Protein AF-A0AAN0JM38-F1 (afdb_monomer_lite)

Radius of gyration: 46.59 Å; chains: 1; bounding box: 83×97×155 Å

InterPro domains:
  IPR003607 HD/PDEase domain [cd00077] (252-407)
  IPR050135 Deoxyguanosinetriphosphate triphosphohydrolase-like [PTHR11373] (206-570)

Organism: Amphimedon queenslandica (NCBI:txid400682)

Foldseek 3Di:
DVVVLVVVVVVLVVVLVVVLVVLVVVLVVLVVVVVPDPVSVVVSVVSVVVSVVSVVVVVVVVPDDPPPLVVVLVVLVVVLVVLVVVLVVLVVVLVVLVVVLVVLVVVLVPDPDPVVNVVSVVVSVVSVVVNVVVVVVSVVVNVVSVVVSVVSVVVSVVSVVVVVVVVVVVVVVSVVVVVVSVVVVVVVVLVVVVVVLVVVQPDWDWDADPQPGTQTDRQPLVVVLCPFLLNVLQQQAQQLFPCCLVQVLSRGTSQSLLSLQLRLQLLLLVLQVVPPVVLVQDQQNSVLSSLLSNLLQSLAFARGVLVVVLQCVVQVPDDALDPDSLVSSLVLVVVRCVVDVPSVVSCVSRHPDSVVSNLSSSCLSNLDCPSVVPPDDCQSVPQSSCARQNLQARDYSSLVRCLVSLCVSVVHDQPQPSSVQSSQWYWDADPVRYIHIAHAPVCVVVVLVSVVSVLVCLDPPNLDPLSVQLSVLVSVLLNVQQVDQCFDDPPDGHGPSVLSNPSVRSSPGYNCSPDCPPPPVSSVLSVVCSVLVAGFQWWKKWFADPVRDDVNVLVQLQVQQPDPRQSSFKDKAWRDSSCPSVQFRWHKYAYPVGDIDIHRDDRVDDPPDPGGIMITITGRFLDPVSSVSSNVSVVVCCVVVVIDMDTDDVVVNVRHRHGDDPPPCPVVVVVVVVVVPD

Structure (mmCIF, N/CA/C/O backbone):
data_AF-A0AAN0JM38-F1
#
_entry.id   AF-A0AAN0JM38-F1
#
loop_
_atom_site.group_PDB
_atom_site.id
_atom_site.type_symbol
_atom_site.label_atom_id
_atom_site.label_alt_id
_atom_site.label_comp_id
_atom_site.label_asym_id
_atom_site.label_entity_id
_atom_site.label_seq_id
_atom_site.pdbx_PDB_ins_code
_atom_site.Cartn_x
_atom_site.Cartn_y
_atom_site.Cartn_z
_atom_site.occupancy
_atom_site.B_iso_or_equiv
_atom_site.auth_seq_id
_atom_site.auth_comp_id
_atom_site.auth_asym_id
_atom_site.auth_atom_id
_atom_site.pdbx_PDB_model_num
ATOM 1 N N . MET A 1 1 ? -22.327 27.838 45.907 1.00 37.41 1 MET A N 1
ATOM 2 C CA . MET A 1 1 ? -21.800 26.553 45.397 1.00 37.41 1 MET A CA 1
ATOM 3 C C . MET A 1 1 ? -22.836 25.437 45.463 1.00 37.41 1 MET A C 1
ATOM 5 O O . MET A 1 1 ? -23.224 24.986 44.398 1.00 37.41 1 MET A O 1
ATOM 9 N N . LEU A 1 2 ? -23.386 25.077 46.632 1.00 40.62 2 LEU A N 1
ATOM 10 C CA . LEU A 1 2 ? -24.406 24.013 46.750 1.00 40.62 2 LEU A CA 1
ATOM 11 C C . LEU A 1 2 ? -25.627 24.206 45.821 1.00 40.62 2 LEU A C 1
ATOM 13 O O . LEU A 1 2 ? -25.985 23.298 45.087 1.00 40.62 2 LEU A O 1
ATOM 17 N N . LYS A 1 3 ? -26.209 25.416 45.756 1.00 43.88 3 LYS A N 1
ATOM 18 C CA . LYS A 1 3 ? -27.317 25.729 44.825 1.00 43.88 3 LYS A CA 1
ATOM 19 C C . LYS A 1 3 ? -26.948 25.588 43.339 1.00 43.88 3 LYS A C 1
ATOM 21 O O . LYS A 1 3 ? -27.795 25.203 42.544 1.00 43.88 3 LYS A O 1
ATOM 26 N N . ALA A 1 4 ? -25.704 25.901 42.970 1.00 47.06 4 ALA A N 1
ATOM 27 C CA . ALA A 1 4 ? -25.231 25.764 41.591 1.00 47.06 4 ALA A CA 1
ATOM 28 C C . ALA A 1 4 ? -25.017 24.285 41.235 1.00 47.06 4 ALA A C 1
ATOM 30 O O . ALA A 1 4 ? -25.487 23.842 40.197 1.00 47.06 4 ALA A O 1
ATOM 31 N N . SER A 1 5 ? -24.424 23.514 42.153 1.00 46.75 5 SER A N 1
ATOM 32 C CA . SER A 1 5 ? -24.266 22.062 42.022 1.00 46.75 5 SER A CA 1
ATOM 33 C C . SER A 1 5 ? -25.617 21.339 41.952 1.00 46.75 5 SER A C 1
ATOM 35 O O . SER A 1 5 ? -25.788 20.472 41.106 1.00 46.75 5 SER A O 1
ATOM 37 N N . LEU A 1 6 ? -26.607 21.745 42.757 1.00 49.88 6 LEU A N 1
ATOM 38 C CA . LEU A 1 6 ? -27.973 21.207 42.694 1.00 49.88 6 LEU A CA 1
ATOM 39 C C . LEU A 1 6 ? -28.660 21.518 41.357 1.00 49.88 6 LEU A C 1
ATOM 41 O O . LEU A 1 6 ? -29.283 20.636 40.777 1.00 49.88 6 LEU A O 1
ATOM 45 N N . SER A 1 7 ? -28.513 22.742 40.840 1.00 54.34 7 SER A N 1
ATOM 46 C CA . SER A 1 7 ? -29.076 23.121 39.537 1.00 54.34 7 SER A CA 1
ATOM 47 C C . SER A 1 7 ? -28.428 22.362 38.375 1.00 54.34 7 SER A C 1
ATOM 49 O O . SER A 1 7 ? -29.111 21.974 37.429 1.00 54.34 7 SER A O 1
ATOM 51 N N . GLU A 1 8 ? -27.118 22.133 38.436 1.00 52.31 8 GLU A N 1
ATOM 52 C CA . GLU A 1 8 ? -26.396 21.347 37.435 1.00 52.31 8 GLU A CA 1
ATOM 53 C C . GLU A 1 8 ? -26.773 19.861 37.508 1.00 52.31 8 GLU A C 1
ATOM 55 O O . GLU A 1 8 ? -26.985 19.229 36.474 1.00 52.31 8 GLU A O 1
ATOM 60 N N . ASN A 1 9 ? -26.989 19.336 38.716 1.00 50.12 9 ASN A N 1
ATOM 61 C CA . ASN A 1 9 ? -27.479 17.978 38.934 1.00 50.12 9 ASN A CA 1
ATOM 62 C C . ASN A 1 9 ? -28.919 17.790 38.411 1.00 50.12 9 ASN A C 1
ATOM 64 O O . ASN A 1 9 ? -29.204 16.801 37.744 1.00 50.12 9 ASN A O 1
ATOM 68 N N . GLU A 1 10 ? -29.820 18.762 38.597 1.00 53.81 10 GLU A N 1
ATOM 69 C CA . GLU A 1 10 ? -31.170 18.707 38.004 1.00 53.81 10 GLU A CA 1
ATOM 70 C C . GLU A 1 10 ? -31.153 18.727 36.468 1.00 53.81 10 GLU A C 1
ATOM 72 O O . GLU A 1 10 ? -31.920 18.002 35.827 1.00 53.81 10 GLU A O 1
ATOM 77 N N . LYS A 1 11 ? -30.248 19.502 35.855 1.00 60.97 11 LYS A N 1
ATOM 78 C CA . LYS A 1 11 ? -30.062 19.494 34.395 1.00 60.97 11 LYS A CA 1
ATOM 79 C C . LYS A 1 11 ? -29.562 18.140 33.896 1.00 60.97 11 LYS A C 1
ATOM 81 O O . LYS A 1 11 ? -30.070 17.644 32.894 1.00 60.97 11 LYS A O 1
ATOM 86 N N . LEU A 1 12 ? -28.603 17.538 34.602 1.00 54.84 12 LEU A N 1
ATOM 87 C CA . LEU A 1 12 ? -28.093 16.201 34.289 1.00 54.84 12 LEU A CA 1
ATOM 88 C C . LEU A 1 12 ? -29.180 15.133 34.469 1.00 54.84 12 LEU A C 1
ATOM 90 O O . LEU A 1 12 ? -29.322 14.271 33.611 1.00 54.84 12 LEU A O 1
ATOM 94 N N . LYS A 1 13 ? -30.014 15.238 35.510 1.00 55.47 13 LYS A N 1
ATOM 95 C CA . LYS A 1 13 ? -31.145 14.330 35.751 1.00 55.47 13 LYS A CA 1
ATOM 96 C C . LYS A 1 13 ? -32.203 14.399 34.647 1.00 55.47 13 LYS A C 1
ATOM 98 O O . LYS A 1 13 ? -32.749 13.371 34.248 1.00 55.47 13 LYS A O 1
ATOM 103 N N . THR A 1 14 ? -32.487 15.604 34.155 1.00 62.78 14 THR A N 1
ATOM 104 C CA . THR A 1 14 ? -33.431 15.812 33.047 1.00 62.78 14 THR A CA 1
ATOM 105 C C . THR A 1 14 ? -32.886 15.170 31.772 1.00 62.78 14 THR A C 1
ATOM 107 O O . THR A 1 14 ? -33.553 14.319 31.196 1.00 62.78 14 THR A O 1
ATOM 110 N N . LYS A 1 15 ? -31.620 15.452 31.427 1.00 57.88 15 LYS A N 1
ATOM 111 C CA . LYS A 1 15 ? -30.946 14.825 30.280 1.00 57.88 15 LYS A CA 1
ATOM 112 C C . LYS A 1 15 ? -30.902 13.299 30.370 1.00 57.88 15 LYS A C 1
ATOM 114 O O . LYS A 1 15 ? -31.221 12.636 29.397 1.00 57.88 15 LYS A O 1
ATOM 119 N N . ALA A 1 16 ? -30.568 12.746 31.536 1.00 55.47 16 ALA A N 1
ATOM 120 C CA . ALA A 1 16 ? -30.544 11.301 31.751 1.00 55.47 16 ALA A CA 1
ATOM 121 C C . ALA A 1 16 ? -31.937 10.674 31.538 1.00 55.47 16 ALA A C 1
ATOM 123 O O . ALA A 1 16 ? -32.065 9.596 30.967 1.00 55.47 16 ALA A O 1
ATOM 124 N N . THR A 1 17 ? -33.004 11.367 31.952 1.00 59.62 17 THR A N 1
ATOM 125 C CA . THR A 1 17 ? -34.385 10.902 31.744 1.00 59.62 17 THR A CA 1
ATOM 126 C C . THR A 1 17 ? -34.765 10.909 30.261 1.00 59.62 17 THR A C 1
ATOM 128 O O . THR A 1 17 ? -35.335 9.928 29.785 1.00 59.62 17 THR A O 1
ATOM 131 N N . ASP A 1 18 ? -34.395 11.960 29.527 1.00 64.88 18 ASP A N 1
ATOM 132 C CA . ASP A 1 18 ? -34.621 12.056 28.081 1.00 64.88 18 ASP A CA 1
ATOM 133 C C . ASP A 1 18 ? -33.832 10.971 27.317 1.00 64.88 18 ASP A C 1
ATOM 135 O O . ASP A 1 18 ? -34.379 10.312 26.431 1.00 64.88 18 ASP A O 1
ATOM 139 N N . SER A 1 19 ? -32.579 10.706 27.711 1.00 57.69 19 SER A N 1
ATOM 140 C CA . SER A 1 19 ? -31.745 9.632 27.148 1.00 57.69 19 SER A CA 1
ATOM 141 C C . SER A 1 19 ? -32.317 8.237 27.422 1.00 57.69 19 SER A C 1
ATOM 143 O O . SER A 1 19 ? -32.337 7.395 26.528 1.00 57.69 19 SER A O 1
ATOM 145 N N . SER A 1 20 ? -32.834 7.990 28.631 1.00 61.97 20 SER A N 1
ATOM 146 C CA . SER A 1 20 ? -33.502 6.730 28.994 1.00 61.97 20 SER A CA 1
ATOM 147 C C . SER A 1 20 ? -34.726 6.457 28.123 1.00 61.97 20 SER A C 1
ATOM 149 O O . SER A 1 20 ? -34.922 5.334 27.657 1.00 61.97 20 SER A O 1
ATOM 151 N N . HIS A 1 21 ? -35.515 7.502 27.863 1.00 67.00 21 HIS A N 1
ATOM 152 C CA . HIS A 1 21 ? -36.672 7.425 26.981 1.00 67.00 21 HIS A CA 1
ATOM 153 C C . HIS A 1 21 ? -36.254 7.134 25.534 1.00 67.00 21 HIS A C 1
ATOM 155 O O . HIS A 1 21 ? -36.835 6.266 24.887 1.00 67.00 21 HIS A O 1
ATOM 161 N N . LEU A 1 22 ? -35.205 7.800 25.040 1.00 62.81 22 LEU A N 1
ATOM 162 C CA . LEU A 1 22 ? -34.673 7.571 23.695 1.00 62.81 22 LEU A CA 1
ATOM 163 C C . LEU A 1 22 ? -34.106 6.149 23.523 1.00 62.81 22 LEU A C 1
ATOM 165 O O . LEU A 1 22 ? -34.297 5.526 22.478 1.00 62.81 22 LEU A O 1
ATOM 169 N N . LEU A 1 23 ? -33.429 5.618 24.546 1.00 61.75 23 LEU A N 1
ATOM 170 C CA . LEU A 1 23 ? -32.953 4.232 24.571 1.00 61.75 23 LEU A CA 1
ATOM 171 C C . LEU A 1 23 ? -34.124 3.242 24.531 1.00 61.75 23 LEU A C 1
ATOM 173 O O . LEU A 1 23 ? -34.094 2.312 23.728 1.00 61.75 23 LEU A O 1
ATOM 177 N N . GLN A 1 24 ? -35.179 3.467 25.322 1.00 69.69 24 GLN A N 1
ATOM 178 C CA . GLN A 1 24 ? -36.397 2.646 25.285 1.00 69.69 24 GLN A CA 1
ATOM 179 C C . GLN A 1 24 ? -37.082 2.671 23.914 1.00 69.69 24 GLN A C 1
ATOM 181 O O . GLN A 1 24 ? -37.471 1.621 23.403 1.00 69.69 24 GLN A O 1
ATOM 186 N N . GLU A 1 25 ? -37.190 3.844 23.293 1.00 70.12 25 GLU A N 1
ATOM 187 C CA . GLU A 1 25 ? -37.764 4.000 21.954 1.00 70.12 25 GLU A CA 1
ATOM 188 C C . GLU A 1 25 ? -36.955 3.221 20.901 1.00 70.12 25 GLU A C 1
ATOM 190 O O . GLU A 1 25 ? -37.522 2.500 20.076 1.00 70.12 25 GLU A O 1
ATOM 195 N N . LYS A 1 26 ? -35.616 3.274 20.972 1.00 61.38 26 LYS A N 1
ATOM 196 C CA . LYS A 1 26 ? -34.734 2.510 20.076 1.00 61.38 26 LYS A CA 1
ATOM 197 C C . LYS A 1 26 ? -34.801 0.996 20.305 1.00 61.38 26 LYS A C 1
ATOM 199 O O . LYS A 1 26 ? -34.831 0.260 19.320 1.00 61.38 26 LYS A O 1
ATOM 204 N N . VAL A 1 27 ? -34.859 0.523 21.555 1.00 66.00 27 VAL A N 1
ATOM 205 C CA . VAL A 1 27 ? -35.052 -0.909 21.878 1.00 66.00 27 VAL A CA 1
ATOM 206 C C . VAL A 1 27 ? -36.387 -1.413 21.319 1.00 66.00 27 VAL A C 1
ATOM 208 O O . VAL A 1 27 ? -36.447 -2.489 20.717 1.00 66.00 27 VAL A O 1
ATOM 211 N N . SER A 1 28 ? -37.446 -0.604 21.423 1.00 65.19 28 SER A N 1
ATOM 212 C CA . SER A 1 28 ? -38.756 -0.923 20.846 1.00 65.19 28 SER A CA 1
ATOM 213 C C . SER A 1 28 ? -38.692 -1.054 19.320 1.00 65.19 28 SER A C 1
ATOM 215 O O . SER A 1 28 ? -39.175 -2.040 18.769 1.00 65.19 28 SER A O 1
ATOM 217 N N . HIS A 1 29 ? -38.037 -0.114 18.631 1.00 61.38 29 HIS A N 1
ATOM 218 C CA . HIS A 1 29 ? -37.872 -0.165 17.173 1.00 61.38 29 HIS A CA 1
ATOM 219 C C . HIS A 1 29 ? -36.995 -1.323 16.680 1.00 61.38 29 HIS A C 1
ATOM 221 O O . HIS A 1 29 ? -37.181 -1.804 15.561 1.00 61.38 29 HIS A O 1
ATOM 227 N N . LEU A 1 30 ? -36.020 -1.762 17.480 1.00 58.34 30 LEU A N 1
ATOM 228 C CA . LEU A 1 30 ? -35.194 -2.923 17.149 1.00 58.34 30 LEU A CA 1
ATOM 229 C C . LEU A 1 30 ? -35.978 -4.227 17.290 1.00 58.34 30 LEU A C 1
ATOM 231 O O . LEU A 1 30 ? -35.832 -5.092 16.436 1.00 58.34 30 LEU A O 1
ATOM 235 N N . THR A 1 31 ? -36.869 -4.324 18.279 1.00 57.44 31 THR A N 1
ATOM 236 C CA . THR A 1 31 ? -37.729 -5.501 18.504 1.00 57.44 31 THR A CA 1
ATOM 237 C C . THR A 1 31 ? -38.619 -5.812 17.292 1.00 57.44 3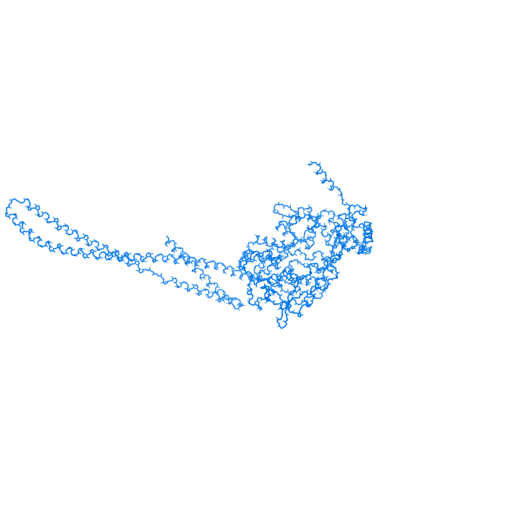1 THR A C 1
ATOM 239 O O . THR A 1 31 ? -38.821 -6.972 16.954 1.00 57.44 31 THR A O 1
ATOM 242 N N . GLU A 1 32 ? -39.088 -4.789 16.574 1.00 58.12 32 GLU A N 1
ATOM 243 C CA . GLU A 1 32 ? -39.848 -4.952 15.321 1.00 58.12 32 GLU A CA 1
ATOM 244 C C . GLU A 1 32 ? -38.991 -5.457 14.140 1.00 58.12 32 GLU A C 1
ATOM 246 O O . GLU A 1 32 ? -39.530 -5.878 13.120 1.00 58.12 32 GLU A O 1
ATOM 251 N N . ARG A 1 33 ? -37.656 -5.390 14.245 1.00 51.53 33 ARG A N 1
ATOM 252 C CA . ARG A 1 33 ? -36.687 -5.700 13.176 1.00 51.53 33 ARG A CA 1
ATOM 253 C C . ARG A 1 33 ? -35.822 -6.933 13.448 1.00 51.53 33 ARG A C 1
ATOM 255 O O . ARG A 1 33 ? -35.026 -7.310 12.590 1.00 51.53 33 ARG A O 1
ATOM 262 N N . GLU A 1 34 ? -35.952 -7.547 14.620 1.00 50.34 34 GLU A N 1
ATOM 263 C CA . GLU A 1 34 ? -35.163 -8.713 15.036 1.00 50.34 34 GLU A CA 1
ATOM 264 C C . GLU A 1 34 ? -35.475 -9.988 14.258 1.00 50.34 34 GLU A C 1
ATOM 266 O O . GLU A 1 34 ? -34.597 -10.839 14.135 1.00 50.34 34 GLU A O 1
ATOM 271 N N . GLU A 1 35 ? -36.682 -10.118 13.700 1.00 52.91 35 GLU A N 1
ATOM 272 C CA . GLU A 1 35 ? -37.132 -11.358 13.047 1.00 52.91 35 GLU A CA 1
ATOM 273 C C . GLU A 1 35 ? -36.276 -11.768 11.825 1.00 52.91 35 GLU A C 1
ATOM 275 O O . GLU A 1 35 ? -36.392 -12.898 11.355 1.00 52.91 35 GLU A O 1
ATOM 280 N N . GLU A 1 36 ? -35.367 -10.907 11.342 1.00 47.31 36 GLU A N 1
ATOM 281 C CA . GLU A 1 36 ? -34.545 -11.149 10.146 1.00 47.31 36 GLU A CA 1
ATOM 282 C C . GLU A 1 36 ? -33.013 -11.195 10.374 1.00 47.31 36 GLU A C 1
ATOM 284 O O . GLU A 1 36 ? -32.286 -11.509 9.428 1.00 47.31 36 GLU A O 1
ATOM 289 N N . ASN A 1 37 ? -32.462 -10.889 11.565 1.00 56.06 37 ASN A N 1
ATOM 290 C CA . ASN A 1 37 ? -31.001 -10.712 11.712 1.00 56.06 37 ASN A CA 1
ATOM 291 C C . ASN A 1 37 ? -30.435 -11.008 13.116 1.00 56.06 37 ASN A C 1
ATOM 293 O O . ASN A 1 37 ? -30.597 -10.211 14.038 1.00 56.06 37 ASN A O 1
ATOM 297 N N . GLU A 1 38 ? -29.637 -12.076 13.248 1.00 53.56 38 GLU A N 1
ATOM 298 C CA . GLU A 1 38 ? -29.045 -12.468 14.541 1.00 53.56 38 GLU A CA 1
ATOM 299 C C . GLU A 1 38 ? -28.040 -11.473 15.130 1.00 53.56 38 GLU A C 1
ATOM 301 O O . GLU A 1 38 ? -27.869 -11.433 16.345 1.00 53.56 38 GLU A O 1
ATOM 306 N N . LYS A 1 39 ? -27.428 -10.598 14.320 1.00 49.09 39 LYS A N 1
ATOM 307 C CA . LYS A 1 39 ? -26.591 -9.514 14.865 1.00 49.09 39 LYS A CA 1
ATOM 308 C C . LYS A 1 39 ? -27.421 -8.444 15.583 1.00 49.09 39 LYS A C 1
ATOM 310 O O . LYS A 1 39 ? -26.889 -7.746 16.438 1.00 49.09 39 LYS A O 1
ATOM 315 N N . LEU A 1 40 ? -28.702 -8.281 15.233 1.00 53.00 40 LEU A N 1
ATOM 316 C CA . LEU A 1 40 ? -29.589 -7.317 15.898 1.00 53.00 40 LEU A CA 1
ATOM 317 C C . LEU A 1 40 ? -30.059 -7.823 17.264 1.00 53.00 40 LEU A C 1
ATOM 319 O O . LEU A 1 40 ? -30.255 -7.008 18.163 1.00 53.00 40 LEU A O 1
ATOM 323 N N . LYS A 1 41 ? -30.152 -9.144 17.429 1.00 60.09 41 LYS A N 1
ATOM 324 C CA . LYS A 1 41 ? -30.518 -9.798 18.685 1.00 60.09 41 LYS A CA 1
ATOM 325 C C . LYS A 1 41 ? -29.455 -9.624 19.770 1.00 60.09 41 LYS A C 1
ATOM 327 O O . LYS A 1 41 ? -29.765 -9.174 20.865 1.00 60.09 41 LYS A O 1
ATOM 332 N N . GLU A 1 42 ? -28.188 -9.862 19.432 1.00 55.69 42 GLU A N 1
ATOM 333 C CA . GLU A 1 42 ? -27.055 -9.649 20.351 1.00 55.69 42 GLU A CA 1
ATOM 334 C C . GLU A 1 42 ? -26.940 -8.170 20.782 1.00 55.69 42 GLU A C 1
ATOM 336 O O . GLU A 1 42 ? -26.635 -7.852 21.930 1.00 55.69 42 GLU A O 1
ATOM 341 N N . ILE A 1 43 ? -27.263 -7.236 19.879 1.00 54.81 43 ILE A N 1
ATOM 342 C CA . ILE A 1 43 ? -27.289 -5.797 20.182 1.00 54.81 43 ILE A CA 1
ATOM 343 C C . ILE A 1 43 ? -28.464 -5.431 21.093 1.00 54.81 43 ILE A C 1
ATOM 345 O O . ILE A 1 43 ? -28.299 -4.589 21.977 1.00 54.81 43 ILE A O 1
ATOM 349 N N . LYS A 1 44 ? -29.643 -6.030 20.900 1.00 65.75 44 LYS A N 1
ATOM 350 C CA . LYS A 1 44 ? -30.779 -5.806 21.797 1.00 65.75 44 LYS A CA 1
ATOM 351 C C . LYS A 1 44 ? -30.469 -6.304 23.203 1.00 65.75 44 LYS A C 1
ATOM 353 O O . LYS A 1 44 ? -30.704 -5.552 24.140 1.00 65.75 44 LYS A O 1
ATOM 358 N N . GLU A 1 45 ? -29.891 -7.495 23.339 1.00 68.81 45 GLU A N 1
ATOM 359 C CA . GLU A 1 45 ? -29.491 -8.050 24.640 1.00 68.81 45 GLU A CA 1
ATOM 360 C C . GLU A 1 45 ? -28.535 -7.092 25.376 1.00 68.81 45 GLU A C 1
ATOM 362 O O . GLU A 1 45 ? -28.777 -6.736 26.529 1.00 68.81 45 GLU A O 1
ATOM 367 N N . LEU A 1 46 ? -27.529 -6.545 24.682 1.00 59.09 46 LEU A N 1
ATOM 368 C CA . LEU A 1 46 ? -26.625 -5.537 25.253 1.00 59.09 46 LEU A CA 1
ATOM 369 C C . LEU A 1 46 ? -27.333 -4.221 25.631 1.00 59.09 46 LEU A C 1
ATOM 371 O O . LEU A 1 46 ? -26.984 -3.595 26.633 1.00 59.09 46 LEU A O 1
ATOM 375 N N . LEU A 1 47 ? -28.314 -3.770 24.841 1.00 58.16 47 LEU A N 1
ATOM 376 C CA . LEU A 1 47 ? -29.091 -2.559 25.136 1.00 58.16 47 LEU A CA 1
ATOM 377 C C . LEU A 1 47 ? -30.049 -2.758 26.317 1.00 58.16 47 LEU A C 1
ATOM 379 O O . LEU A 1 47 ? -30.240 -1.834 27.108 1.00 58.16 47 LEU A O 1
ATOM 383 N N . GLU A 1 48 ? -30.630 -3.947 26.456 1.00 66.44 48 GLU A N 1
ATOM 384 C CA . GLU A 1 48 ? -31.462 -4.322 27.597 1.00 66.44 48 GLU A CA 1
ATOM 385 C C . GLU A 1 48 ? -30.631 -4.380 28.884 1.00 66.44 48 GLU A C 1
ATOM 387 O O . GLU A 1 48 ? -31.036 -3.797 29.891 1.00 66.44 48 GLU A O 1
ATOM 392 N N . GLU A 1 49 ? -29.430 -4.967 28.844 1.00 67.44 49 GLU A N 1
ATOM 393 C CA . GLU A 1 49 ? -28.487 -4.955 29.971 1.00 67.44 49 GLU A CA 1
ATOM 394 C C . GLU A 1 49 ? -28.100 -3.525 30.390 1.00 67.44 49 GLU A C 1
ATOM 396 O O . GLU A 1 49 ? -28.110 -3.191 31.579 1.00 67.44 49 GLU A O 1
ATOM 401 N N . GLN A 1 50 ? -27.812 -2.65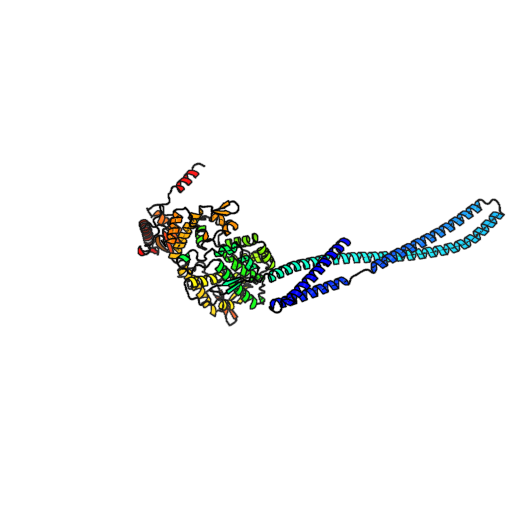0 29.420 1.00 57.16 50 GLN A N 1
ATOM 402 C CA . GLN A 1 50 ? -27.485 -1.239 29.671 1.00 57.16 50 GLN A CA 1
ATOM 403 C C . GLN A 1 50 ? -28.675 -0.464 30.258 1.00 57.16 50 GLN A C 1
ATOM 405 O O . GLN A 1 50 ? -28.492 0.352 31.163 1.00 57.16 50 GLN A O 1
ATOM 410 N N . LEU A 1 51 ? -29.899 -0.727 29.788 1.00 59.28 51 LEU A N 1
ATOM 411 C CA . LEU A 1 51 ? -31.113 -0.095 30.306 1.00 59.28 51 LEU A CA 1
ATOM 412 C C . LEU A 1 51 ? -31.395 -0.514 31.756 1.00 59.28 51 LEU A C 1
ATOM 414 O O . LEU A 1 51 ? -31.802 0.321 32.566 1.00 59.28 51 LEU A O 1
ATOM 418 N N . VAL A 1 52 ? -31.152 -1.782 32.098 1.00 65.00 52 VAL A N 1
ATOM 419 C CA . VAL A 1 52 ? -31.289 -2.302 33.468 1.00 65.00 52 VAL A CA 1
ATOM 420 C C . VAL A 1 52 ? -30.262 -1.662 34.403 1.00 65.00 52 VAL A C 1
ATOM 422 O O . VAL A 1 52 ? -30.633 -1.182 35.476 1.00 65.00 52 VAL A O 1
ATOM 425 N N . LEU A 1 53 ? -28.995 -1.579 33.983 1.00 56.31 53 LEU A N 1
ATOM 426 C CA . LEU A 1 53 ? -27.949 -0.850 34.711 1.00 56.31 53 LEU A CA 1
ATOM 427 C C . LEU A 1 53 ? -28.374 0.601 34.973 1.00 56.31 53 LEU A C 1
ATOM 429 O O . LEU A 1 53 ? -28.380 1.046 36.121 1.00 56.31 53 LEU A O 1
ATOM 433 N N . PHE A 1 54 ? -28.851 1.294 33.942 1.00 56.19 54 PHE A N 1
ATOM 434 C CA . PHE A 1 54 ? -29.311 2.676 34.039 1.00 56.19 54 PHE A CA 1
ATOM 435 C C . PHE A 1 54 ? -30.494 2.862 35.012 1.00 56.19 54 PHE A C 1
ATOM 437 O O . PHE A 1 54 ? -30.548 3.830 35.775 1.00 56.19 54 PHE A O 1
ATOM 444 N N . GLN A 1 55 ? -31.458 1.937 35.014 1.00 54.97 55 GLN A N 1
ATOM 445 C CA . GLN A 1 55 ? -32.589 1.976 35.945 1.00 54.97 55 GLN A CA 1
ATOM 446 C C . GLN A 1 55 ? -32.150 1.718 37.392 1.00 54.97 55 GLN A C 1
ATOM 448 O O . GLN A 1 55 ? -32.627 2.407 38.294 1.00 54.97 55 GLN A O 1
ATOM 453 N N . SER A 1 56 ? -31.199 0.806 37.609 1.00 54.25 56 SER A N 1
ATOM 454 C CA . SER A 1 56 ? -30.654 0.523 38.942 1.00 54.25 56 SER A CA 1
ATOM 455 C C . SER A 1 56 ? -29.892 1.717 39.536 1.00 54.25 56 SER A C 1
ATOM 457 O O . SER A 1 56 ? -30.107 2.077 40.693 1.00 54.25 56 SER A O 1
ATOM 459 N N . GLU A 1 57 ? -29.105 2.426 38.720 1.00 51.41 57 GLU A N 1
ATOM 460 C CA . GLU A 1 57 ? -28.387 3.645 39.123 1.00 51.41 57 GLU A CA 1
ATOM 461 C C . GLU A 1 57 ? -29.352 4.805 39.449 1.00 51.41 57 GLU A C 1
ATOM 463 O O . GLU A 1 57 ? -29.087 5.643 40.316 1.00 51.41 57 GLU A O 1
ATOM 468 N N . LYS A 1 58 ? -30.524 4.842 38.796 1.00 48.81 58 LYS A N 1
ATOM 469 C CA . LYS A 1 58 ? -31.604 5.802 39.080 1.00 48.81 58 LYS A CA 1
ATOM 470 C C . LYS A 1 58 ? -32.370 5.484 40.371 1.00 48.81 58 LYS A C 1
ATOM 472 O O . LYS A 1 58 ? -32.880 6.409 41.004 1.00 48.81 58 LYS A O 1
ATOM 477 N N . GLU A 1 59 ? -32.486 4.219 40.766 1.00 46.22 59 GLU A N 1
ATOM 478 C CA . GLU A 1 59 ? -33.136 3.829 42.027 1.00 46.22 59 GLU A CA 1
ATOM 479 C C . GLU A 1 59 ? -32.246 4.119 43.242 1.00 46.22 59 GLU A C 1
ATOM 481 O O . GLU A 1 59 ? -32.737 4.635 44.249 1.00 46.22 59 GLU A O 1
ATOM 486 N N . GLU A 1 60 ? -30.931 3.928 43.108 1.00 44.69 60 GLU A N 1
ATOM 487 C CA . GLU A 1 60 ? -29.935 4.308 44.122 1.00 44.69 60 GLU A CA 1
ATOM 488 C C . GLU A 1 60 ? -29.960 5.832 44.400 1.00 44.69 60 GLU A C 1
ATOM 490 O O . GLU A 1 60 ? -29.800 6.284 45.534 1.00 44.69 60 GLU A O 1
ATOM 495 N N . PHE A 1 61 ? -30.306 6.637 43.386 1.00 42.50 61 PHE A N 1
ATOM 496 C CA . PHE A 1 61 ? -30.464 8.096 43.467 1.00 42.50 61 PHE A CA 1
ATOM 497 C C . PHE A 1 61 ? -31.659 8.570 44.330 1.00 42.50 61 PHE A C 1
ATOM 499 O O . PHE A 1 61 ? -31.688 9.725 44.764 1.00 42.50 61 PHE A O 1
ATOM 506 N N . ILE A 1 62 ? -32.673 7.734 44.585 1.00 42.47 62 ILE A N 1
ATOM 507 C CA . ILE A 1 62 ? -33.900 8.148 45.301 1.00 42.47 62 ILE A CA 1
ATOM 508 C C . ILE A 1 62 ? -33.781 7.969 46.828 1.00 42.47 62 ILE A C 1
ATOM 510 O O . ILE A 1 62 ? -34.575 8.550 47.574 1.00 42.47 62 ILE A O 1
ATOM 514 N N . GLN A 1 63 ? -32.779 7.237 47.323 1.00 43.97 63 GLN A N 1
ATOM 515 C CA . GLN A 1 63 ? -32.771 6.770 48.714 1.00 43.97 63 GLN A CA 1
ATOM 516 C C . GLN A 1 63 ? -32.103 7.673 49.763 1.00 43.97 63 GLN A C 1
ATOM 518 O O . GLN A 1 63 ? -32.249 7.402 50.952 1.00 43.97 63 GLN A O 1
ATOM 523 N N . GLU A 1 64 ? -31.479 8.795 49.404 1.00 48.25 64 GLU A N 1
ATOM 524 C CA . GLU A 1 64 ? -30.859 9.689 50.396 1.00 48.25 64 GLU A CA 1
ATOM 525 C C . GLU A 1 64 ? -31.495 11.080 50.404 1.00 48.25 64 GLU A C 1
ATOM 527 O O . GLU A 1 64 ? -31.045 12.021 49.749 1.00 48.25 64 GLU A O 1
ATOM 532 N N . ARG A 1 65 ? -32.560 11.238 51.199 1.00 41.66 65 ARG A N 1
ATOM 533 C CA . ARG A 1 65 ? -33.143 12.552 51.499 1.00 41.66 65 ARG A CA 1
ATOM 534 C C . ARG A 1 65 ? -33.072 12.849 52.999 1.00 41.66 65 ARG A C 1
ATOM 536 O O . ARG A 1 65 ? -34.011 12.582 53.746 1.00 41.66 65 ARG A O 1
ATOM 543 N N . SER A 1 66 ? -31.964 13.474 53.412 1.00 51.62 66 SER A N 1
ATOM 544 C CA . SER A 1 66 ? -31.833 14.219 54.677 1.00 51.62 66 SER A CA 1
ATOM 545 C C . SER A 1 66 ? -32.782 15.428 54.650 1.00 51.62 66 SER A C 1
ATOM 547 O O . SER A 1 66 ? -32.439 16.538 54.250 1.00 51.62 66 SER A O 1
ATOM 549 N N . LEU A 1 67 ? -34.046 15.181 54.996 1.00 48.38 67 LEU A N 1
ATOM 550 C CA . LEU A 1 67 ? -35.055 16.216 55.257 1.00 48.38 67 LEU A CA 1
ATOM 551 C C . LEU A 1 67 ? -35.437 16.268 56.749 1.00 48.38 67 LEU A C 1
ATOM 553 O O . LEU A 1 67 ? -36.071 17.223 57.189 1.00 48.38 67 LEU A O 1
ATOM 557 N N . LEU A 1 68 ? -35.013 15.269 57.533 1.00 47.56 68 LEU A N 1
ATOM 558 C CA . LEU A 1 68 ? -35.290 15.147 58.967 1.00 47.56 68 LEU A CA 1
ATOM 559 C C . LEU A 1 68 ? -34.378 16.026 59.845 1.00 47.56 68 LEU A C 1
ATOM 561 O O . LEU A 1 68 ? -34.852 16.591 60.827 1.00 47.56 68 LEU A O 1
ATOM 565 N N . GLU A 1 69 ? -33.115 16.242 59.466 1.00 53.31 69 GLU A N 1
ATOM 566 C CA . GLU A 1 69 ? -32.131 16.935 60.323 1.00 53.31 69 GLU A CA 1
ATOM 567 C C . GLU A 1 69 ? -32.313 18.464 60.360 1.00 53.31 69 GLU A C 1
ATOM 569 O O . GLU A 1 69 ? -32.084 19.108 61.383 1.00 53.31 69 GLU A O 1
ATOM 574 N N . THR A 1 70 ? -32.803 19.075 59.274 1.00 55.00 70 THR A N 1
ATOM 575 C CA . THR A 1 70 ? -33.011 20.540 59.219 1.00 55.00 70 THR A CA 1
ATOM 576 C C . THR A 1 70 ? -34.192 20.989 60.093 1.00 55.00 70 THR A C 1
ATOM 578 O O . THR A 1 70 ? -34.166 22.079 60.667 1.00 55.00 70 THR A O 1
ATOM 581 N N . ILE A 1 71 ? -35.218 20.141 60.235 1.00 56.28 71 ILE A N 1
ATOM 582 C CA . ILE A 1 71 ? -36.416 20.417 61.044 1.00 56.28 71 ILE A CA 1
ATOM 583 C C . ILE A 1 71 ? -36.090 20.359 62.544 1.00 56.28 71 ILE A C 1
ATOM 585 O O . ILE A 1 71 ? -36.629 21.142 63.327 1.00 56.28 71 ILE A O 1
ATOM 589 N N . GLU A 1 72 ? -35.189 19.468 62.958 1.00 58.19 72 GLU A N 1
ATOM 590 C CA . GLU A 1 72 ? -34.768 19.346 64.356 1.00 58.19 72 GLU A CA 1
ATOM 591 C C . GLU A 1 72 ? -33.935 20.537 64.850 1.00 58.19 72 GLU A C 1
ATOM 593 O O . GLU A 1 72 ? -34.119 20.984 65.982 1.00 58.19 72 GLU A O 1
ATOM 598 N N . ILE A 1 73 ? -33.070 21.111 64.006 1.00 61.78 73 ILE A N 1
ATOM 599 C CA . ILE A 1 73 ? -32.301 22.315 64.366 1.00 61.78 73 ILE A CA 1
ATOM 600 C C . ILE A 1 73 ? -33.207 23.529 64.533 1.00 61.78 73 ILE A C 1
ATOM 602 O O . ILE A 1 73 ? -33.046 24.281 65.491 1.00 61.78 73 ILE A O 1
ATOM 606 N N . GLN A 1 74 ? -34.181 23.708 63.638 1.00 62.91 74 GLN A N 1
ATOM 607 C CA . GLN A 1 74 ? -35.129 24.819 63.739 1.00 62.91 74 GLN A CA 1
ATOM 608 C C . GLN A 1 74 ? -35.956 24.749 65.028 1.00 62.91 74 GLN A C 1
ATOM 610 O O . GLN A 1 74 ? -36.221 25.784 65.636 1.00 62.91 74 GLN A O 1
ATOM 615 N N . LYS A 1 75 ? -36.316 23.538 65.477 1.00 69.19 75 LYS A N 1
ATOM 616 C CA . LYS A 1 75 ? -36.988 23.331 66.768 1.00 69.19 75 LYS A CA 1
ATOM 617 C C . LYS A 1 75 ? -36.094 23.719 67.952 1.00 69.19 75 LYS A C 1
ATOM 619 O O . LYS A 1 75 ? -36.540 24.481 68.804 1.00 69.19 75 LYS A O 1
ATOM 624 N N . ARG A 1 76 ? -34.831 23.275 67.966 1.00 68.88 76 ARG A N 1
ATOM 625 C CA . ARG A 1 76 ? -33.870 23.584 69.045 1.00 68.88 76 ARG A CA 1
ATOM 626 C C . ARG A 1 76 ? -33.483 25.071 69.104 1.00 68.88 76 ARG A C 1
ATOM 628 O O . ARG A 1 76 ? -33.363 25.636 70.190 1.00 68.88 76 ARG A O 1
ATOM 635 N N . ASP A 1 77 ? -33.328 25.738 67.955 1.00 68.19 77 ASP A N 1
ATOM 636 C CA . ASP A 1 77 ? -33.071 27.189 67.892 1.00 68.19 77 ASP A CA 1
ATOM 637 C C . ASP A 1 77 ? -34.239 27.996 68.512 1.00 68.19 77 ASP A C 1
ATOM 639 O O . ASP A 1 77 ? -34.006 28.986 69.216 1.00 68.19 77 ASP A O 1
ATOM 643 N N . GLU A 1 78 ? -35.489 27.561 68.311 1.00 73.88 78 GLU A N 1
ATOM 644 C CA . GLU A 1 78 ? -36.669 28.207 68.903 1.00 73.88 78 GLU A CA 1
ATOM 645 C C . GLU A 1 78 ? -36.802 27.919 70.412 1.00 73.88 78 GLU A C 1
ATOM 647 O O . GLU A 1 78 ? -37.119 28.826 71.183 1.00 73.88 78 GLU A O 1
ATOM 652 N N . GLU A 1 79 ? -36.465 26.713 70.879 1.00 73.69 79 GLU A N 1
ATOM 653 C CA . GLU A 1 79 ? -36.409 26.392 72.317 1.00 73.69 79 GLU A CA 1
ATOM 654 C C . GLU A 1 79 ? -35.379 27.258 73.064 1.00 73.69 79 GLU A C 1
ATOM 656 O O . GLU A 1 79 ? -35.695 27.867 74.091 1.00 73.69 79 GLU A O 1
ATOM 661 N N . ILE A 1 80 ? -34.172 27.425 72.508 1.00 70.94 80 ILE A N 1
ATOM 662 C CA . ILE A 1 80 ? -33.142 28.323 73.062 1.00 70.94 80 ILE A CA 1
ATOM 663 C C . ILE A 1 80 ? -33.637 29.771 73.122 1.00 70.94 80 ILE A C 1
ATOM 665 O O . ILE A 1 80 ? -33.326 30.511 74.064 1.00 70.94 80 ILE A O 1
ATOM 669 N N . ARG A 1 81 ? -34.398 30.209 72.116 1.00 74.31 81 ARG A N 1
ATOM 670 C CA . ARG A 1 81 ? -34.975 31.554 72.080 1.00 74.31 81 ARG A CA 1
ATOM 671 C C . ARG A 1 81 ? -36.001 31.749 73.196 1.00 74.31 81 ARG A C 1
ATOM 673 O O . ARG A 1 81 ? -35.944 32.771 73.883 1.00 74.31 81 ARG A O 1
ATOM 680 N N . LEU A 1 82 ? -36.891 30.781 73.405 1.00 75.62 82 LEU A N 1
ATOM 681 C CA . LEU A 1 82 ? -37.894 30.813 74.472 1.00 75.62 82 LEU A CA 1
ATOM 682 C C . LEU A 1 82 ? -37.243 30.836 75.863 1.00 75.62 82 LEU A C 1
ATOM 684 O O . LEU A 1 82 ? -37.621 31.664 76.696 1.00 75.62 82 LEU A O 1
ATOM 688 N N . LEU A 1 83 ? -36.200 30.028 76.084 1.00 72.94 83 LEU A N 1
ATOM 689 C CA . LEU A 1 83 ? -35.432 30.021 77.337 1.00 72.94 83 LEU A CA 1
ATOM 690 C C . LEU A 1 83 ? -34.776 31.381 77.627 1.00 72.94 83 LEU A C 1
ATOM 692 O O . LEU A 1 83 ? -34.827 31.868 78.756 1.00 72.94 83 LEU A O 1
ATOM 696 N N . LYS A 1 84 ? -34.204 32.047 76.612 1.00 70.81 84 LYS A N 1
ATOM 697 C CA . LYS A 1 84 ? -33.631 33.402 76.764 1.00 70.81 84 LYS A CA 1
ATOM 698 C C . LYS A 1 84 ? -34.682 34.440 77.153 1.00 70.81 84 LYS A C 1
ATOM 700 O O . LYS A 1 84 ? -34.400 35.307 77.979 1.00 70.81 84 LYS A O 1
ATOM 705 N N . ILE A 1 85 ? -35.878 34.358 76.568 1.00 75.94 85 ILE A N 1
ATOM 706 C CA . ILE A 1 85 ? -36.991 35.262 76.884 1.00 75.94 85 ILE A CA 1
ATOM 707 C C . ILE A 1 85 ? -37.441 35.064 78.336 1.00 75.94 85 ILE A C 1
ATOM 709 O O . ILE A 1 85 ? -37.584 36.046 79.067 1.00 75.94 85 ILE A O 1
ATOM 713 N N . GLN A 1 86 ? -37.608 33.814 78.780 1.00 72.56 86 GLN A N 1
ATOM 714 C CA . GLN A 1 86 ? -37.961 33.505 80.169 1.00 72.56 86 GLN A CA 1
ATOM 715 C C . GLN A 1 86 ? -36.898 34.007 81.151 1.00 72.56 86 GLN A C 1
ATOM 717 O O . GLN A 1 86 ? -37.237 34.665 82.135 1.00 72.56 86 GLN A O 1
ATOM 722 N N . LEU A 1 87 ? -35.614 33.776 80.856 1.00 69.75 87 LEU A N 1
ATOM 723 C CA . LEU A 1 87 ? -34.506 34.251 81.684 1.00 69.75 87 LEU A CA 1
ATOM 724 C C . LEU A 1 87 ? -34.525 35.782 81.841 1.00 69.75 87 LEU A C 1
ATOM 726 O O . LEU A 1 87 ? -34.392 36.295 82.952 1.00 69.75 87 LEU A O 1
ATOM 730 N N . ALA A 1 88 ? -34.735 36.510 80.740 1.00 72.00 88 ALA A N 1
ATOM 731 C CA . ALA A 1 88 ? -34.817 37.968 80.747 1.00 72.00 88 ALA A CA 1
ATOM 732 C C . ALA A 1 88 ? -36.026 38.482 81.550 1.00 72.00 88 ALA A C 1
ATOM 734 O O . ALA A 1 88 ? -35.913 39.482 82.259 1.00 72.00 88 ALA A O 1
ATOM 735 N N . SER A 1 89 ? -37.168 37.785 81.485 1.00 73.12 89 SER A N 1
ATOM 736 C CA . SER A 1 89 ? -38.358 38.111 82.283 1.00 73.12 89 SER A CA 1
ATOM 737 C C . SER A 1 89 ? -38.081 37.995 83.784 1.00 73.12 89 SER A C 1
ATOM 739 O O . SER A 1 89 ? -38.341 38.938 84.528 1.00 73.12 89 SER A O 1
ATOM 741 N N . TYR A 1 90 ? -37.482 36.883 84.226 1.00 65.62 90 TYR A N 1
ATOM 742 C CA . TYR A 1 90 ? -37.147 36.664 85.639 1.00 65.62 90 TYR A CA 1
ATOM 743 C C . TYR A 1 90 ? -36.094 37.648 86.163 1.00 65.62 90 TYR A C 1
ATOM 745 O O . TYR A 1 90 ? -36.184 38.117 87.299 1.00 65.62 90 TYR A O 1
ATOM 753 N N . GLN A 1 91 ? -35.109 38.008 85.338 1.00 65.44 91 GLN A N 1
ATOM 754 C CA . GLN A 1 91 ? -34.125 39.034 85.691 1.00 65.44 91 GLN A CA 1
ATOM 755 C C . GLN A 1 91 ? -34.779 40.409 85.870 1.00 65.44 91 GLN A C 1
ATOM 757 O O . GLN A 1 91 ? -34.481 41.104 86.840 1.00 65.44 91 GLN A O 1
ATOM 762 N N . LYS A 1 92 ? -35.723 40.763 84.992 1.00 69.94 92 LYS A N 1
ATOM 763 C CA . LYS A 1 92 ? -36.473 42.020 85.070 1.00 69.94 92 LYS A CA 1
ATOM 764 C C . LYS A 1 92 ? -37.394 42.081 86.292 1.00 69.94 92 LYS A C 1
ATOM 766 O O . LYS A 1 92 ? -37.464 43.122 86.941 1.00 69.94 92 LYS A O 1
ATOM 771 N N . GLU A 1 93 ? -38.062 40.981 86.644 1.00 64.81 93 GLU A N 1
ATOM 772 C CA . GLU A 1 93 ? -38.845 40.885 87.888 1.00 64.81 93 GLU A CA 1
ATOM 773 C C . GLU A 1 93 ? -37.962 41.079 89.125 1.00 64.81 93 GLU A C 1
ATOM 775 O O . GLU A 1 93 ? -38.301 41.858 90.016 1.00 64.81 93 GLU A O 1
ATOM 780 N N . LYS A 1 94 ? -36.785 40.440 89.149 1.00 61.59 94 LYS A N 1
ATOM 781 C CA . LYS A 1 94 ? -35.797 40.597 90.224 1.00 61.59 94 LYS A CA 1
ATOM 782 C C . LYS A 1 94 ? -35.305 42.041 90.361 1.00 61.59 94 LYS A C 1
ATOM 784 O O . LYS A 1 94 ? -35.028 42.492 91.471 1.00 61.59 94 LYS A O 1
ATOM 789 N N . GLU A 1 95 ? -35.164 42.760 89.254 1.00 62.78 95 GLU A N 1
ATOM 790 C CA . GLU A 1 95 ? -34.727 44.159 89.231 1.00 62.78 95 GLU A CA 1
ATOM 791 C C . GLU A 1 95 ? -35.842 45.110 89.690 1.00 62.78 95 GLU A C 1
ATOM 793 O O . GLU A 1 95 ? -35.608 45.960 90.547 1.00 62.78 95 GLU A O 1
ATOM 798 N N . SER A 1 96 ? -37.080 44.871 89.250 1.00 62.56 96 SER A N 1
ATOM 799 C CA . SER A 1 96 ? -38.266 45.607 89.704 1.00 62.56 96 SER A CA 1
ATOM 800 C C . SER A 1 96 ? -38.535 45.431 91.207 1.00 62.56 96 SER A C 1
ATOM 802 O O . SER A 1 96 ? -38.823 46.408 91.903 1.00 62.56 96 SER A O 1
ATOM 804 N N . GLU A 1 97 ? -38.382 44.214 91.747 1.00 60.94 97 GLU A N 1
ATOM 805 C CA . GLU A 1 97 ? -38.522 43.968 93.190 1.00 60.94 97 GLU A CA 1
ATOM 806 C C . GLU A 1 97 ? -37.422 44.682 94.008 1.00 60.94 97 GLU A C 1
ATOM 808 O O . GLU A 1 97 ? -37.693 45.174 95.108 1.00 60.94 97 GLU A O 1
ATOM 813 N N . LYS A 1 98 ? -36.200 44.819 93.468 1.00 60.41 98 LYS A N 1
ATOM 814 C CA . LYS A 1 98 ? -35.121 45.611 94.091 1.00 60.41 98 LYS A CA 1
ATOM 815 C C . LYS A 1 98 ? -35.412 47.112 94.064 1.00 60.41 98 LYS A C 1
ATOM 817 O O . LYS A 1 98 ? -35.203 47.780 95.075 1.00 60.41 98 LYS A O 1
ATOM 822 N N . GLU A 1 99 ? -35.902 47.643 92.945 1.00 62.50 99 GLU A N 1
ATOM 823 C CA . GLU A 1 99 ? -36.269 49.061 92.812 1.00 62.50 99 GLU A CA 1
ATOM 824 C C . GLU A 1 99 ? -37.405 49.454 93.766 1.00 62.50 99 GLU A C 1
ATOM 826 O O . GLU A 1 99 ? -37.325 50.492 94.424 1.00 62.50 99 GLU A O 1
ATOM 831 N N . SER A 1 100 ? -38.415 48.589 93.929 1.00 59.62 100 SER A N 1
ATOM 832 C CA . SER A 1 100 ? -39.500 48.791 94.902 1.00 59.62 100 SER A CA 1
ATOM 833 C C . SER A 1 100 ? -38.980 48.943 96.336 1.00 59.62 100 SER A C 1
ATOM 835 O O . SER A 1 100 ? -39.506 49.752 97.100 1.00 59.62 100 SER A O 1
ATOM 837 N N . PHE A 1 101 ? -37.945 48.184 96.708 1.00 60.09 101 PHE A N 1
ATOM 838 C CA . PHE A 1 101 ? -37.339 48.246 98.040 1.00 60.09 101 PHE A CA 1
ATOM 839 C C . PHE A 1 101 ? -36.511 49.528 98.237 1.00 60.09 101 PHE A C 1
ATOM 841 O O . PHE A 1 101 ? -36.540 50.140 99.305 1.00 60.09 101 PHE A O 1
ATOM 848 N N . VAL A 1 102 ? -35.814 49.985 97.190 1.00 61.09 102 VAL A N 1
ATOM 849 C CA . VAL A 1 102 ? -35.084 51.266 97.189 1.00 61.09 102 VAL A CA 1
ATOM 850 C C . VAL A 1 102 ? -36.040 52.447 97.388 1.00 61.09 102 VAL A C 1
ATOM 852 O O . VAL A 1 102 ? -35.720 53.384 98.122 1.00 61.09 102 VAL A O 1
ATOM 855 N N . GLU A 1 103 ? -37.226 52.398 96.787 1.00 64.12 103 GLU A N 1
ATOM 856 C CA . GLU A 1 103 ? -38.219 53.468 96.895 1.00 64.12 103 GLU A CA 1
ATOM 857 C C . GLU A 1 103 ? -38.857 53.551 98.296 1.00 64.12 103 GLU A C 1
ATOM 859 O O . GLU A 1 103 ? -39.088 54.645 98.816 1.00 64.12 103 GLU A O 1
ATOM 864 N N . GLU A 1 104 ? -39.073 52.417 98.972 1.00 61.88 104 GLU A N 1
ATOM 865 C CA . GLU A 1 104 ? -39.503 52.399 100.380 1.00 61.88 104 GLU A CA 1
ATOM 866 C C . GLU A 1 104 ? -38.411 52.897 101.342 1.00 61.88 104 GLU A C 1
ATOM 868 O O . GLU A 1 104 ? -38.722 53.591 102.314 1.00 61.88 104 GLU A O 1
ATOM 873 N N . ILE A 1 105 ? -37.130 52.637 101.051 1.00 63.00 105 ILE A N 1
ATOM 874 C CA . ILE A 1 105 ? -36.004 53.202 101.815 1.00 63.00 105 ILE A CA 1
ATOM 875 C C . ILE A 1 105 ? -35.956 54.730 101.676 1.00 63.00 105 ILE A C 1
ATOM 877 O O . ILE A 1 105 ? -35.751 55.424 102.674 1.00 63.00 105 ILE A O 1
ATOM 881 N N . LYS A 1 106 ? -36.200 55.283 100.480 1.00 66.31 106 LYS A N 1
ATOM 882 C CA . LYS A 1 106 ? -36.303 56.743 100.298 1.00 66.31 106 LYS A CA 1
ATOM 883 C C . LYS A 1 106 ? -37.445 57.341 101.122 1.00 66.31 106 LYS A C 1
ATOM 885 O O . LYS A 1 106 ? -37.246 58.368 101.768 1.00 66.31 106 LYS A O 1
ATOM 890 N N . LYS A 1 107 ? -38.613 56.682 101.164 1.00 65.44 107 LYS A N 1
ATOM 891 C CA . LYS A 1 107 ? -39.753 57.108 102.003 1.00 65.44 107 LYS A CA 1
ATOM 892 C C . LYS A 1 107 ? -39.396 57.134 103.491 1.00 65.44 107 LYS A C 1
ATOM 894 O O . LYS A 1 107 ? -39.751 58.087 104.185 1.00 65.44 107 LYS A O 1
ATOM 899 N N . LEU A 1 108 ? -38.643 56.138 103.967 1.00 64.06 108 LEU A N 1
ATOM 900 C CA . LEU A 1 108 ? -38.118 56.105 105.335 1.00 64.06 108 LEU A CA 1
ATOM 901 C C . LEU A 1 108 ? -37.179 57.294 105.621 1.00 64.06 108 LEU A C 1
ATOM 903 O O . LEU A 1 108 ? -37.274 57.910 106.681 1.00 64.06 108 LEU A O 1
ATOM 907 N N . GLN A 1 109 ? -36.294 57.636 104.678 1.00 63.28 109 GLN A N 1
ATOM 908 C CA . GLN A 1 109 ? -35.343 58.749 104.809 1.00 63.28 109 GLN A CA 1
ATOM 909 C C . GLN A 1 109 ? -36.027 60.126 104.850 1.00 63.28 109 GLN A C 1
ATOM 911 O O . GLN A 1 109 ? -35.503 61.042 105.481 1.00 63.28 109 GLN A O 1
ATOM 916 N N . SER A 1 110 ? -37.199 60.270 104.224 1.00 66.56 110 SER A N 1
ATOM 917 C CA . SER A 1 110 ? -37.989 61.510 104.217 1.00 66.56 110 SER A CA 1
ATOM 918 C C . SER A 1 110 ? -38.965 61.675 105.393 1.00 66.56 110 SER A C 1
ATOM 920 O O . SER A 1 110 ? -39.512 62.760 105.572 1.00 66.56 110 SER A O 1
ATOM 922 N N . ALA A 1 111 ? -39.209 60.633 106.196 1.00 65.69 111 ALA A N 1
ATOM 923 C CA . ALA A 1 111 ? -40.195 60.676 107.278 1.00 65.69 111 ALA A CA 1
ATOM 924 C C . ALA A 1 111 ? -39.694 61.496 108.483 1.00 65.69 111 ALA A C 1
ATOM 926 O O . ALA A 1 111 ? -38.604 61.248 109.011 1.00 65.69 111 ALA A O 1
ATOM 927 N N . THR A 1 112 ? -40.492 62.451 108.968 1.00 63.72 112 THR A N 1
ATOM 928 C CA . THR A 1 112 ? -40.140 63.333 110.101 1.00 63.72 112 THR A CA 1
ATOM 929 C C . THR A 1 112 ? -40.749 62.903 111.439 1.00 63.72 112 THR A C 1
ATOM 931 O O . THR A 1 112 ? -40.235 63.314 112.478 1.00 63.72 112 THR A O 1
ATOM 934 N N . ASP A 1 113 ? -41.784 62.051 111.436 1.00 70.50 113 ASP A N 1
ATOM 935 C CA . ASP A 1 113 ? -42.444 61.539 112.646 1.00 70.50 113 ASP A CA 1
ATOM 936 C C . ASP A 1 113 ? -41.933 60.145 113.066 1.00 70.50 113 ASP A C 1
ATOM 938 O O . ASP A 1 113 ? -41.675 59.265 112.243 1.00 70.50 113 ASP A O 1
ATOM 942 N N . LYS A 1 114 ? -41.798 59.928 114.380 1.00 69.25 114 LYS A N 1
ATOM 943 C CA . LYS A 1 114 ? -41.280 58.678 114.957 1.00 69.25 114 LYS A CA 1
ATOM 944 C C . LYS A 1 114 ? -42.256 57.514 114.769 1.00 69.25 114 LYS A C 1
ATOM 946 O O . LYS A 1 114 ? -41.823 56.407 114.466 1.00 69.25 114 LYS A O 1
ATOM 951 N N . ASN A 1 115 ? -43.558 57.761 114.904 1.00 70.12 115 ASN A N 1
ATOM 952 C CA . ASN A 1 115 ? -44.578 56.716 114.795 1.00 70.12 115 ASN A CA 1
ATOM 953 C C . ASN A 1 115 ? -44.757 56.258 113.334 1.00 70.12 115 ASN A C 1
ATOM 955 O O . ASN A 1 115 ? -44.984 55.080 113.053 1.00 70.12 115 ASN A O 1
ATOM 959 N N . GLU A 1 116 ? -44.595 57.187 112.390 1.00 69.88 116 GLU A N 1
ATOM 960 C CA . GLU A 1 116 ? -44.543 56.903 110.954 1.00 69.88 116 GLU A CA 1
ATOM 961 C C . GLU A 1 116 ? -43.300 56.081 110.570 1.00 69.88 116 GLU A C 1
ATOM 963 O O . GLU A 1 116 ? -43.429 55.059 109.892 1.00 69.88 116 GLU A O 1
ATOM 968 N N . ARG A 1 117 ? -42.112 56.445 111.080 1.00 64.44 117 ARG A N 1
ATOM 969 C CA . ARG A 1 117 ? -40.887 55.648 110.888 1.00 64.44 117 ARG A CA 1
ATOM 970 C C . ARG A 1 117 ? -41.035 54.229 111.428 1.00 64.44 117 ARG A C 1
ATOM 972 O O . ARG A 1 117 ? -40.705 53.290 110.712 1.00 64.44 117 ARG A O 1
ATOM 979 N N . ASP A 1 118 ? -41.562 54.053 112.638 1.00 67.44 118 ASP A N 1
ATOM 980 C CA . ASP A 1 118 ? -41.695 52.728 113.257 1.00 67.44 118 ASP A CA 1
ATOM 981 C C . ASP A 1 118 ? -42.661 51.813 112.475 1.00 67.44 118 ASP A C 1
ATOM 983 O O . ASP A 1 118 ? -42.395 50.617 112.320 1.00 67.44 118 ASP A O 1
ATOM 987 N N . LYS A 1 119 ? -43.736 52.366 111.889 1.00 71.38 119 LYS A N 1
ATOM 988 C CA . LYS A 1 119 ? -44.629 51.625 110.976 1.00 71.38 119 LYS A CA 1
ATOM 989 C C . LYS A 1 119 ? -43.946 51.234 109.665 1.00 71.38 119 LYS A C 1
ATOM 991 O O . LYS A 1 119 ? -44.109 50.097 109.222 1.00 71.38 119 LYS A O 1
ATOM 996 N N . ILE A 1 120 ? -43.176 52.141 109.058 1.00 66.25 120 ILE A N 1
ATOM 997 C CA . ILE A 1 120 ? -42.431 51.856 107.822 1.00 66.25 120 ILE A CA 1
ATOM 998 C C . ILE A 1 120 ? -41.337 50.808 108.090 1.00 66.25 120 ILE A C 1
ATOM 1000 O O . ILE A 1 120 ? -41.183 49.886 107.297 1.00 66.25 120 ILE A O 1
ATOM 1004 N N . VAL A 1 121 ? -40.636 50.869 109.229 1.00 63.59 121 VAL A N 1
ATOM 1005 C CA . VAL A 1 121 ? -39.622 49.872 109.631 1.00 63.59 121 VAL A CA 1
ATOM 1006 C C . VAL A 1 121 ? -40.240 48.488 109.854 1.00 63.59 121 VAL A C 1
ATOM 1008 O O . VAL A 1 121 ? -39.702 47.497 109.364 1.00 63.59 121 VAL A O 1
ATOM 1011 N N . GLN A 1 122 ? -41.378 48.395 110.548 1.00 65.88 122 GLN A N 1
ATOM 1012 C CA . GLN A 1 122 ? -42.112 47.131 110.723 1.00 65.88 122 GLN A CA 1
ATOM 1013 C C . GLN A 1 122 ? -42.586 46.549 109.380 1.00 65.88 122 GLN A C 1
ATOM 1015 O O . GLN A 1 122 ? -42.445 45.345 109.144 1.00 65.88 122 GLN A O 1
ATOM 1020 N N . GLY A 1 123 ? -43.084 47.404 108.478 1.00 65.75 123 GLY A N 1
ATOM 1021 C CA . GLY A 1 123 ? -43.430 47.037 107.102 1.00 65.75 123 GLY A CA 1
ATOM 1022 C C . GLY A 1 123 ? -42.226 46.487 106.337 1.00 65.75 123 GLY A C 1
ATOM 1023 O O . GLY A 1 123 ? -42.266 45.345 105.884 1.00 65.75 123 GLY A O 1
ATOM 1024 N N . LEU A 1 124 ? -41.119 47.236 106.308 1.00 63.72 124 LEU A N 1
ATOM 1025 C CA . LEU A 1 124 ? -39.860 46.858 105.661 1.00 63.72 124 LEU A CA 1
ATOM 1026 C C . LEU A 1 124 ? -39.298 45.534 106.193 1.00 63.72 124 LEU A C 1
ATOM 1028 O O . LEU A 1 124 ? -38.842 44.711 105.405 1.00 63.72 124 LEU A O 1
ATOM 1032 N N . LEU A 1 125 ? -39.347 45.278 107.505 1.00 62.28 125 LEU A N 1
ATOM 1033 C CA . LEU A 1 125 ? -38.873 44.018 108.095 1.00 62.28 125 LEU A CA 1
ATOM 1034 C C . LEU A 1 125 ? -39.732 42.815 107.669 1.00 62.28 125 LEU A C 1
ATOM 1036 O O . LEU A 1 125 ? -39.189 41.756 107.345 1.00 62.28 125 LEU A O 1
ATOM 1040 N N . SER A 1 126 ? -41.057 42.981 107.609 1.00 65.88 126 SER A N 1
ATOM 1041 C CA . SER A 1 126 ? -41.986 41.951 107.119 1.00 65.88 126 SER A CA 1
ATOM 1042 C C . SER A 1 126 ? -41.816 41.687 105.615 1.00 65.88 126 SER A C 1
ATOM 1044 O O . SER A 1 126 ? -41.782 40.534 105.168 1.00 65.88 126 SER A O 1
ATOM 1046 N N . GLN A 1 127 ? -41.642 42.751 104.827 1.00 62.66 127 GLN A N 1
ATOM 1047 C CA . GLN A 1 127 ? -41.420 42.694 103.381 1.00 62.66 127 GLN A CA 1
ATOM 1048 C C . GLN A 1 127 ? -40.067 42.061 103.052 1.00 62.66 127 GLN A C 1
ATOM 1050 O O . GLN A 1 127 ? -40.006 41.199 102.181 1.00 62.66 127 GLN A O 1
ATOM 1055 N N . ASN A 1 128 ? -39.009 42.396 103.796 1.00 59.56 128 ASN A N 1
ATOM 1056 C CA . ASN A 1 128 ? -37.657 41.862 103.615 1.00 59.56 128 ASN A CA 1
ATOM 1057 C C . ASN A 1 128 ? -37.601 40.337 103.837 1.00 59.56 128 ASN A C 1
ATOM 1059 O O . ASN A 1 128 ? -36.946 39.624 103.080 1.00 59.56 128 ASN A O 1
ATOM 1063 N N . GLY A 1 129 ? -38.352 39.803 104.810 1.00 60.59 129 GLY A N 1
ATOM 1064 C CA . GLY A 1 129 ? -38.487 38.353 105.002 1.00 60.59 129 GLY A CA 1
ATOM 1065 C C . GLY A 1 129 ? -39.126 37.640 103.801 1.00 60.59 129 GLY A C 1
ATOM 1066 O O . GLY A 1 129 ? -38.631 36.600 103.360 1.00 60.59 129 GLY A O 1
ATOM 1067 N N . LYS A 1 130 ? -40.184 38.225 103.219 1.00 64.50 130 LYS A N 1
ATOM 1068 C CA . LYS A 1 130 ? -40.850 37.699 102.011 1.00 64.50 130 LYS A CA 1
ATOM 1069 C C . LYS A 1 130 ? -39.989 37.856 100.751 1.00 64.50 130 LYS A C 1
ATOM 1071 O O . LYS A 1 130 ? -39.901 36.918 99.962 1.00 64.50 130 LYS A O 1
ATOM 1076 N N . LEU A 1 131 ? -39.321 38.998 100.587 1.00 60.84 131 LEU A N 1
ATOM 1077 C CA . LEU A 1 131 ? -38.399 39.297 99.485 1.00 60.84 131 LEU A CA 1
ATOM 1078 C C . LEU A 1 131 ? -37.192 38.362 99.484 1.00 60.84 131 LEU A C 1
ATOM 1080 O O . LEU A 1 131 ? -36.846 37.826 98.441 1.00 60.84 131 LEU A O 1
ATOM 1084 N N . LYS A 1 132 ? -36.583 38.091 100.644 1.00 60.56 132 LYS A N 1
ATOM 1085 C CA . LYS A 1 132 ? -35.440 37.172 100.748 1.00 60.56 132 LYS A CA 1
ATOM 1086 C C . LYS A 1 132 ? -35.811 35.741 100.336 1.00 60.56 132 LYS A C 1
ATOM 1088 O O . LYS A 1 132 ? -35.016 35.067 99.685 1.00 60.56 132 LYS A O 1
ATOM 1093 N N . GLY A 1 133 ? -37.028 35.300 100.667 1.00 64.19 133 GLY A N 1
ATOM 1094 C CA . GLY A 1 133 ? -37.582 34.026 100.199 1.00 64.19 133 GLY A CA 1
ATOM 1095 C C . GLY A 1 133 ? -37.815 34.002 98.685 1.00 64.19 133 GLY A C 1
ATOM 1096 O O . GLY A 1 133 ? -37.369 33.073 98.016 1.00 64.19 133 GLY A O 1
ATOM 1097 N N . LYS A 1 134 ? -38.445 35.046 98.131 1.00 65.06 134 LYS A N 1
ATOM 1098 C CA . LYS A 1 134 ? -38.689 35.177 96.686 1.00 65.06 134 LYS A CA 1
ATOM 1099 C C . LYS A 1 134 ? -37.405 35.286 95.861 1.00 65.06 134 LYS A C 1
ATOM 1101 O O . LYS A 1 134 ? -37.272 34.561 94.881 1.00 65.06 134 LYS A O 1
ATOM 1106 N N . LEU A 1 135 ? -36.441 36.112 96.279 1.00 62.69 135 LEU A N 1
ATOM 1107 C CA . LEU A 1 135 ? -35.139 36.228 95.616 1.00 62.69 135 LEU A CA 1
ATOM 1108 C C . LEU A 1 135 ? -34.381 34.901 95.646 1.00 62.69 135 LEU A C 1
ATOM 1110 O O . LEU A 1 135 ? -33.813 34.527 94.632 1.00 62.69 135 LEU A O 1
ATOM 1114 N N . SER A 1 136 ? -34.418 34.155 96.757 1.00 69.19 136 SER A N 1
ATOM 1115 C CA . SER A 1 136 ? -33.768 32.839 96.826 1.00 69.19 136 SER A CA 1
ATOM 1116 C C . SER A 1 136 ? -34.381 31.825 95.852 1.00 69.19 136 SER A C 1
ATOM 1118 O O . SER A 1 136 ? -33.652 31.018 95.275 1.00 69.19 136 SER A O 1
ATOM 1120 N N . VAL A 1 137 ? -35.702 31.861 95.654 1.00 73.06 137 VAL A N 1
ATOM 1121 C CA . VAL A 1 137 ? -36.389 31.022 94.658 1.00 73.06 137 VAL A CA 1
ATOM 1122 C C . VAL A 1 137 ? -36.047 31.480 93.239 1.00 73.06 137 VAL A C 1
ATOM 1124 O O . VAL A 1 137 ? -35.701 30.644 92.408 1.00 73.06 137 VAL A O 1
ATOM 1127 N N . ALA A 1 138 ? -36.066 32.787 92.971 1.00 64.88 138 ALA A N 1
ATOM 1128 C CA . ALA A 1 138 ? -35.701 33.353 91.674 1.00 64.88 138 ALA A CA 1
ATOM 1129 C C . ALA A 1 138 ? -34.228 33.093 91.311 1.00 64.88 138 ALA A C 1
ATOM 1131 O O . ALA A 1 138 ? -33.933 32.803 90.155 1.00 64.88 138 ALA A O 1
ATOM 1132 N N . ASP A 1 139 ? -33.312 33.133 92.282 1.00 69.94 139 ASP A N 1
ATOM 1133 C CA . ASP A 1 139 ? -31.891 32.817 92.097 1.00 69.94 139 ASP A CA 1
ATOM 1134 C C . ASP A 1 139 ? -31.700 31.351 91.702 1.00 69.94 139 ASP A C 1
ATOM 1136 O O . ASP A 1 139 ? -31.041 31.074 90.702 1.00 69.94 139 ASP A O 1
ATOM 1140 N N . LYS A 1 140 ? -32.365 30.421 92.401 1.00 76.69 140 LYS A N 1
ATOM 1141 C CA . LYS A 1 140 ? -32.349 28.993 92.043 1.00 76.69 140 LYS A CA 1
ATOM 1142 C C . LYS A 1 140 ? -32.950 28.733 90.660 1.00 76.69 140 LYS A C 1
ATOM 1144 O O . LYS A 1 140 ? -32.390 27.956 89.893 1.00 76.69 140 LYS A O 1
ATOM 1149 N N . MET A 1 141 ? -34.060 29.396 90.330 1.00 75.19 141 MET A N 1
ATOM 1150 C CA . MET A 1 141 ? -34.709 29.270 89.020 1.00 75.19 141 MET A CA 1
ATOM 1151 C C . MET A 1 141 ? -33.825 29.839 87.900 1.00 75.19 141 MET A C 1
ATOM 1153 O O . MET A 1 141 ? -33.715 29.248 86.830 1.00 75.19 141 MET A O 1
ATOM 1157 N N . THR A 1 142 ? -33.144 30.961 88.158 1.00 70.19 142 THR A N 1
ATOM 1158 C CA . THR A 1 142 ? -32.205 31.586 87.215 1.00 70.19 142 THR A CA 1
ATOM 1159 C C . THR A 1 142 ? -30.987 30.695 86.986 1.00 70.19 142 THR A C 1
ATOM 1161 O O . THR A 1 142 ? -30.601 30.490 85.839 1.00 70.19 142 THR A O 1
ATOM 1164 N N . GLU A 1 143 ? -30.399 30.129 88.045 1.00 75.69 143 GLU A N 1
ATOM 1165 C CA . GLU A 1 143 ? -29.289 29.173 87.933 1.00 75.69 143 GLU A CA 1
ATOM 1166 C C . GLU A 1 143 ? -29.700 27.912 87.159 1.00 75.69 143 GLU A C 1
ATOM 1168 O O . GLU A 1 143 ? -28.945 27.440 86.305 1.00 75.69 143 GLU A O 1
ATOM 1173 N N . GLN A 1 144 ? -30.908 27.391 87.404 1.00 78.69 144 GLN A N 1
ATOM 1174 C CA . GLN A 1 144 ? -31.440 26.241 86.675 1.00 78.69 144 GLN A CA 1
ATOM 1175 C C . GLN A 1 144 ? -31.616 26.548 85.180 1.00 78.69 144 GLN A C 1
ATOM 1177 O O . GLN A 1 144 ? -31.077 25.822 84.345 1.00 78.69 144 GLN A O 1
ATOM 1182 N N . LEU A 1 145 ? -32.282 27.654 84.834 1.00 74.06 145 LEU A N 1
ATOM 1183 C CA . LEU A 1 145 ? -32.479 28.072 83.442 1.00 74.06 145 LEU A CA 1
ATOM 1184 C C . LEU A 1 145 ? -31.151 28.377 82.733 1.00 74.06 145 LEU A C 1
ATOM 1186 O O . LEU A 1 145 ? -30.997 28.071 81.553 1.00 74.06 145 LEU A O 1
ATOM 1190 N N . GLN A 1 146 ? -30.160 28.942 83.432 1.00 73.12 146 GLN A N 1
ATOM 1191 C CA . GLN A 1 146 ? -28.816 29.147 82.878 1.00 73.12 146 GLN A CA 1
ATOM 1192 C C . GLN A 1 146 ? -28.113 27.824 82.564 1.00 73.12 146 GLN A C 1
ATOM 1194 O O . GLN A 1 146 ? -27.412 27.727 81.554 1.00 73.12 146 GLN A O 1
ATOM 1199 N N . LYS A 1 147 ? -28.295 26.805 83.410 1.00 79.25 147 LYS A N 1
ATOM 1200 C CA . LYS A 1 147 ? -27.735 25.469 83.188 1.00 79.25 147 LYS A CA 1
ATOM 1201 C C . LYS A 1 147 ? -28.394 24.778 81.992 1.00 79.25 147 LYS A C 1
ATOM 1203 O O . LYS A 1 147 ? -27.671 24.271 81.137 1.00 79.25 147 LYS A O 1
ATOM 1208 N N . GLU A 1 148 ? -29.722 24.816 81.904 1.00 76.69 148 GLU A N 1
ATOM 1209 C CA . GLU A 1 148 ? -30.493 24.268 80.776 1.00 76.69 148 GLU A CA 1
ATOM 1210 C C . GLU A 1 148 ? -30.136 24.978 79.459 1.00 76.69 148 GLU A C 1
ATOM 1212 O O . GLU A 1 148 ? -29.794 24.326 78.474 1.00 76.69 148 GLU A O 1
ATOM 1217 N N . LEU A 1 149 ? -30.067 26.315 79.463 1.00 74.06 149 LEU A N 1
ATOM 1218 C CA . LEU A 1 149 ? -29.662 27.105 78.296 1.00 74.06 149 LEU A CA 1
ATOM 1219 C C . LEU A 1 149 ? -28.250 26.747 77.811 1.00 74.06 149 LEU A C 1
ATOM 1221 O O . LEU A 1 149 ? -28.008 26.670 76.607 1.00 74.06 149 LEU A O 1
ATOM 1225 N N . LYS A 1 150 ? -27.307 26.538 78.736 1.00 76.44 150 LYS A N 1
ATOM 1226 C CA . LYS A 1 150 ? -25.927 26.168 78.398 1.00 76.44 150 LYS A CA 1
ATOM 1227 C C . LYS A 1 150 ? -25.844 24.755 77.813 1.00 76.44 150 LYS A C 1
ATOM 1229 O O . LYS A 1 150 ? -25.027 24.523 76.924 1.00 76.44 150 LYS A O 1
ATOM 1234 N N . GLN A 1 151 ? -26.676 23.833 78.296 1.00 77.56 151 GLN A N 1
ATOM 1235 C CA . GLN A 1 151 ? -26.754 22.464 77.789 1.00 77.56 151 GLN A CA 1
ATOM 1236 C C . GLN A 1 151 ? -27.331 22.422 76.366 1.00 77.56 151 GLN A C 1
ATOM 1238 O O . GLN A 1 151 ? -26.714 21.821 75.487 1.00 77.56 151 GLN A O 1
ATOM 1243 N N . GLU A 1 152 ? -28.432 23.132 76.107 1.00 72.81 152 GLU A N 1
ATOM 1244 C CA . GLU A 1 152 ? -29.027 23.211 74.763 1.00 72.81 152 GLU A CA 1
ATOM 1245 C C . GLU A 1 152 ? -28.113 23.917 73.753 1.00 72.81 152 GLU A C 1
ATOM 1247 O O . GLU A 1 152 ? -27.945 23.464 72.622 1.00 72.81 152 GLU A O 1
ATOM 1252 N N . GLN A 1 153 ? -27.423 24.987 74.163 1.00 71.19 153 GLN A N 1
ATOM 1253 C CA . GLN A 1 153 ? -26.433 25.651 73.305 1.00 71.19 153 GLN A CA 1
ATOM 1254 C C . GLN A 1 153 ? -25.267 24.733 72.919 1.00 71.19 153 GLN A C 1
ATOM 1256 O O . GLN A 1 153 ? -24.780 24.816 71.790 1.00 71.19 153 GLN A O 1
ATOM 1261 N N . ALA A 1 154 ? -24.818 23.868 73.832 1.00 74.00 154 ALA A N 1
ATOM 1262 C CA . ALA A 1 154 ? -23.771 22.893 73.545 1.00 74.00 154 ALA A CA 1
ATOM 1263 C C . ALA A 1 154 ? -24.259 21.812 72.564 1.00 74.00 154 ALA A C 1
ATOM 1265 O O . ALA A 1 154 ? -23.575 21.546 71.577 1.00 74.00 154 ALA A O 1
ATOM 1266 N N . SER A 1 155 ? -25.461 21.264 72.780 1.00 71.19 155 SER A N 1
ATOM 1267 C CA . SER A 1 155 ? -26.065 20.256 71.894 1.00 71.19 155 SER A CA 1
ATOM 1268 C C . SER A 1 155 ? -26.324 20.793 70.479 1.00 71.19 155 SER A C 1
ATOM 1270 O O . SER A 1 155 ? -26.018 20.133 69.482 1.00 71.19 155 SER A O 1
ATOM 1272 N N . LEU A 1 156 ? -26.803 22.036 70.366 1.00 71.50 156 LEU A N 1
ATOM 1273 C CA . LEU A 1 156 ? -26.987 22.710 69.082 1.00 71.50 156 LEU A CA 1
ATOM 1274 C C . LEU A 1 156 ? -25.655 22.940 68.349 1.00 71.50 156 LEU A C 1
ATOM 1276 O O . LEU A 1 156 ? -25.593 22.798 67.129 1.00 71.50 156 LEU A O 1
ATOM 1280 N N . ALA A 1 157 ? -24.592 23.313 69.068 1.00 69.94 157 ALA A N 1
ATOM 1281 C CA . ALA A 1 157 ? -23.272 23.516 68.474 1.00 69.94 157 ALA A CA 1
ATOM 1282 C C . ALA A 1 157 ? -22.673 22.207 67.935 1.00 69.94 157 ALA A C 1
ATOM 1284 O O . ALA A 1 157 ? -22.031 22.216 66.886 1.00 69.94 157 ALA A O 1
ATOM 1285 N N . GLU A 1 158 ? -22.906 21.090 68.625 1.00 71.88 158 GLU A N 1
ATOM 1286 C CA . GLU A 1 158 ? -22.509 19.752 68.181 1.00 71.88 158 GLU A CA 1
ATOM 1287 C C . GLU A 1 158 ? -23.292 19.324 66.931 1.00 71.88 158 GLU A C 1
ATOM 1289 O O . GLU A 1 158 ? -22.683 18.991 65.915 1.00 71.88 158 GLU A O 1
ATOM 1294 N N . SER A 1 159 ? -24.618 19.501 66.941 1.00 68.69 159 SER A N 1
ATOM 1295 C CA . SER A 1 159 ? -25.483 19.229 65.780 1.00 68.69 159 SER A CA 1
ATOM 1296 C C . SER A 1 159 ? -25.093 20.068 64.551 1.00 68.69 159 SER A C 1
ATOM 1298 O O . SER A 1 159 ? -25.080 19.577 63.426 1.00 68.69 159 SER A O 1
ATOM 1300 N N . LYS A 1 160 ? -24.730 21.348 64.742 1.00 68.38 160 LYS A N 1
ATOM 1301 C CA . LYS A 1 160 ? -24.280 22.231 63.648 1.00 68.38 160 LYS A CA 1
ATOM 1302 C C . LYS A 1 160 ? -22.954 21.768 63.032 1.00 68.38 160 LYS A C 1
ATOM 1304 O O . LYS A 1 160 ? -22.824 21.822 61.812 1.00 68.38 160 LYS A O 1
ATOM 1309 N N . LYS A 1 161 ? -22.006 21.277 63.842 1.00 71.25 161 LYS A N 1
ATOM 1310 C CA . LYS A 1 161 ? -20.742 20.700 63.346 1.00 71.25 161 LYS A CA 1
ATOM 1311 C C . LYS A 1 161 ? -20.960 19.406 62.567 1.00 71.25 161 LYS A C 1
ATOM 1313 O O . LYS A 1 161 ? -20.310 19.193 61.548 1.00 71.25 161 LYS A O 1
ATOM 1318 N N . GLU A 1 162 ? -21.864 18.551 63.035 1.00 65.44 162 GLU A N 1
ATOM 1319 C CA . GLU A 1 162 ? -22.194 17.303 62.346 1.00 65.44 162 GLU A CA 1
ATOM 1320 C C . GLU A 1 162 ? -22.829 17.572 60.975 1.00 65.44 162 GLU A C 1
ATOM 1322 O O . GLU A 1 162 ? -22.425 16.971 59.979 1.00 65.44 162 GLU A O 1
ATOM 1327 N N . ILE A 1 163 ? -23.722 18.564 60.882 1.00 63.06 163 ILE A N 1
ATOM 1328 C CA . ILE A 1 163 ? -24.281 18.999 59.596 1.00 63.06 163 ILE A CA 1
ATOM 1329 C C . ILE A 1 163 ? -23.222 19.600 58.674 1.00 63.06 163 ILE A C 1
ATOM 1331 O O . ILE A 1 163 ? -23.254 19.327 57.478 1.00 63.06 163 ILE A O 1
ATOM 1335 N N . GLU A 1 164 ? -22.293 20.407 59.183 1.00 64.94 164 GLU A N 1
ATOM 1336 C CA . GLU A 1 164 ? -21.210 20.968 58.365 1.00 64.94 164 GLU A CA 1
ATOM 1337 C C . GLU A 1 164 ? -20.353 19.847 57.747 1.00 64.94 164 GLU A C 1
ATOM 1339 O O . GLU A 1 164 ? -20.109 19.838 56.539 1.00 64.94 164 GLU A O 1
ATOM 1344 N N . LEU A 1 165 ? -20.030 18.814 58.534 1.00 65.19 165 LEU A N 1
ATOM 1345 C CA . LEU A 1 165 ? -19.331 17.619 58.054 1.00 65.19 165 LEU A CA 1
ATOM 1346 C C . LEU A 1 165 ? -20.156 16.821 57.025 1.00 65.19 165 LEU A C 1
ATOM 1348 O O . LEU A 1 165 ? -19.612 16.323 56.034 1.00 65.19 165 LEU A O 1
ATOM 1352 N N . LEU A 1 166 ? -21.468 16.686 57.233 1.00 58.62 166 LEU A N 1
ATOM 1353 C CA . LEU A 1 166 ? -22.370 16.045 56.271 1.00 58.62 166 LEU A CA 1
ATOM 1354 C C . LEU A 1 166 ? -22.474 16.854 54.970 1.00 58.62 166 LEU A C 1
ATOM 1356 O O . LEU A 1 166 ? -22.449 16.270 53.888 1.00 58.62 166 LEU A O 1
ATOM 1360 N N . GLN A 1 167 ? -22.514 18.186 55.038 1.00 56.31 167 GLN A N 1
ATOM 1361 C CA . GLN A 1 167 ? -22.532 19.070 53.869 1.00 56.31 167 GLN A CA 1
ATOM 1362 C C . GLN A 1 167 ? -21.246 18.959 53.041 1.00 56.31 167 GLN A C 1
ATOM 1364 O O . GLN A 1 167 ? -21.313 18.939 51.807 1.00 56.31 167 GLN A O 1
ATOM 1369 N N . GLU A 1 168 ? -20.085 18.834 53.688 1.00 64.69 168 GLU A N 1
ATOM 1370 C CA . GLU A 1 168 ? -18.813 18.569 53.007 1.00 64.69 168 GLU A CA 1
ATOM 1371 C C . GLU A 1 168 ? -18.816 17.203 52.310 1.00 64.69 168 GLU A C 1
ATOM 1373 O O . GLU A 1 168 ? -18.470 17.113 51.127 1.00 64.69 168 GLU A O 1
ATOM 1378 N N . LYS A 1 169 ? -19.285 16.146 52.992 1.00 58.00 169 LYS A N 1
ATOM 1379 C CA . LYS A 1 169 ? -19.427 14.805 52.397 1.00 58.00 169 LYS A CA 1
ATOM 1380 C C . LYS A 1 169 ? -20.375 14.809 51.199 1.00 58.00 169 LYS A C 1
ATOM 1382 O O . LYS A 1 169 ? -20.012 14.290 50.147 1.00 58.00 169 LYS A O 1
ATOM 1387 N N . ILE A 1 170 ? -21.541 15.444 51.318 1.00 56.91 170 ILE A N 1
ATOM 1388 C CA . ILE A 1 170 ? -22.515 15.589 50.225 1.00 56.91 170 ILE A CA 1
ATOM 1389 C C . ILE A 1 170 ? -21.892 16.341 49.044 1.00 56.91 170 ILE A C 1
ATOM 1391 O O . ILE A 1 170 ? -22.062 15.942 47.895 1.00 56.91 170 ILE A O 1
ATOM 1395 N N . THR A 1 171 ? -21.124 17.401 49.303 1.00 56.72 171 THR A N 1
ATOM 1396 C CA . THR A 1 171 ? -20.444 18.160 48.243 1.00 56.72 171 THR A CA 1
ATOM 1397 C C . THR A 1 171 ? -19.404 17.302 47.518 1.00 56.72 171 THR A C 1
ATOM 1399 O O . THR A 1 171 ? -19.359 17.304 46.287 1.00 56.72 171 THR A O 1
ATOM 1402 N N . ALA A 1 172 ? -18.612 16.516 48.251 1.00 58.75 172 ALA A N 1
ATOM 1403 C CA . ALA A 1 172 ? -17.641 15.593 47.667 1.00 58.75 172 ALA A CA 1
ATOM 1404 C C . ALA A 1 172 ? -18.309 14.462 46.863 1.00 58.75 172 ALA A C 1
ATOM 1406 O O . ALA A 1 172 ? -17.821 14.103 45.789 1.00 58.75 172 ALA A O 1
ATOM 1407 N N . MET A 1 173 ? -19.435 13.923 47.346 1.00 54.78 173 MET A N 1
ATOM 1408 C CA . MET A 1 173 ? -20.230 12.930 46.614 1.00 54.78 173 MET A CA 1
ATOM 1409 C C . MET A 1 173 ? -20.816 13.519 45.328 1.00 54.78 173 MET A C 1
ATOM 1411 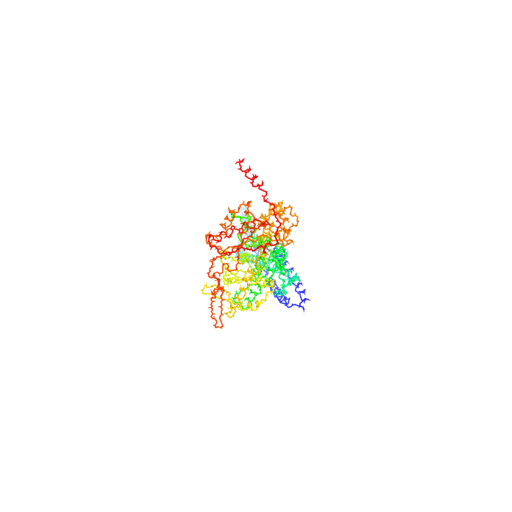O O . MET A 1 173 ? -20.662 12.917 44.268 1.00 54.78 173 MET A O 1
ATOM 1415 N N . ASN A 1 174 ? -21.379 14.730 45.380 1.00 52.59 174 ASN A N 1
ATOM 1416 C CA . ASN A 1 174 ? -21.905 15.423 44.201 1.00 52.59 174 ASN A CA 1
ATOM 1417 C C . ASN A 1 174 ? -20.822 15.686 43.144 1.00 52.59 174 ASN A C 1
ATOM 1419 O O . ASN A 1 174 ? -21.074 15.501 41.957 1.00 52.59 174 ASN A O 1
ATOM 1423 N N . LEU A 1 175 ? -19.609 16.079 43.549 1.00 60.94 175 LEU A N 1
ATOM 1424 C CA . LEU A 1 175 ? -18.493 16.274 42.615 1.00 60.94 175 LEU A CA 1
ATOM 1425 C C . LEU A 1 175 ? -18.067 14.961 41.947 1.00 60.94 175 LEU A C 1
ATOM 1427 O O . LEU A 1 175 ? -17.930 14.919 40.726 1.00 60.94 175 LEU A O 1
ATOM 1431 N N . LYS A 1 176 ? -17.929 13.873 42.719 1.00 58.44 176 LYS A N 1
ATOM 1432 C CA . LYS A 1 176 ? -17.662 12.536 42.159 1.00 58.44 176 LYS A CA 1
ATOM 1433 C C . LYS A 1 176 ? -18.767 12.086 41.204 1.00 58.44 176 LYS A C 1
ATOM 1435 O O . LYS A 1 176 ? -18.472 11.453 40.194 1.00 58.44 176 LYS A O 1
ATOM 1440 N N . GLN A 1 177 ? -20.020 12.424 41.502 1.00 54.78 177 GLN A N 1
ATOM 1441 C CA . GLN A 1 177 ? -21.150 12.099 40.642 1.00 54.78 177 GLN A CA 1
ATOM 1442 C C . GLN A 1 177 ? -21.119 12.883 39.326 1.00 54.78 177 GLN A C 1
ATOM 1444 O O . GLN A 1 177 ? -21.365 12.305 38.274 1.00 54.78 177 GLN A O 1
ATOM 1449 N N . ILE A 1 178 ? -20.764 14.171 39.351 1.00 58.44 178 ILE A N 1
ATOM 1450 C CA . ILE A 1 178 ? -20.601 14.980 38.131 1.00 58.44 178 ILE A CA 1
ATOM 1451 C C . ILE A 1 178 ? -19.506 14.390 37.228 1.00 58.44 178 ILE A C 1
ATOM 1453 O O . ILE A 1 178 ? -19.700 14.303 36.018 1.00 58.44 178 ILE A O 1
ATOM 1457 N N . GLU A 1 179 ? -18.383 13.955 37.804 1.00 57.16 179 GLU A N 1
ATOM 1458 C CA . GLU A 1 179 ? -17.292 13.301 37.066 1.00 57.16 179 GLU A CA 1
ATOM 1459 C C . GLU A 1 179 ? -17.767 12.006 36.383 1.00 57.16 179 GLU A C 1
ATOM 1461 O O . GLU A 1 179 ? -17.523 11.803 35.194 1.00 57.16 179 GLU A O 1
ATOM 1466 N N . ARG A 1 180 ? -18.511 11.156 37.108 1.00 56.25 180 ARG A N 1
ATOM 1467 C CA . ARG A 1 180 ? -19.104 9.930 36.547 1.00 56.25 180 ARG A CA 1
ATOM 1468 C C . ARG A 1 180 ? -20.111 10.237 35.442 1.00 56.25 180 ARG A C 1
ATOM 1470 O O . ARG A 1 180 ? -20.039 9.623 34.385 1.00 56.25 180 ARG A O 1
ATOM 1477 N N . ASN A 1 181 ? -20.995 11.214 35.646 1.00 53.09 181 ASN A N 1
ATOM 1478 C CA . ASN A 1 181 ? -21.994 11.605 34.650 1.00 53.09 181 ASN A CA 1
ATOM 1479 C C . ASN A 1 181 ? -21.335 12.104 33.351 1.00 53.09 181 ASN A C 1
ATOM 1481 O O . ASN A 1 181 ? -21.830 11.802 32.271 1.00 53.09 181 ASN A O 1
ATOM 1485 N N . LYS A 1 182 ? -20.197 12.811 33.433 1.00 58.72 182 LYS A N 1
ATOM 1486 C CA . LYS A 1 182 ? -19.416 13.199 32.244 1.00 58.72 182 LYS A CA 1
ATOM 1487 C C . LYS A 1 182 ? -18.859 11.987 31.495 1.00 58.72 182 LYS A C 1
ATOM 1489 O O . LYS A 1 182 ? -18.979 11.930 30.278 1.00 58.72 182 LYS A O 1
ATOM 1494 N N . GLN A 1 183 ? -18.304 11.008 32.212 1.00 51.12 183 GLN A N 1
ATOM 1495 C CA . GLN A 1 183 ? -17.782 9.779 31.599 1.00 51.12 183 GLN A CA 1
ATOM 1496 C C . GLN A 1 183 ? -18.883 8.939 30.940 1.00 51.12 183 GLN A C 1
ATOM 1498 O O . GLN A 1 183 ? -18.654 8.333 29.895 1.00 51.12 183 GLN A O 1
ATOM 1503 N N . VAL A 1 184 ? -20.075 8.893 31.542 1.00 53.69 184 VAL A N 1
ATOM 1504 C CA . VAL A 1 184 ? -21.248 8.240 30.943 1.00 53.69 184 VAL A CA 1
ATOM 1505 C C . VAL A 1 184 ? -21.670 8.979 29.673 1.00 53.69 184 VAL A C 1
ATOM 1507 O O . VAL A 1 184 ? -21.821 8.341 28.639 1.00 53.69 184 VAL A O 1
ATOM 1510 N N . GLN A 1 185 ? -21.747 10.312 29.705 1.00 51.94 185 GLN A N 1
ATOM 1511 C CA . GLN A 1 185 ? -22.122 11.121 28.541 1.00 51.94 185 GLN A CA 1
ATOM 1512 C C . GLN A 1 185 ? -21.149 10.956 27.354 1.00 51.94 185 GLN A C 1
ATOM 1514 O O . GLN A 1 185 ? -21.581 10.842 26.210 1.00 51.94 185 GLN A O 1
ATOM 1519 N N . GLU A 1 186 ? -19.838 10.884 27.603 1.00 55.34 186 GLU A N 1
ATOM 1520 C CA . GLU A 1 186 ? -18.849 10.604 26.548 1.00 55.34 186 GLU A CA 1
ATOM 1521 C C . GLU A 1 186 ? -19.051 9.212 25.924 1.00 55.34 186 GLU A C 1
ATOM 1523 O O . GLU A 1 186 ? -18.946 9.045 24.707 1.00 55.34 186 GLU A O 1
ATOM 1528 N N . LYS A 1 187 ? -19.390 8.204 26.738 1.00 55.03 187 LYS A N 1
ATOM 1529 C CA . LYS A 1 187 ? -19.715 6.858 26.241 1.00 55.03 187 LYS A CA 1
ATOM 1530 C C . LYS A 1 187 ? -21.023 6.833 25.444 1.00 55.03 187 LYS A C 1
ATOM 1532 O O . LYS A 1 187 ? -21.089 6.116 24.446 1.00 55.03 187 LYS A O 1
ATOM 1537 N N . GLU A 1 188 ? -22.029 7.609 25.849 1.00 53.34 188 GLU A N 1
ATOM 1538 C CA . GLU A 1 188 ? -23.309 7.752 25.138 1.00 53.34 188 GLU A CA 1
ATOM 1539 C C . GLU A 1 188 ? -23.117 8.318 23.725 1.00 53.34 188 GLU A C 1
ATOM 1541 O O . GLU A 1 188 ? -23.650 7.759 22.766 1.00 53.34 188 GLU A O 1
ATOM 1546 N N . GLU A 1 189 ? -22.326 9.386 23.570 1.00 57.62 189 GLU A N 1
ATOM 1547 C CA . GLU A 1 189 ? -22.061 9.997 22.259 1.00 57.62 189 GLU A CA 1
ATOM 1548 C C . GLU A 1 189 ? -21.360 9.016 21.308 1.00 57.62 189 GLU A C 1
ATOM 1550 O O . GLU A 1 189 ? -21.760 8.876 20.151 1.00 57.62 189 GLU A O 1
ATOM 1555 N N . ILE A 1 190 ? -20.374 8.265 21.812 1.00 59.41 190 ILE A N 1
ATOM 1556 C CA . ILE A 1 190 ? -19.668 7.234 21.038 1.00 59.41 190 ILE A CA 1
ATOM 1557 C C . ILE A 1 190 ? -20.622 6.106 20.626 1.00 59.41 190 ILE A C 1
ATOM 1559 O O . ILE A 1 190 ? -20.579 5.637 19.487 1.00 59.41 190 ILE A O 1
ATOM 1563 N N . LEU A 1 191 ? -21.489 5.654 21.537 1.00 54.22 191 LEU A N 1
ATOM 1564 C CA . LEU A 1 191 ? -22.436 4.576 21.258 1.00 54.22 191 LEU A CA 1
ATOM 1565 C C . LEU A 1 191 ? -23.488 4.997 20.225 1.00 54.22 191 LEU A C 1
ATOM 1567 O O . LEU A 1 191 ? -23.804 4.233 19.313 1.00 54.22 191 LEU A O 1
ATOM 1571 N N . MET A 1 192 ? -24.005 6.220 20.334 1.00 56.12 192 MET A N 1
ATOM 1572 C CA . MET A 1 192 ? -24.978 6.767 19.390 1.00 56.12 192 MET A CA 1
ATOM 1573 C C . MET A 1 192 ? -24.394 6.907 17.983 1.00 56.12 192 MET A C 1
ATOM 1575 O O . MET A 1 192 ? -25.072 6.551 17.017 1.00 56.12 192 MET A O 1
ATOM 1579 N N . LEU A 1 193 ? -23.126 7.312 17.870 1.00 57.53 193 LEU A N 1
ATOM 1580 C CA . LEU A 1 193 ? -22.405 7.358 16.597 1.00 57.53 193 LEU A CA 1
ATOM 1581 C C . LEU A 1 193 ? -22.252 5.958 15.976 1.00 57.53 193 LEU A C 1
ATOM 1583 O O . LEU A 1 193 ? -22.556 5.761 14.798 1.00 57.53 193 LEU A O 1
ATOM 1587 N N . LYS A 1 194 ? -21.876 4.959 16.791 1.00 55.84 194 LYS A N 1
ATOM 1588 C CA . LYS A 1 194 ? -21.781 3.552 16.359 1.00 55.84 194 LYS A CA 1
ATOM 1589 C C . LYS A 1 194 ? -23.119 3.028 15.835 1.00 55.84 194 LYS A C 1
ATOM 1591 O O . LYS A 1 194 ? -23.154 2.357 14.805 1.00 55.84 194 LYS A O 1
ATOM 1596 N N . ILE A 1 195 ? -24.224 3.357 16.509 1.00 58.09 195 ILE A N 1
ATOM 1597 C CA . ILE A 1 195 ? -25.580 2.965 16.095 1.00 58.09 195 ILE A CA 1
ATOM 1598 C C . ILE A 1 195 ? -25.967 3.629 14.768 1.00 58.09 195 ILE A C 1
ATOM 1600 O O . ILE A 1 195 ? -26.475 2.947 13.880 1.00 58.09 195 ILE A O 1
ATOM 1604 N N . GLU A 1 196 ? -25.723 4.930 14.596 1.00 56.72 196 GLU A N 1
ATOM 1605 C CA . GLU A 1 196 ? -26.016 5.630 13.336 1.00 56.72 196 GLU A CA 1
ATOM 1606 C C . GLU A 1 196 ? -25.217 5.057 12.156 1.00 56.72 196 GLU A C 1
ATOM 1608 O O . GLU A 1 196 ? -25.762 4.874 11.064 1.00 56.72 196 GLU A O 1
ATOM 1613 N N . ASN A 1 197 ? -23.953 4.697 12.380 1.00 53.56 197 ASN A N 1
ATOM 1614 C CA . ASN A 1 197 ? -23.104 4.058 11.376 1.00 53.56 197 ASN A CA 1
ATOM 1615 C C . ASN A 1 197 ? -23.561 2.632 11.036 1.00 53.56 197 ASN A C 1
ATOM 1617 O O . ASN A 1 197 ? -23.616 2.269 9.859 1.00 53.56 197 ASN A O 1
ATOM 1621 N N . LEU A 1 198 ? -23.960 1.841 12.037 1.00 51.91 198 LEU A N 1
ATOM 1622 C CA . LEU A 1 198 ? -24.547 0.513 11.832 1.00 51.91 198 LEU A CA 1
ATOM 1623 C C . LEU A 1 198 ? -25.881 0.597 11.079 1.00 51.91 198 LEU A C 1
ATOM 1625 O O . LEU A 1 198 ? -26.125 -0.196 10.173 1.00 51.91 198 LEU A O 1
ATOM 1629 N N . MET A 1 199 ? -26.716 1.597 11.370 1.00 51.22 199 MET A N 1
ATOM 1630 C CA . MET A 1 199 ? -27.970 1.834 10.647 1.00 51.22 199 MET A CA 1
ATOM 1631 C C . MET A 1 199 ? -27.752 2.351 9.212 1.00 51.22 199 MET A C 1
ATOM 1633 O O . MET A 1 199 ? -28.584 2.083 8.344 1.00 51.22 199 MET A O 1
ATOM 1637 N N . ARG A 1 200 ? -26.629 3.032 8.926 1.00 52.47 200 ARG A N 1
ATOM 1638 C CA . ARG A 1 200 ? -26.211 3.428 7.562 1.00 52.47 200 ARG A CA 1
ATOM 1639 C C . ARG A 1 200 ? -25.616 2.280 6.735 1.00 52.47 200 ARG A C 1
ATOM 1641 O O . ARG A 1 200 ? -25.492 2.435 5.523 1.00 52.47 200 ARG A O 1
ATOM 1648 N N . SER A 1 201 ? -25.275 1.136 7.334 1.00 47.41 201 SER A N 1
ATOM 1649 C CA . SER A 1 201 ? -24.494 0.049 6.704 1.00 47.41 201 SER A CA 1
ATOM 1650 C C . SER A 1 201 ? -25.219 -0.810 5.645 1.00 47.41 201 SER A C 1
ATOM 1652 O O . SER A 1 201 ? -24.816 -1.937 5.378 1.00 47.41 201 SER A O 1
ATOM 1654 N N . LYS A 1 202 ? -26.260 -0.300 4.971 1.00 50.00 202 LYS A N 1
ATOM 1655 C CA . LYS A 1 202 ? -26.874 -1.021 3.834 1.00 50.00 202 LYS A CA 1
ATOM 1656 C C . LYS A 1 202 ? -26.082 -0.932 2.522 1.00 50.00 202 LYS A C 1
ATOM 1658 O O . LYS A 1 202 ? -26.384 -1.687 1.602 1.00 50.00 202 LYS A O 1
ATOM 1663 N N . ASP A 1 203 ? -25.060 -0.082 2.438 1.00 65.12 203 ASP A N 1
ATOM 1664 C CA . ASP A 1 203 ? -24.239 0.063 1.231 1.00 65.12 203 ASP A CA 1
ATOM 1665 C C . ASP A 1 203 ? -22.978 -0.809 1.302 1.00 65.12 203 ASP A C 1
ATOM 1667 O O . ASP A 1 203 ? -21.863 -0.299 1.432 1.00 65.12 203 ASP A O 1
ATOM 1671 N N . ASN A 1 204 ? -23.139 -2.128 1.193 1.00 81.19 204 ASN A N 1
ATOM 1672 C CA . ASN A 1 204 ? -21.996 -3.001 0.932 1.00 81.19 204 ASN A CA 1
ATOM 1673 C C . ASN A 1 204 ? -21.492 -2.747 -0.489 1.00 81.19 204 ASN A C 1
ATOM 1675 O O . ASN A 1 204 ? -22.270 -2.733 -1.446 1.00 81.19 204 ASN A O 1
ATOM 1679 N N . LEU A 1 205 ? -20.182 -2.571 -0.637 1.00 90.12 205 LEU A N 1
ATOM 1680 C CA . LEU A 1 205 ? -19.547 -2.470 -1.943 1.00 90.12 205 LEU A CA 1
ATOM 1681 C C . LEU A 1 205 ? -18.951 -3.825 -2.307 1.00 90.12 205 LEU A C 1
ATOM 1683 O O . LEU A 1 205 ? -18.100 -4.343 -1.588 1.00 90.12 205 LEU A O 1
ATOM 1687 N N . VAL A 1 206 ? -19.399 -4.389 -3.425 1.00 92.69 206 VAL A N 1
ATOM 1688 C CA . VAL A 1 206 ? -18.866 -5.640 -3.967 1.00 92.69 206 VAL A CA 1
ATOM 1689 C C . VAL A 1 206 ? -17.928 -5.307 -5.120 1.00 92.69 206 VAL A C 1
ATOM 1691 O O . VAL A 1 206 ? -18.316 -4.615 -6.061 1.00 92.69 206 VAL A O 1
ATOM 1694 N N . PHE A 1 207 ? -16.689 -5.779 -5.028 1.00 93.19 207 PHE A N 1
ATOM 1695 C CA . PHE A 1 207 ? -15.724 -5.749 -6.119 1.00 93.19 207 PHE A CA 1
ATOM 1696 C C . PHE A 1 207 ? -15.583 -7.153 -6.692 1.00 93.19 207 PHE A C 1
ATOM 1698 O O . PHE A 1 207 ? -15.100 -8.050 -6.007 1.00 93.19 207 PHE A O 1
ATOM 1705 N N . GLU A 1 208 ? -15.986 -7.323 -7.945 1.00 92.38 208 GLU A N 1
ATOM 1706 C CA . GLU A 1 208 ? -15.732 -8.549 -8.697 1.00 92.38 208 GLU A CA 1
ATOM 1707 C C . GLU A 1 208 ? -14.245 -8.608 -9.067 1.00 92.38 208 GLU A C 1
ATOM 1709 O O . GLU A 1 208 ? -13.716 -7.699 -9.719 1.00 92.38 208 GLU A O 1
ATOM 1714 N N . ASP A 1 209 ? -13.568 -9.665 -8.628 1.00 92.38 209 ASP A N 1
ATOM 1715 C CA . ASP A 1 209 ? -12.160 -9.908 -8.906 1.00 92.38 209 ASP A CA 1
ATOM 1716 C C . ASP A 1 209 ? -11.967 -11.310 -9.503 1.00 92.38 209 ASP A C 1
ATOM 1718 O O . ASP A 1 209 ? -12.409 -12.312 -8.939 1.00 92.38 209 ASP A O 1
ATOM 1722 N N . ASP A 1 210 ? -11.285 -11.395 -10.649 1.00 86.81 210 ASP A N 1
ATOM 1723 C CA . ASP A 1 210 ? -11.072 -12.661 -11.370 1.00 86.81 210 ASP A CA 1
ATOM 1724 C C . ASP A 1 210 ? -10.222 -13.676 -10.578 1.00 86.81 210 ASP A C 1
ATOM 1726 O O . ASP A 1 210 ? -10.228 -14.871 -10.885 1.00 86.81 210 ASP A O 1
ATOM 1730 N N . ILE A 1 211 ? -9.459 -13.212 -9.584 1.00 88.06 211 ILE A N 1
ATOM 1731 C CA . ILE A 1 211 ? -8.549 -14.022 -8.773 1.00 88.06 211 ILE A CA 1
ATOM 1732 C C . ILE A 1 211 ? -9.163 -14.357 -7.413 1.00 88.06 211 ILE A C 1
ATOM 1734 O O . ILE A 1 211 ? -9.076 -15.501 -6.953 1.00 88.06 211 ILE A O 1
ATOM 1738 N N . TYR A 1 212 ? -9.759 -13.373 -6.743 1.00 91.25 212 TYR A N 1
ATOM 1739 C CA . TYR A 1 212 ? -10.282 -13.532 -5.383 1.00 91.25 212 TYR A CA 1
ATOM 1740 C C . TYR A 1 212 ? -11.785 -13.794 -5.309 1.00 91.25 212 TYR A C 1
ATOM 1742 O O . TYR A 1 212 ? -12.267 -14.155 -4.228 1.00 91.25 212 TYR A O 1
ATOM 1750 N N . GLY A 1 213 ? -12.495 -13.682 -6.432 1.00 91.12 213 GLY A N 1
ATOM 1751 C CA . GLY A 1 213 ? -13.951 -13.688 -6.491 1.00 91.12 213 GLY A CA 1
ATOM 1752 C C . GLY A 1 213 ? -14.530 -12.373 -5.976 1.00 91.12 213 GLY A C 1
ATOM 1753 O O . GLY A 1 213 ? -13.880 -11.330 -6.013 1.00 91.12 213 GLY A O 1
ATOM 1754 N N . ASP A 1 214 ? -15.753 -12.428 -5.460 1.00 94.12 214 ASP A N 1
ATOM 1755 C CA . ASP A 1 214 ? -16.426 -11.247 -4.926 1.00 94.12 214 ASP A CA 1
ATOM 1756 C C . ASP A 1 214 ? -15.775 -10.786 -3.615 1.00 94.12 214 ASP A C 1
ATOM 1758 O O . ASP A 1 214 ? -15.840 -11.457 -2.579 1.00 94.12 214 ASP A O 1
ATOM 1762 N N . ILE A 1 215 ? -15.157 -9.607 -3.647 1.00 95.69 215 ILE A N 1
ATOM 1763 C CA . ILE A 1 215 ? -14.604 -8.939 -2.471 1.00 95.69 215 ILE A CA 1
ATOM 1764 C C . ILE A 1 215 ? -15.674 -7.999 -1.918 1.00 95.69 215 ILE A C 1
ATOM 1766 O O . ILE A 1 215 ? -15.946 -6.937 -2.480 1.00 95.69 215 ILE A O 1
ATOM 1770 N N . VAL A 1 216 ? -16.273 -8.391 -0.794 1.00 93.88 216 VAL A N 1
ATOM 1771 C CA . VAL A 1 216 ? -17.280 -7.590 -0.088 1.00 93.88 216 VAL A CA 1
ATOM 1772 C C . VAL A 1 216 ? -16.599 -6.635 0.887 1.00 93.88 216 VAL A C 1
ATOM 1774 O O . VAL A 1 216 ? -15.808 -7.052 1.732 1.00 93.88 216 VAL A O 1
ATOM 1777 N N . ILE A 1 217 ? -16.935 -5.352 0.780 1.00 94.69 217 ILE A N 1
ATOM 1778 C CA . ILE A 1 217 ? -16.497 -4.296 1.688 1.00 94.69 217 ILE A CA 1
ATOM 1779 C C . ILE A 1 217 ? -17.732 -3.709 2.363 1.00 94.69 217 ILE A C 1
ATOM 1781 O O . ILE A 1 217 ? -18.529 -3.016 1.733 1.00 94.69 217 ILE A O 1
ATOM 1785 N N . ASP A 1 218 ? -17.871 -3.999 3.651 1.00 89.50 218 ASP A N 1
ATOM 1786 C CA . ASP A 1 218 ? -19.000 -3.615 4.506 1.00 89.50 218 ASP A CA 1
ATOM 1787 C C . ASP A 1 218 ? -18.591 -2.642 5.627 1.00 89.50 218 ASP A C 1
ATOM 1789 O O . ASP A 1 218 ? -19.426 -1.934 6.188 1.00 89.50 218 ASP A O 1
ATOM 1793 N N . ASN A 1 219 ? -17.295 -2.555 5.938 1.00 92.44 219 ASN A N 1
ATOM 1794 C CA . ASN A 1 219 ? -16.796 -1.660 6.972 1.00 92.44 219 ASN A CA 1
ATOM 1795 C C . ASN A 1 219 ? -16.931 -0.170 6.550 1.00 92.44 219 ASN A C 1
ATOM 1797 O O . ASN A 1 219 ? -16.325 0.234 5.548 1.00 92.44 219 ASN A O 1
ATOM 1801 N N . PRO A 1 220 ? -17.646 0.677 7.326 1.00 91.94 220 PRO A N 1
ATOM 1802 C CA . PRO A 1 220 ? -17.889 2.082 6.978 1.00 91.94 220 PRO A CA 1
ATOM 1803 C C . PRO A 1 220 ? -16.621 2.921 6.787 1.00 91.94 220 PRO A C 1
ATOM 1805 O O . PRO A 1 220 ? -16.556 3.741 5.868 1.00 91.94 220 PRO A O 1
ATOM 1808 N N . LEU A 1 221 ? -15.595 2.698 7.615 1.00 95.94 221 LEU A N 1
ATOM 1809 C CA . LEU A 1 221 ? -14.308 3.383 7.501 1.00 95.94 221 LEU A CA 1
ATOM 1810 C C . LEU A 1 221 ? -13.620 3.032 6.176 1.00 95.94 221 LEU A C 1
ATOM 1812 O O . LEU A 1 221 ? -13.180 3.927 5.453 1.00 95.94 221 LEU A O 1
ATOM 1816 N N . ILE A 1 222 ? -13.586 1.749 5.809 1.00 97.88 222 ILE A N 1
ATOM 1817 C CA . ILE A 1 222 ? -12.980 1.302 4.547 1.00 97.88 222 ILE A CA 1
ATOM 1818 C C . ILE A 1 222 ? -13.747 1.856 3.342 1.00 97.88 222 ILE A C 1
ATOM 1820 O O . ILE A 1 222 ? -13.136 2.394 2.415 1.00 97.88 222 ILE A O 1
ATOM 1824 N N . LEU A 1 223 ? -15.082 1.803 3.370 1.00 96.00 223 LEU A N 1
ATOM 1825 C CA . LEU A 1 223 ? -15.930 2.398 2.334 1.00 96.00 223 LEU A CA 1
ATOM 1826 C C . LEU A 1 223 ? -15.651 3.893 2.164 1.00 96.00 223 LEU A C 1
ATOM 1828 O O . LEU A 1 223 ? -15.597 4.388 1.034 1.00 96.00 223 LEU A O 1
ATOM 1832 N N . LYS A 1 224 ? -15.455 4.620 3.271 1.00 96.50 224 LYS A N 1
ATOM 1833 C CA . LYS A 1 224 ? -15.145 6.048 3.219 1.00 96.50 224 LYS A CA 1
ATOM 1834 C C . LYS A 1 224 ? -13.755 6.301 2.638 1.00 96.50 224 LYS A C 1
ATOM 1836 O O . LYS A 1 224 ? -13.653 7.133 1.740 1.00 96.50 224 LYS A O 1
ATOM 1841 N N . ILE A 1 225 ? -12.729 5.556 3.066 1.00 98.44 225 ILE A N 1
ATOM 1842 C CA . ILE A 1 225 ? -11.364 5.632 2.510 1.00 98.44 225 ILE A CA 1
ATOM 1843 C C . ILE A 1 225 ? -11.391 5.415 0.993 1.00 98.44 225 ILE A C 1
ATOM 1845 O O . ILE A 1 225 ? -10.837 6.221 0.246 1.00 98.44 225 ILE A O 1
ATOM 1849 N N . ILE A 1 226 ? -12.089 4.379 0.519 1.00 97.94 226 ILE A N 1
ATOM 1850 C CA . ILE A 1 226 ? -12.159 4.056 -0.913 1.00 97.94 226 ILE A CA 1
ATOM 1851 C C . ILE A 1 226 ? -12.813 5.182 -1.714 1.00 97.94 226 ILE A C 1
ATOM 1853 O O . ILE A 1 226 ? -12.415 5.430 -2.850 1.00 97.94 226 ILE A O 1
ATOM 1857 N N . LYS A 1 227 ? -13.798 5.883 -1.145 1.00 96.50 227 LYS A N 1
ATOM 1858 C CA . LYS A 1 227 ? -14.515 6.985 -1.805 1.00 96.50 227 LYS A CA 1
ATOM 1859 C C . LYS A 1 227 ? -13.730 8.307 -1.830 1.00 96.50 227 LYS A C 1
ATOM 1861 O O . LYS A 1 227 ? -14.175 9.243 -2.491 1.00 96.50 227 LYS A O 1
ATOM 1866 N N . THR A 1 228 ? -12.582 8.405 -1.156 1.00 98.50 228 THR A N 1
ATOM 1867 C CA . THR A 1 228 ? -11.739 9.615 -1.186 1.00 98.50 228 THR A CA 1
ATOM 1868 C C . THR A 1 228 ? -11.121 9.853 -2.563 1.00 98.50 228 THR A C 1
ATOM 1870 O O . THR A 1 228 ? -10.862 8.918 -3.327 1.00 98.50 228 THR A O 1
ATOM 1873 N N . ARG A 1 229 ? -10.820 11.117 -2.884 1.00 98.00 229 ARG A N 1
ATOM 1874 C CA . ARG A 1 229 ? -10.171 11.486 -4.153 1.00 98.00 229 ARG A CA 1
ATOM 1875 C C . ARG A 1 229 ? -8.783 10.851 -4.282 1.00 98.00 229 ARG A C 1
ATOM 1877 O O . ARG A 1 229 ? -8.422 10.369 -5.354 1.00 98.00 229 ARG A O 1
ATOM 1884 N N . GLN A 1 230 ? -8.039 10.818 -3.180 1.00 98.50 230 GLN A N 1
ATOM 1885 C CA . GLN A 1 230 ? -6.700 10.246 -3.060 1.00 98.50 230 GLN A CA 1
ATOM 1886 C C . GLN A 1 230 ? -6.689 8.767 -3.444 1.00 98.50 230 GLN A C 1
ATOM 1888 O O . GLN A 1 230 ? -5.815 8.332 -4.194 1.00 98.50 230 GLN A O 1
ATOM 1893 N N . PHE A 1 231 ? -7.677 7.999 -2.971 1.00 98.69 231 PHE A N 1
ATOM 1894 C CA . PHE A 1 231 ? -7.792 6.585 -3.310 1.00 98.69 231 PHE A CA 1
ATOM 1895 C C . PHE A 1 231 ? -8.368 6.375 -4.719 1.00 98.69 231 PHE A C 1
ATOM 1897 O O . PHE A 1 231 ? -7.817 5.599 -5.501 1.00 98.69 231 PHE A O 1
ATOM 1904 N N . GLN A 1 232 ? -9.426 7.107 -5.093 1.00 98.12 232 GLN A N 1
ATOM 1905 C CA . GLN A 1 232 ? -10.064 6.987 -6.414 1.00 98.12 232 GLN A CA 1
ATOM 1906 C C . GLN A 1 232 ? -9.118 7.305 -7.574 1.00 98.12 232 GLN A C 1
ATOM 1908 O O . GLN A 1 232 ? -9.233 6.700 -8.640 1.00 98.12 232 GLN A O 1
ATOM 1913 N N . ARG A 1 233 ? -8.125 8.173 -7.364 1.00 97.81 233 ARG A N 1
ATOM 1914 C CA . ARG A 1 233 ? -7.032 8.419 -8.315 1.00 97.81 233 ARG A CA 1
ATOM 1915 C C . ARG A 1 233 ? -6.369 7.128 -8.809 1.00 97.81 233 ARG A C 1
ATOM 1917 O O . ARG A 1 233 ? -6.040 7.018 -9.989 1.00 97.81 233 ARG A O 1
ATOM 1924 N N . LEU A 1 234 ? -6.208 6.121 -7.946 1.00 98.44 234 LEU A N 1
ATOM 1925 C CA . LEU A 1 234 ? -5.566 4.853 -8.306 1.00 98.44 234 LEU A CA 1
ATOM 1926 C C . LEU A 1 234 ? -6.319 4.080 -9.401 1.00 98.44 234 LEU A C 1
ATOM 1928 O O . LEU A 1 234 ? -5.710 3.245 -10.073 1.00 98.44 234 LEU A O 1
ATOM 1932 N N . LYS A 1 235 ? -7.610 4.369 -9.627 1.00 97.12 235 LYS A N 1
ATOM 1933 C CA . LYS A 1 235 ? -8.418 3.798 -10.720 1.00 97.12 235 LYS A CA 1
ATOM 1934 C C . LYS A 1 235 ? -7.819 4.109 -12.093 1.00 97.12 235 LYS A C 1
ATOM 1936 O O . LYS A 1 235 ? -7.831 3.271 -12.998 1.00 97.12 235 LYS A O 1
ATOM 1941 N N . ASN A 1 236 ? -7.250 5.303 -12.222 1.00 96.12 236 ASN A N 1
ATOM 1942 C CA . ASN A 1 236 ? -6.686 5.823 -13.460 1.00 96.12 236 ASN A CA 1
ATOM 1943 C C . ASN A 1 236 ? -5.174 5.600 -13.564 1.00 96.12 236 ASN A C 1
ATOM 1945 O O . ASN A 1 236 ? -4.551 6.119 -14.481 1.00 96.12 236 ASN A O 1
ATOM 1949 N N . ILE A 1 237 ? -4.580 4.818 -12.657 1.00 97.00 237 ILE A N 1
ATOM 1950 C CA . ILE A 1 237 ? -3.161 4.461 -12.712 1.00 97.00 237 ILE A CA 1
ATOM 1951 C C . ILE A 1 237 ? -3.051 2.976 -13.011 1.00 97.00 237 ILE A C 1
ATOM 1953 O O . ILE A 1 237 ? -3.356 2.127 -12.171 1.00 97.00 237 ILE A O 1
ATOM 1957 N N . LYS A 1 238 ? -2.610 2.637 -14.221 1.00 95.31 238 LYS A N 1
ATOM 1958 C CA . LYS A 1 238 ? -2.419 1.245 -14.631 1.00 95.31 238 LYS A CA 1
ATOM 1959 C C . LYS A 1 238 ? -1.244 0.647 -13.873 1.00 95.31 238 LYS A C 1
ATOM 1961 O O . LYS A 1 238 ? -0.142 1.211 -13.849 1.00 95.31 238 LYS A O 1
ATOM 1966 N N . LYS A 1 239 ? -1.446 -0.529 -13.268 1.00 94.44 239 LYS A N 1
ATOM 1967 C CA . LYS A 1 239 ? -0.405 -1.190 -12.466 1.00 94.44 239 LYS A CA 1
ATOM 1968 C C . LYS A 1 239 ? 0.817 -1.497 -13.333 1.00 94.44 239 LYS A C 1
ATOM 1970 O O . LYS A 1 239 ? 1.945 -1.135 -12.988 1.00 94.44 239 LYS A O 1
ATOM 1975 N N . LEU A 1 240 ? 0.581 -2.110 -14.490 1.00 93.56 240 LEU A N 1
ATOM 1976 C CA . LEU A 1 240 ? 1.606 -2.489 -15.465 1.00 93.56 240 LEU A CA 1
ATOM 1977 C C . LEU A 1 240 ? 2.023 -1.335 -16.397 1.00 93.56 240 LEU A C 1
ATOM 1979 O O . LEU A 1 240 ? 2.701 -1.559 -17.399 1.00 93.56 240 LEU A O 1
ATOM 1983 N N . GLY A 1 241 ? 1.656 -0.092 -16.067 1.00 89.88 241 GLY A N 1
ATOM 1984 C CA . GLY A 1 241 ? 1.924 1.074 -16.901 1.00 89.88 241 GLY A CA 1
ATOM 1985 C C . GLY A 1 241 ? 1.292 0.921 -18.283 1.00 89.88 241 GLY A C 1
ATOM 1986 O O . GLY A 1 241 ? 0.149 0.495 -18.411 1.00 89.88 241 GLY A O 1
ATOM 1987 N N . TYR A 1 242 ? 2.052 1.226 -19.331 1.00 86.31 242 TYR A N 1
ATOM 1988 C CA . TYR A 1 242 ? 1.550 1.255 -20.708 1.00 86.31 242 TYR A CA 1
ATOM 1989 C C . TYR A 1 242 ? 1.662 -0.095 -21.453 1.00 86.31 242 TYR A C 1
ATOM 1991 O O . TYR A 1 242 ? 1.630 -0.148 -22.681 1.00 86.31 242 TYR A O 1
ATOM 1999 N N . ILE A 1 243 ? 1.811 -1.214 -20.727 1.00 85.31 243 ILE A N 1
ATOM 2000 C CA . ILE A 1 243 ? 1.934 -2.562 -21.322 1.00 85.31 243 ILE A CA 1
ATOM 2001 C C . ILE A 1 243 ? 0.648 -2.996 -22.053 1.00 85.31 243 ILE A C 1
ATOM 2003 O O . ILE A 1 243 ? 0.722 -3.807 -22.978 1.00 85.31 243 ILE A O 1
ATOM 2007 N N . PHE A 1 244 ? -0.506 -2.405 -21.725 1.00 78.62 244 PHE A N 1
ATOM 2008 C CA . PHE A 1 244 ? -1.811 -2.788 -22.287 1.00 78.62 244 PHE A CA 1
ATOM 2009 C C . PHE A 1 244 ? -1.913 -2.621 -23.806 1.00 78.62 244 PHE A C 1
ATOM 2011 O O . PHE A 1 244 ? -2.698 -3.317 -24.446 1.00 78.62 244 PHE A O 1
ATOM 2018 N N . GLN A 1 245 ? -1.076 -1.767 -24.402 1.00 75.62 245 GLN A N 1
ATOM 2019 C CA . GLN A 1 245 ? -0.958 -1.646 -25.859 1.00 75.62 245 GLN A CA 1
ATOM 2020 C C . GLN A 1 245 ? -0.423 -2.914 -26.537 1.00 75.62 245 GLN A C 1
ATOM 2022 O O . GLN A 1 245 ? -0.722 -3.186 -27.703 1.00 75.62 245 GLN A O 1
ATOM 2027 N N . ASN A 1 246 ? 0.391 -3.685 -25.814 1.00 76.38 246 ASN A N 1
ATOM 2028 C CA . ASN A 1 246 ? 0.970 -4.937 -26.288 1.00 76.38 246 ASN A CA 1
ATOM 2029 C C . ASN A 1 246 ? 0.177 -6.152 -25.793 1.00 76.38 246 ASN A C 1
ATOM 2031 O O . ASN A 1 246 ? 0.088 -7.145 -26.511 1.00 76.38 246 ASN A O 1
ATOM 2035 N N . ILE A 1 247 ? -0.370 -6.087 -24.574 1.00 82.06 247 ILE A N 1
ATOM 2036 C CA . ILE A 1 247 ? -1.076 -7.191 -23.917 1.00 82.06 247 ILE A CA 1
ATOM 2037 C C . ILE A 1 247 ? -2.415 -6.673 -23.388 1.00 82.06 247 ILE A C 1
ATOM 2039 O O . ILE A 1 247 ? -2.481 -6.111 -22.303 1.00 82.06 247 ILE A O 1
ATOM 2043 N N . GLN A 1 248 ? -3.506 -6.891 -24.125 1.00 80.12 248 GLN A N 1
ATOM 2044 C CA . GLN A 1 248 ? -4.824 -6.327 -23.788 1.00 80.12 248 GLN A CA 1
ATOM 2045 C C . GLN A 1 248 ? -5.337 -6.694 -22.385 1.00 80.12 248 GLN A C 1
ATOM 2047 O O . GLN A 1 248 ? -6.087 -5.925 -21.796 1.00 80.12 248 GLN A O 1
ATOM 2052 N N . LYS A 1 249 ? -4.911 -7.833 -21.823 1.00 84.06 249 LYS A N 1
ATOM 2053 C CA . LYS A 1 249 ? -5.275 -8.254 -20.459 1.00 84.06 249 LYS A CA 1
ATOM 2054 C C . LYS A 1 249 ? -4.615 -7.415 -19.354 1.00 84.06 249 LYS A C 1
ATOM 2056 O O . LYS A 1 249 ? -5.021 -7.499 -18.204 1.00 84.06 249 LYS A O 1
ATOM 2061 N N . SER A 1 250 ? -3.608 -6.592 -19.659 1.00 85.12 250 SER A N 1
ATOM 2062 C CA . SER A 1 250 ? -2.852 -5.827 -18.657 1.00 85.12 250 SER A CA 1
ATOM 2063 C C . SER A 1 250 ? -3.488 -4.466 -18.317 1.00 85.12 250 SER A C 1
ATOM 2065 O O . SER A 1 250 ? -2.789 -3.453 -18.231 1.00 85.12 250 SER A O 1
ATOM 2067 N N . THR A 1 251 ? -4.813 -4.409 -18.190 1.00 86.62 251 THR A N 1
ATOM 2068 C CA . THR A 1 251 ? -5.588 -3.163 -18.020 1.00 86.62 251 THR A CA 1
ATOM 2069 C C . THR A 1 251 ? -5.955 -2.854 -16.572 1.00 86.62 251 THR A C 1
ATOM 2071 O O . THR A 1 251 ? -6.466 -1.761 -16.301 1.00 86.62 251 THR A O 1
ATOM 2074 N N . TYR A 1 252 ? -5.663 -3.766 -15.643 1.00 92.94 252 TYR A N 1
ATOM 2075 C CA . TYR A 1 252 ? -6.015 -3.584 -14.244 1.00 92.94 252 TYR A CA 1
ATOM 2076 C C . TYR A 1 252 ? -5.229 -2.436 -13.581 1.00 92.94 252 TYR A C 1
ATOM 2078 O O . TYR A 1 252 ? -4.081 -2.105 -13.920 1.00 92.94 252 TYR A O 1
ATOM 2086 N N . SER A 1 253 ? -5.910 -1.761 -12.665 1.00 96.06 253 SER A N 1
ATOM 2087 C CA . SER A 1 253 ? -5.470 -0.525 -12.022 1.00 96.06 253 SER A CA 1
ATOM 2088 C C . SER A 1 253 ? -4.755 -0.781 -10.695 1.00 96.06 253 SER A C 1
ATOM 2090 O O . SER A 1 253 ? -4.871 -1.848 -10.092 1.00 96.06 253 SER A O 1
ATOM 2092 N N . ARG A 1 254 ? -4.037 0.234 -10.199 1.00 97.69 254 ARG A N 1
ATOM 2093 C CA . ARG A 1 254 ? -3.503 0.239 -8.830 1.00 97.69 254 ARG A CA 1
ATOM 2094 C C . ARG A 1 254 ? -4.618 0.171 -7.785 1.00 97.69 254 ARG A C 1
ATOM 2096 O O . ARG A 1 254 ? -4.370 -0.363 -6.713 1.00 97.69 254 ARG A O 1
ATOM 2103 N N . LEU A 1 255 ? -5.827 0.644 -8.106 1.00 97.88 255 LEU A N 1
ATOM 2104 C CA . LEU A 1 255 ? -6.991 0.497 -7.231 1.00 97.88 255 LEU A CA 1
ATOM 2105 C C . LEU A 1 255 ? -7.363 -0.976 -7.055 1.00 97.88 255 LEU A C 1
ATOM 2107 O O . LEU A 1 255 ? -7.478 -1.424 -5.923 1.00 97.88 255 LEU A O 1
ATOM 2111 N N . GLN A 1 256 ? -7.493 -1.733 -8.150 1.00 96.88 256 GLN A N 1
ATOM 2112 C CA . GLN A 1 256 ? -7.806 -3.169 -8.082 1.00 96.88 256 GLN A CA 1
ATOM 2113 C C . GLN A 1 256 ? -6.744 -3.927 -7.278 1.00 96.88 256 GLN A C 1
ATOM 2115 O O . GLN A 1 256 ? -7.083 -4.650 -6.351 1.00 96.88 256 GLN A O 1
ATOM 2120 N N . HIS A 1 257 ? -5.463 -3.649 -7.538 1.00 96.81 257 HIS A N 1
ATOM 2121 C CA . HIS A 1 257 ? -4.353 -4.200 -6.755 1.00 96.81 257 HIS A CA 1
ATOM 2122 C C . HIS A 1 257 ? -4.465 -3.875 -5.251 1.00 96.81 257 HIS A C 1
ATOM 2124 O O . HIS A 1 257 ? -4.302 -4.754 -4.412 1.00 96.81 257 HIS A O 1
ATOM 2130 N N . SER A 1 258 ? -4.790 -2.629 -4.889 1.00 98.19 258 SER A N 1
ATOM 2131 C CA . SER A 1 258 ? -5.005 -2.224 -3.492 1.00 98.19 258 SER A CA 1
ATOM 2132 C C . SER A 1 258 ? -6.187 -2.939 -2.826 1.00 98.19 258 SER A C 1
ATOM 2134 O O . SER A 1 258 ? -6.099 -3.285 -1.649 1.00 98.19 258 SER A O 1
ATOM 2136 N N . ILE A 1 259 ? -7.284 -3.171 -3.552 1.00 98.12 259 ILE A N 1
ATOM 2137 C CA . ILE A 1 259 ? -8.452 -3.907 -3.041 1.00 98.12 259 ILE A CA 1
ATOM 2138 C C . ILE A 1 259 ? -8.122 -5.397 -2.855 1.00 98.12 259 ILE A C 1
ATOM 2140 O O . ILE A 1 259 ? -8.477 -5.982 -1.830 1.00 98.12 259 ILE A O 1
ATOM 2144 N N . GLY A 1 260 ? -7.370 -5.988 -3.785 1.00 97.00 260 GLY A N 1
ATOM 2145 C CA . GLY A 1 260 ? -6.842 -7.345 -3.663 1.00 97.00 260 GLY A CA 1
ATOM 2146 C C . GLY A 1 260 ? -5.934 -7.518 -2.442 1.00 97.00 260 GLY A C 1
ATOM 2147 O O . GLY A 1 260 ? -6.143 -8.410 -1.617 1.00 97.00 260 GLY A O 1
ATOM 2148 N N . MET A 1 261 ? -4.999 -6.582 -2.242 1.00 97.56 261 MET A N 1
ATOM 2149 C CA . MET A 1 261 ? -4.151 -6.534 -1.046 1.00 97.56 261 MET A CA 1
ATOM 2150 C C . MET A 1 261 ? -4.965 -6.393 0.247 1.00 97.56 261 MET A C 1
ATOM 2152 O O . MET A 1 261 ? -4.666 -7.078 1.224 1.00 97.56 261 MET A O 1
ATOM 2156 N N . TYR A 1 262 ? -5.999 -5.545 0.266 1.00 98.12 262 TYR A N 1
ATOM 2157 C CA . TYR A 1 262 ? -6.925 -5.413 1.398 1.00 98.12 262 TYR A CA 1
ATOM 2158 C C . TYR A 1 262 ? -7.610 -6.746 1.744 1.00 98.12 262 TYR A C 1
ATOM 2160 O O . TYR A 1 262 ? -7.660 -7.126 2.919 1.00 98.12 262 TYR A O 1
ATOM 2168 N N . CYS A 1 263 ? -8.101 -7.469 0.731 1.00 96.81 263 CYS A N 1
ATOM 2169 C CA . CYS A 1 263 ? -8.752 -8.768 0.903 1.00 96.81 263 CYS A CA 1
ATOM 2170 C C . CYS A 1 263 ? -7.781 -9.802 1.488 1.00 96.81 263 CYS A C 1
ATOM 2172 O O . CYS A 1 263 ? -8.070 -10.414 2.521 1.00 96.81 263 CYS A O 1
ATOM 2174 N N . LEU A 1 264 ? -6.600 -9.940 0.876 1.00 96.31 264 LEU A N 1
ATOM 2175 C CA . LEU A 1 264 ? -5.560 -10.860 1.331 1.00 96.31 264 LEU A CA 1
ATOM 2176 C C . LEU A 1 264 ? -5.113 -10.556 2.760 1.00 96.31 264 LEU A C 1
ATOM 2178 O O . LEU A 1 264 ? -5.073 -11.461 3.588 1.00 96.31 264 LEU A O 1
ATOM 2182 N N . ALA A 1 265 ? -4.793 -9.295 3.060 1.00 97.62 265 ALA A N 1
ATOM 2183 C CA . ALA A 1 265 ? -4.315 -8.887 4.377 1.00 97.62 265 ALA A CA 1
ATOM 2184 C C . ALA A 1 265 ? -5.358 -9.159 5.463 1.00 97.62 265 ALA A C 1
ATOM 2186 O O . ALA A 1 265 ? -5.014 -9.675 6.525 1.00 97.62 265 ALA A O 1
ATOM 2187 N N . GLY A 1 266 ? -6.630 -8.869 5.166 1.00 96.56 266 GLY A N 1
ATOM 2188 C CA . GLY A 1 266 ? -7.757 -9.139 6.051 1.00 96.56 266 GLY A CA 1
ATOM 2189 C C . GLY A 1 266 ? -7.942 -10.626 6.340 1.00 96.56 266 GLY A C 1
ATOM 2190 O O . GLY A 1 266 ? -8.045 -11.006 7.503 1.00 96.56 266 GLY A O 1
ATOM 2191 N N . GLU A 1 267 ? -7.943 -11.482 5.314 1.00 94.69 267 GLU A N 1
ATOM 2192 C CA . GLU A 1 267 ? -8.030 -12.935 5.521 1.00 94.69 267 GLU A CA 1
ATOM 2193 C C . GLU A 1 267 ? -6.826 -13.443 6.323 1.00 94.69 267 GLU A C 1
ATOM 2195 O O . GLU A 1 267 ? -6.991 -14.228 7.256 1.00 94.69 267 GLU A O 1
ATOM 2200 N N . TYR A 1 268 ? -5.626 -12.957 6.001 1.00 95.56 268 TYR A N 1
ATOM 2201 C CA . TYR A 1 268 ? -4.387 -13.408 6.620 1.00 95.56 268 TYR A CA 1
ATOM 2202 C C . TYR A 1 268 ? -4.356 -13.108 8.125 1.00 95.56 268 TYR A C 1
ATOM 2204 O O . TYR A 1 268 ? -4.146 -14.014 8.931 1.00 95.56 268 TYR A O 1
ATOM 2212 N N . VAL A 1 269 ? -4.653 -11.870 8.532 1.00 97.19 269 VAL A N 1
ATOM 2213 C CA . VAL A 1 269 ? -4.671 -11.498 9.957 1.00 97.19 269 VAL A CA 1
ATOM 2214 C C . VAL A 1 269 ? -5.833 -12.157 10.718 1.00 97.19 269 VAL A C 1
ATOM 2216 O O . VAL A 1 269 ? -5.640 -12.640 11.836 1.00 97.19 269 VAL A O 1
ATOM 2219 N N . LYS A 1 270 ? -7.022 -12.274 10.104 1.00 96.06 270 LYS A N 1
ATOM 2220 C CA . LYS A 1 270 ? -8.198 -12.921 10.721 1.00 96.06 270 LYS A CA 1
ATOM 2221 C C . LYS A 1 270 ? -8.014 -14.428 10.910 1.00 96.06 270 LYS A C 1
ATOM 2223 O O . LYS A 1 270 ? -8.647 -15.025 11.780 1.00 96.06 270 LYS A O 1
ATOM 2228 N N . GLN A 1 271 ? -7.176 -15.092 10.110 1.00 96.00 271 GLN A N 1
ATOM 2229 C CA . GLN A 1 271 ? -6.799 -16.492 10.357 1.00 96.00 271 GLN A CA 1
ATOM 2230 C C . GLN A 1 271 ? -6.073 -16.630 11.698 1.00 96.00 271 GLN A C 1
ATOM 2232 O O . GLN A 1 271 ? -6.472 -17.466 12.508 1.00 96.00 271 GLN A O 1
ATOM 2237 N N . PHE A 1 272 ? -5.082 -15.776 11.970 1.00 96.69 272 PHE A N 1
ATOM 2238 C CA . PHE A 1 272 ? -4.371 -15.780 13.251 1.00 96.69 272 PHE A CA 1
ATOM 2239 C C . PHE A 1 272 ? -5.298 -15.444 14.416 1.00 96.69 272 PHE A C 1
ATOM 2241 O O . PHE A 1 272 ? -5.284 -16.147 15.420 1.00 96.69 272 PHE A O 1
ATOM 2248 N N . GLN A 1 273 ? -6.162 -14.438 14.255 1.00 96.31 273 GLN A N 1
ATOM 2249 C CA . GLN A 1 273 ? -7.125 -14.041 15.286 1.00 96.31 273 GLN A CA 1
ATOM 2250 C C . GLN A 1 273 ? -8.045 -15.205 15.694 1.00 96.31 273 GLN A C 1
ATOM 2252 O O . GLN A 1 273 ? -8.285 -15.419 16.878 1.00 96.31 273 GLN A O 1
ATOM 2257 N N . ARG A 1 274 ? -8.524 -15.992 14.718 1.00 95.50 274 ARG A N 1
ATOM 2258 C CA . ARG A 1 274 ? -9.402 -17.151 14.958 1.00 95.50 274 ARG A CA 1
ATOM 2259 C C . ARG A 1 274 ? -8.662 -18.360 15.531 1.00 95.50 274 ARG A C 1
ATOM 2261 O O . ARG A 1 274 ? -9.203 -19.057 16.381 1.00 95.50 274 ARG A O 1
ATOM 2268 N N . LYS A 1 275 ? -7.461 -18.655 15.024 1.00 95.94 275 LYS A N 1
ATOM 2269 C CA . LYS A 1 275 ? -6.717 -19.883 15.360 1.00 95.94 275 LYS A CA 1
ATOM 2270 C C . LYS A 1 275 ? -5.879 -19.768 16.621 1.00 95.94 275 LYS A C 1
ATOM 2272 O O . LYS A 1 275 ? -5.602 -20.788 17.241 1.00 95.94 275 LYS A O 1
ATOM 2277 N N . GLN A 1 276 ? -5.467 -18.552 16.960 1.00 96.69 276 GLN A N 1
ATOM 2278 C CA . GLN A 1 276 ? -4.552 -18.274 18.056 1.00 96.69 276 GLN A CA 1
ATOM 2279 C C . GLN A 1 276 ? -5.054 -17.099 18.909 1.00 96.69 276 GLN A C 1
ATOM 2281 O O . GLN A 1 276 ? -4.454 -16.015 18.893 1.00 96.69 276 GLN A O 1
ATOM 2286 N N . PRO A 1 277 ? -6.165 -17.280 19.657 1.00 95.69 277 PRO A N 1
ATOM 2287 C CA . PRO A 1 277 ? -6.720 -16.235 20.518 1.00 95.69 277 PRO A CA 1
ATOM 2288 C C . PRO A 1 277 ? -5.704 -15.678 21.528 1.00 95.69 277 PRO A C 1
ATOM 2290 O O . PRO A 1 277 ? -5.780 -14.510 21.901 1.00 95.69 277 PRO A O 1
ATOM 2293 N N . GLU A 1 278 ? -4.696 -16.468 21.919 1.00 94.25 278 GLU A N 1
ATOM 2294 C CA . GLU A 1 278 ? -3.608 -16.065 22.817 1.00 94.25 278 GLU A CA 1
ATOM 2295 C C . GLU A 1 278 ? -2.717 -14.934 22.269 1.00 94.25 278 GLU A C 1
ATOM 2297 O O . GLU A 1 278 ? -1.962 -14.305 23.021 1.00 94.25 278 GLU A O 1
ATOM 2302 N N . LEU A 1 279 ? -2.795 -14.643 20.965 1.00 94.06 279 LEU A N 1
ATOM 2303 C CA . LEU A 1 279 ? -2.128 -13.494 20.346 1.00 94.06 279 LEU A CA 1
ATOM 2304 C C . LEU A 1 279 ? -2.833 -12.165 20.659 1.00 94.06 279 LEU A C 1
ATOM 2306 O O . LEU A 1 279 ? -2.224 -11.110 20.472 1.00 94.06 279 LEU A O 1
ATOM 2310 N N . ASN A 1 280 ? -4.074 -12.206 21.161 1.00 93.69 280 ASN A N 1
ATOM 2311 C CA . ASN A 1 280 ? -4.895 -11.044 21.512 1.00 93.69 280 ASN A CA 1
ATOM 2312 C C . ASN A 1 280 ? -5.003 -10.015 20.370 1.00 93.69 280 ASN A C 1
ATOM 2314 O O . ASN A 1 280 ? -4.856 -8.813 20.603 1.00 93.69 280 ASN A O 1
ATOM 2318 N N . ILE A 1 281 ? -5.191 -10.479 19.130 1.00 95.75 281 ILE A N 1
ATOM 2319 C CA . ILE A 1 281 ? -5.378 -9.616 17.954 1.00 95.75 281 ILE A CA 1
ATOM 2320 C C . ILE A 1 281 ? -6.754 -8.941 18.063 1.00 95.75 281 ILE A C 1
ATOM 2322 O O . ILE A 1 281 ? -7.779 -9.624 18.039 1.00 95.75 281 ILE A O 1
ATOM 2326 N N . THR A 1 282 ? -6.776 -7.616 18.210 1.00 95.38 282 THR A N 1
ATOM 2327 C CA . THR A 1 282 ? -8.016 -6.830 18.324 1.00 95.38 282 THR A CA 1
ATOM 2328 C C . THR A 1 282 ? -8.592 -6.510 16.945 1.00 95.38 282 THR A C 1
ATOM 2330 O O . THR A 1 282 ? -7.897 -6.606 15.932 1.00 95.38 282 THR A O 1
ATOM 2333 N N . GLU A 1 283 ? -9.854 -6.080 16.885 1.00 95.19 283 GLU A N 1
ATOM 2334 C CA . GLU A 1 283 ? -10.434 -5.567 15.635 1.00 95.19 283 GLU A CA 1
ATOM 2335 C C . GLU A 1 283 ? -9.672 -4.337 15.112 1.00 95.19 283 GLU A C 1
ATOM 2337 O O . GLU A 1 283 ? -9.501 -4.199 13.900 1.00 95.19 283 GLU A O 1
ATOM 2342 N N . SER A 1 284 ? -9.128 -3.495 16.005 1.00 95.88 284 SER A N 1
ATOM 2343 C CA . SER A 1 284 ? -8.243 -2.390 15.608 1.00 95.88 284 SER A CA 1
ATOM 2344 C C . SER A 1 284 ? -6.982 -2.907 14.908 1.00 95.88 284 SER A C 1
ATOM 2346 O O . SER A 1 284 ? -6.614 -2.396 13.854 1.00 95.88 284 SER A O 1
ATOM 2348 N N . ASP A 1 285 ? -6.344 -3.977 15.407 1.00 96.69 285 ASP A N 1
ATOM 2349 C CA . ASP A 1 285 ? -5.179 -4.576 14.736 1.00 96.69 285 ASP A CA 1
ATOM 2350 C C . ASP A 1 285 ? -5.505 -5.050 13.317 1.00 96.69 285 ASP A C 1
ATOM 2352 O O . ASP A 1 285 ? -4.734 -4.807 12.383 1.00 96.69 285 ASP A O 1
ATOM 2356 N N . VAL A 1 286 ? -6.648 -5.727 13.162 1.00 97.94 286 VAL A N 1
ATOM 2357 C CA . VAL A 1 286 ? -7.137 -6.207 11.867 1.00 97.94 286 VAL A CA 1
ATOM 2358 C C . VAL A 1 286 ? -7.341 -5.026 10.920 1.00 97.94 286 VAL A C 1
ATOM 2360 O O . VAL A 1 286 ? -6.831 -5.048 9.796 1.00 97.94 286 VAL A O 1
ATOM 2363 N N . LEU A 1 287 ? -8.018 -3.971 11.382 1.00 98.19 287 LEU A N 1
ATOM 2364 C CA . LEU A 1 287 ? -8.254 -2.766 10.593 1.00 98.19 287 LEU A CA 1
ATOM 2365 C C . LEU A 1 287 ? -6.958 -2.041 10.235 1.00 98.19 287 LEU A C 1
ATOM 2367 O O . LEU A 1 287 ? -6.800 -1.657 9.079 1.00 98.19 287 LEU A O 1
ATOM 2371 N N . CYS A 1 288 ? -5.998 -1.906 11.150 1.00 98.00 288 CYS A N 1
ATOM 2372 C CA . CYS A 1 288 ? -4.696 -1.313 10.846 1.00 98.00 288 CYS A CA 1
ATOM 2373 C C . CYS A 1 288 ? -3.988 -2.047 9.702 1.00 98.00 288 CYS A C 1
ATOM 2375 O O . CYS A 1 288 ? -3.501 -1.416 8.763 1.00 98.00 288 CYS A O 1
ATOM 2377 N N . VAL A 1 289 ? -3.952 -3.381 9.755 1.00 98.31 289 VAL A N 1
ATOM 2378 C CA . VAL A 1 289 ? -3.327 -4.212 8.716 1.00 98.31 289 VAL A CA 1
ATOM 2379 C C . VAL A 1 289 ? -4.059 -4.067 7.379 1.00 98.31 289 VAL A C 1
ATOM 2381 O O . VAL A 1 289 ? -3.421 -3.895 6.338 1.00 98.31 289 VAL A O 1
ATOM 2384 N N . GLN A 1 290 ? -5.393 -4.070 7.400 1.00 98.62 290 GLN A N 1
ATOM 2385 C CA . GLN A 1 290 ? -6.217 -3.875 6.207 1.00 98.62 290 GLN A CA 1
ATOM 2386 C C . GLN A 1 290 ? -6.045 -2.482 5.585 1.00 98.62 290 GLN A C 1
ATOM 2388 O O . GLN A 1 290 ? -5.872 -2.379 4.371 1.00 98.62 290 GLN A O 1
ATOM 2393 N N . ILE A 1 291 ? -6.059 -1.417 6.393 1.00 98.81 291 ILE A N 1
ATOM 2394 C CA . ILE A 1 291 ? -5.867 -0.033 5.936 1.00 98.81 291 ILE A CA 1
ATOM 2395 C C . ILE A 1 291 ? -4.461 0.136 5.363 1.00 98.81 291 ILE A C 1
ATOM 2397 O O . ILE A 1 291 ? -4.308 0.730 4.298 1.00 98.81 291 ILE A O 1
ATOM 2401 N N . ALA A 1 292 ? -3.437 -0.421 6.013 1.00 98.50 292 ALA A N 1
ATOM 2402 C CA . ALA A 1 292 ? -2.074 -0.375 5.500 1.00 98.50 292 ALA A CA 1
ATOM 2403 C C . ALA A 1 292 ? -1.950 -1.056 4.130 1.00 98.50 292 ALA A C 1
ATOM 2405 O O . ALA A 1 292 ? -1.365 -0.481 3.213 1.00 98.50 292 ALA A O 1
ATOM 2406 N N . ALA A 1 293 ? -2.538 -2.243 3.961 1.00 98.50 293 ALA A N 1
ATOM 2407 C CA . ALA A 1 293 ? -2.545 -2.952 2.683 1.00 98.50 293 ALA A CA 1
ATOM 2408 C C . ALA A 1 293 ? -3.309 -2.182 1.590 1.00 98.50 293 ALA A C 1
ATOM 2410 O O . ALA A 1 293 ? -2.814 -2.034 0.472 1.00 98.50 293 ALA A O 1
ATOM 2411 N N . LEU A 1 294 ? -4.473 -1.622 1.931 1.00 98.69 294 LEU A N 1
ATOM 2412 C CA . LEU A 1 294 ? -5.295 -0.808 1.035 1.00 98.69 294 LEU A CA 1
ATOM 2413 C C . LEU A 1 294 ? -4.534 0.443 0.560 1.00 98.69 294 LEU A C 1
ATOM 2415 O O . LEU A 1 294 ? -4.449 0.725 -0.638 1.00 98.69 294 LEU A O 1
ATOM 2419 N N . CYS A 1 295 ? -3.924 1.168 1.497 1.00 98.69 295 CYS A N 1
ATOM 2420 C CA . CYS A 1 295 ? -3.244 2.441 1.264 1.00 98.69 295 CYS A CA 1
ATOM 2421 C C . CYS A 1 295 ? -1.790 2.296 0.778 1.00 98.69 295 CYS A C 1
ATOM 2423 O O . CYS A 1 295 ? -1.155 3.295 0.431 1.00 98.69 295 CYS A O 1
ATOM 2425 N N . PHE A 1 296 ? -1.264 1.070 0.687 1.00 97.81 296 PHE A N 1
ATOM 2426 C CA . PHE A 1 296 ? 0.121 0.792 0.297 1.00 97.81 296 PHE A CA 1
ATOM 2427 C C . PHE A 1 296 ? 0.520 1.444 -1.038 1.00 97.81 296 PHE A C 1
ATOM 2429 O O . PHE A 1 296 ? 1.635 1.949 -1.189 1.00 97.81 296 PHE A O 1
ATOM 2436 N N . ASN A 1 297 ? -0.401 1.482 -2.005 1.00 97.81 297 ASN A N 1
ATOM 2437 C CA . ASN A 1 297 ? -0.140 1.961 -3.363 1.00 97.81 297 ASN A CA 1
ATOM 2438 C C . ASN A 1 297 ? -0.446 3.454 -3.600 1.00 97.81 297 ASN A C 1
ATOM 2440 O O . ASN A 1 297 ? -0.286 3.914 -4.734 1.00 97.81 297 ASN A O 1
ATOM 2444 N N . LEU A 1 298 ? -0.865 4.222 -2.585 1.00 98.62 298 LEU A N 1
ATOM 2445 C CA . LEU A 1 298 ? -1.297 5.623 -2.749 1.00 98.62 298 LEU A CA 1
ATOM 2446 C C . LEU A 1 298 ? -0.238 6.535 -3.396 1.00 98.62 298 LEU A C 1
ATOM 2448 O O . LEU A 1 298 ? -0.576 7.450 -4.147 1.00 98.62 298 LEU A O 1
ATOM 2452 N N . GLY A 1 299 ? 1.043 6.258 -3.153 1.00 97.69 299 GLY A N 1
ATOM 2453 C CA . GLY A 1 299 ? 2.178 7.036 -3.644 1.00 97.69 299 GLY A CA 1
ATOM 2454 C C . GLY A 1 299 ? 2.545 6.802 -5.110 1.00 97.69 299 GLY A C 1
ATOM 2455 O O . GLY A 1 299 ? 3.441 7.467 -5.632 1.00 97.69 299 GLY A O 1
ATOM 2456 N N . HIS A 1 300 ? 1.908 5.852 -5.804 1.00 97.94 300 HIS A N 1
ATOM 2457 C CA . HIS A 1 300 ? 2.224 5.595 -7.209 1.00 97.94 300 HIS A CA 1
ATOM 2458 C C . HIS A 1 300 ? 1.816 6.772 -8.096 1.00 97.94 300 HIS A C 1
ATOM 2460 O O . HIS A 1 300 ? 0.700 7.270 -8.001 1.00 97.94 300 HIS A O 1
ATOM 2466 N N . GLY A 1 301 ? 2.721 7.208 -8.975 1.00 96.06 301 GLY A N 1
ATOM 2467 C CA . GLY A 1 301 ? 2.460 8.212 -10.009 1.00 96.06 301 GLY A CA 1
ATOM 2468 C C . GLY A 1 301 ? 1.968 7.614 -11.335 1.00 96.06 301 GLY A C 1
ATOM 2469 O O . GLY A 1 301 ? 1.846 6.389 -11.449 1.00 96.06 301 GLY A O 1
ATOM 2470 N N . PRO A 1 302 ? 1.744 8.468 -12.348 1.00 95.75 302 PRO A N 1
ATOM 2471 C CA . PRO A 1 302 ? 1.366 8.057 -13.697 1.00 95.75 302 PRO A CA 1
ATOM 2472 C C . PRO A 1 302 ? 2.231 6.932 -14.269 1.00 95.75 302 PRO A C 1
ATOM 2474 O O . PRO A 1 302 ? 3.461 6.986 -14.271 1.00 95.75 302 PRO A O 1
ATOM 2477 N N . PHE A 1 303 ? 1.587 5.896 -14.786 1.00 94.94 303 PHE A N 1
ATOM 2478 C CA . PHE A 1 303 ? 2.209 4.703 -15.345 1.00 94.94 303 PHE A CA 1
ATOM 2479 C C . PHE A 1 303 ? 3.097 3.947 -14.340 1.00 94.94 303 PHE A C 1
ATOM 2481 O O . PHE A 1 303 ? 4.066 3.267 -14.707 1.00 94.94 303 PHE A O 1
ATOM 2488 N N . SER A 1 304 ? 2.758 4.036 -13.051 1.00 95.44 304 SER A N 1
ATOM 2489 C CA . SER A 1 304 ? 3.351 3.265 -11.960 1.00 95.44 304 SER A CA 1
ATOM 2490 C C . SER A 1 304 ? 4.882 3.391 -11.874 1.00 95.44 304 SER A C 1
ATOM 2492 O O . SER A 1 304 ? 5.414 4.416 -11.451 1.00 95.44 304 SER A O 1
ATOM 2494 N N . HIS A 1 305 ? 5.631 2.341 -12.235 1.00 92.50 305 HIS A N 1
ATOM 2495 C CA . HIS A 1 305 ? 7.091 2.326 -12.117 1.00 92.50 305 HIS A CA 1
ATOM 2496 C C . HIS A 1 305 ? 7.788 3.188 -13.176 1.00 92.50 305 HIS A C 1
ATOM 2498 O O . HIS A 1 305 ? 8.959 3.527 -12.996 1.00 92.50 305 HIS A O 1
ATOM 2504 N N . ILE A 1 306 ? 7.092 3.563 -14.257 1.00 93.50 306 ILE A N 1
ATOM 2505 C CA . ILE A 1 306 ? 7.635 4.478 -15.267 1.00 93.50 306 ILE A CA 1
ATOM 2506 C C . ILE A 1 306 ? 7.778 5.886 -14.676 1.00 93.50 306 ILE A C 1
ATOM 2508 O O . ILE A 1 306 ? 8.803 6.523 -14.914 1.00 93.50 306 ILE A O 1
ATOM 2512 N N . PHE A 1 307 ? 6.852 6.325 -13.811 1.00 94.81 307 PHE A N 1
ATOM 2513 C CA . PHE A 1 307 ? 6.989 7.597 -13.094 1.00 94.81 307 PHE A CA 1
ATOM 2514 C C . PHE A 1 307 ? 8.289 7.676 -12.289 1.00 94.81 307 PHE A C 1
ATOM 2516 O O . PHE A 1 307 ? 8.969 8.694 -12.284 1.00 94.81 307 PHE A O 1
ATOM 2523 N N . GLY A 1 308 ? 8.697 6.571 -11.659 1.00 92.31 308 GLY A N 1
ATOM 2524 C CA . GLY A 1 308 ? 9.970 6.506 -10.940 1.00 92.31 308 GLY A CA 1
ATOM 2525 C C . GLY A 1 308 ? 11.198 6.660 -11.847 1.00 92.31 308 GLY A C 1
ATOM 2526 O O . GLY A 1 308 ? 12.238 7.122 -11.386 1.00 92.31 308 GLY A O 1
ATOM 2527 N N . LEU A 1 309 ? 11.105 6.292 -13.132 1.00 88.81 309 LEU A N 1
ATOM 2528 C CA . LEU A 1 309 ? 12.159 6.563 -14.118 1.00 88.81 309 LEU A CA 1
ATOM 2529 C C . LEU A 1 309 ? 12.180 8.042 -14.506 1.00 88.81 309 LEU A C 1
ATOM 2531 O O . LEU A 1 309 ? 13.258 8.612 -14.622 1.00 88.81 309 LEU A O 1
ATOM 2535 N N . PHE A 1 310 ? 11.002 8.646 -14.669 1.00 91.62 310 PHE A N 1
ATOM 2536 C CA . PHE A 1 310 ? 10.850 10.080 -14.898 1.00 91.62 310 PHE A CA 1
ATOM 2537 C C . PHE A 1 310 ? 11.467 10.894 -13.749 1.00 91.62 310 PHE A C 1
ATOM 2539 O O . PHE A 1 310 ? 12.340 11.717 -14.002 1.00 91.62 310 PHE A O 1
ATOM 2546 N N . LEU A 1 311 ? 11.117 10.592 -12.491 1.00 92.25 311 LEU A N 1
ATOM 2547 C CA . LEU A 1 311 ? 11.645 11.298 -11.315 1.00 92.25 311 LEU A CA 1
ATOM 2548 C C . LEU A 1 311 ? 13.171 11.231 -11.210 1.00 92.25 311 LEU A C 1
ATOM 2550 O O . LEU A 1 311 ? 13.804 12.212 -10.837 1.00 92.25 311 LEU A O 1
ATOM 2554 N N . LYS A 1 312 ? 13.776 10.092 -11.565 1.00 88.50 312 LYS A N 1
ATOM 2555 C CA . LYS A 1 312 ? 15.239 9.946 -11.589 1.00 88.50 312 LYS A CA 1
ATOM 2556 C C . LYS A 1 312 ? 15.913 10.798 -12.660 1.00 88.50 312 LYS A C 1
ATOM 2558 O O . LYS A 1 312 ? 17.056 11.186 -12.466 1.00 88.50 312 LYS A O 1
ATOM 2563 N N . GLU A 1 313 ? 15.235 11.042 -13.778 1.00 86.31 313 GLU A N 1
ATOM 2564 C CA . GLU A 1 313 ? 15.760 11.880 -14.858 1.00 86.31 313 GLU A CA 1
ATOM 2565 C C . GLU A 1 313 ? 15.676 13.366 -14.493 1.00 86.31 313 GLU A C 1
ATOM 2567 O O . GLU A 1 313 ? 16.636 14.100 -14.692 1.00 86.31 313 GLU A O 1
ATOM 2572 N N . VAL A 1 314 ? 14.548 13.809 -13.924 1.00 89.38 314 VAL A N 1
ATOM 2573 C CA . VAL A 1 314 ? 14.339 15.229 -13.585 1.00 89.38 314 VAL A CA 1
ATOM 2574 C C . VAL A 1 314 ? 15.010 15.653 -12.272 1.00 89.38 314 VAL A C 1
ATOM 2576 O O . VAL A 1 314 ? 15.248 16.840 -12.073 1.00 89.38 314 VAL A O 1
ATOM 2579 N N . PHE A 1 315 ? 15.362 14.704 -11.397 1.00 88.56 315 PHE A N 1
ATOM 2580 C CA . PHE A 1 315 ? 16.097 14.951 -10.148 1.00 88.56 315 PHE A CA 1
ATOM 2581 C C . PHE A 1 315 ? 17.407 14.130 -10.076 1.00 88.56 315 PHE A C 1
ATOM 2583 O O . PHE A 1 315 ? 17.478 13.164 -9.306 1.00 88.56 315 PHE A O 1
ATOM 2590 N N . PRO A 1 316 ? 18.454 14.486 -10.851 1.00 76.25 316 PRO A N 1
ATOM 2591 C CA . PRO A 1 316 ? 19.689 13.698 -10.942 1.00 76.25 316 PRO A CA 1
ATOM 2592 C C . PRO A 1 316 ? 20.635 13.827 -9.728 1.00 76.25 316 PRO A C 1
ATOM 2594 O O . PRO A 1 316 ? 21.300 12.851 -9.395 1.00 76.25 316 PRO A O 1
ATOM 2597 N N . ASN A 1 317 ? 20.672 14.982 -9.045 1.00 64.88 317 ASN A N 1
ATOM 2598 C CA . ASN A 1 317 ? 21.704 15.333 -8.046 1.00 64.88 317 ASN A CA 1
ATOM 2599 C C . ASN A 1 317 ? 21.144 15.565 -6.624 1.00 64.88 317 ASN A C 1
ATOM 2601 O O . ASN A 1 317 ? 21.481 16.557 -5.992 1.00 64.88 317 ASN A O 1
ATOM 2605 N N . GLU A 1 318 ? 20.275 14.670 -6.140 1.00 66.00 318 GLU A N 1
ATOM 2606 C CA . GLU A 1 318 ? 19.679 14.707 -4.785 1.00 66.00 318 GLU A CA 1
ATOM 2607 C C . GLU A 1 318 ? 18.843 15.965 -4.471 1.00 66.00 318 GLU A C 1
ATOM 2609 O O . GLU A 1 318 ? 19.305 16.955 -3.923 1.00 66.00 318 GLU A O 1
ATOM 2614 N N . ASN A 1 319 ? 17.553 15.896 -4.810 1.00 80.50 319 ASN A N 1
ATOM 2615 C CA . ASN A 1 319 ? 16.467 16.696 -4.222 1.00 80.50 319 ASN A CA 1
ATOM 2616 C C . ASN A 1 319 ? 15.120 16.065 -4.621 1.00 80.50 319 ASN A C 1
ATOM 2618 O O . ASN A 1 319 ? 14.210 16.743 -5.105 1.00 80.50 319 ASN A O 1
ATOM 2622 N N . LYS A 1 320 ? 15.026 14.732 -4.553 1.00 86.06 320 LYS A N 1
ATOM 2623 C CA . LYS A 1 320 ? 13.784 14.039 -4.898 1.00 86.06 320 LYS A CA 1
ATOM 2624 C C . LYS A 1 320 ? 12.706 14.381 -3.866 1.00 86.06 320 LYS A C 1
ATOM 2626 O O . LYS A 1 320 ? 13.036 14.618 -2.707 1.00 86.06 320 LYS A O 1
ATOM 2631 N N . PRO A 1 321 ? 11.423 14.364 -4.256 1.00 89.88 321 PRO A N 1
ATOM 2632 C CA . PRO A 1 321 ? 10.326 14.529 -3.303 1.00 89.88 321 PRO A CA 1
ATOM 2633 C C . PRO A 1 321 ? 10.269 13.377 -2.279 1.00 89.88 321 PRO A C 1
ATOM 2635 O O . PRO A 1 321 ? 9.791 13.571 -1.168 1.00 89.88 321 PRO A O 1
ATOM 2638 N N . TRP A 1 322 ? 10.770 12.196 -2.655 1.00 91.75 322 TRP A N 1
ATOM 2639 C CA . TRP A 1 322 ? 10.892 10.995 -1.829 1.00 91.75 322 TRP A CA 1
ATOM 2640 C C . TRP A 1 322 ? 11.940 10.048 -2.429 1.00 91.75 322 TRP A C 1
ATOM 2642 O O . TRP A 1 322 ? 12.172 10.049 -3.644 1.00 91.75 322 TRP A O 1
ATOM 2652 N N . GLU A 1 323 ? 12.532 9.182 -1.609 1.00 87.19 323 GLU A N 1
ATOM 2653 C CA . GLU A 1 323 ? 13.451 8.140 -2.078 1.00 87.19 323 GLU A CA 1
ATOM 2654 C C . GLU A 1 323 ? 12.714 6.866 -2.491 1.00 87.19 323 GLU A C 1
ATOM 2656 O O . GLU A 1 323 ? 13.094 6.195 -3.460 1.00 87.19 323 GLU A O 1
ATOM 2661 N N . LYS A 1 324 ? 11.623 6.537 -1.791 1.00 89.19 324 LYS A N 1
ATOM 2662 C CA . LYS A 1 324 ? 10.803 5.349 -2.065 1.00 89.19 324 LYS A CA 1
ATOM 2663 C C . LYS A 1 324 ? 9.346 5.730 -2.261 1.00 89.19 324 LYS A C 1
ATOM 2665 O O . LYS A 1 324 ? 8.814 6.580 -1.567 1.00 89.19 324 LYS A O 1
ATOM 2670 N N . VAL A 1 325 ? 8.667 5.029 -3.168 1.00 93.31 325 VAL A N 1
ATOM 2671 C CA . VAL A 1 325 ? 7.225 5.231 -3.411 1.00 93.31 325 VAL A CA 1
ATOM 2672 C C . VAL A 1 325 ? 6.399 5.019 -2.136 1.00 93.31 325 VAL A C 1
ATOM 2674 O O . VAL A 1 325 ? 5.386 5.678 -1.955 1.00 93.31 325 VAL A O 1
ATOM 2677 N N . SER A 1 326 ? 6.859 4.163 -1.220 1.00 93.31 326 SER A N 1
ATOM 2678 C CA . SER A 1 326 ? 6.214 3.952 0.077 1.00 93.31 326 SER A CA 1
ATOM 2679 C C . SER A 1 326 ? 6.200 5.205 0.965 1.00 93.31 326 SER A C 1
ATOM 2681 O O . SER A 1 326 ? 5.263 5.387 1.732 1.00 93.31 326 SER A O 1
ATOM 2683 N N . GLU A 1 327 ? 7.191 6.097 0.848 1.00 94.19 327 GLU A N 1
ATOM 2684 C CA . GLU A 1 327 ? 7.184 7.401 1.534 1.00 94.19 327 GLU A CA 1
ATOM 2685 C C . GLU A 1 327 ? 6.087 8.298 0.963 1.00 94.19 327 GLU A C 1
ATOM 2687 O O . GLU A 1 327 ? 5.300 8.857 1.720 1.00 94.19 327 GLU A O 1
ATOM 2692 N N . ALA A 1 328 ? 5.952 8.342 -0.366 1.00 96.81 328 ALA A N 1
ATOM 2693 C CA . ALA A 1 328 ? 4.855 9.049 -1.021 1.00 96.81 328 ALA A CA 1
ATOM 2694 C C . ALA A 1 328 ? 3.479 8.480 -0.633 1.00 96.81 328 ALA A C 1
ATOM 2696 O O . ALA A 1 328 ? 2.526 9.239 -0.483 1.00 96.81 328 ALA A O 1
ATOM 2697 N N . SER A 1 329 ? 3.362 7.160 -0.436 1.00 98.25 329 SER A N 1
ATOM 2698 C CA . SER A 1 329 ? 2.123 6.536 0.048 1.00 98.25 329 SER A CA 1
ATOM 2699 C C . SER A 1 329 ? 1.769 6.992 1.461 1.00 98.25 329 SER A C 1
ATOM 2701 O O . SER A 1 329 ? 0.608 7.293 1.715 1.00 98.25 329 SER A O 1
ATOM 2703 N N . VAL A 1 330 ? 2.756 7.099 2.358 1.00 97.81 330 VAL A N 1
ATOM 2704 C CA . VAL A 1 330 ? 2.552 7.645 3.710 1.00 97.81 330 VAL A CA 1
ATOM 2705 C C . VAL A 1 330 ? 2.148 9.119 3.654 1.00 97.81 330 VAL A C 1
ATOM 2707 O O . VAL A 1 330 ? 1.177 9.495 4.302 1.00 97.81 330 VAL A O 1
ATOM 2710 N N . MET A 1 331 ? 2.821 9.936 2.836 1.00 98.06 331 MET A N 1
ATOM 2711 C CA . MET A 1 331 ? 2.468 11.352 2.653 1.00 98.06 331 MET A CA 1
ATOM 2712 C C . MET A 1 331 ? 1.038 11.523 2.122 1.00 98.06 331 MET A C 1
ATOM 2714 O O . MET A 1 331 ? 0.290 12.368 2.603 1.00 98.06 331 MET A O 1
ATOM 2718 N N . MET A 1 332 ? 0.640 10.706 1.143 1.00 98.69 332 MET A N 1
ATOM 2719 C CA . MET A 1 332 ? -0.711 10.734 0.582 1.00 98.69 332 MET A CA 1
ATOM 2720 C C . MET A 1 332 ? -1.760 10.224 1.578 1.00 98.69 332 MET A C 1
ATOM 2722 O O . MET A 1 332 ? -2.878 10.731 1.591 1.00 98.69 332 MET A O 1
ATOM 2726 N N . PHE A 1 333 ? -1.416 9.243 2.416 1.00 98.69 333 PHE A N 1
ATOM 2727 C CA . PHE A 1 333 ? -2.285 8.768 3.492 1.00 98.69 333 PHE A CA 1
ATOM 2728 C C . PHE A 1 333 ? -2.523 9.856 4.546 1.00 98.69 333 PHE A C 1
ATOM 2730 O O . PHE A 1 333 ? -3.668 10.096 4.917 1.00 98.69 333 PHE A O 1
ATOM 2737 N N . ASP A 1 334 ? -1.473 10.568 4.959 1.00 98.50 334 ASP A N 1
ATOM 2738 C CA . ASP A 1 334 ? -1.602 11.721 5.857 1.00 98.50 334 ASP A CA 1
ATOM 2739 C C . ASP A 1 334 ? -2.490 12.810 5.261 1.00 98.50 334 ASP A C 1
ATOM 2741 O O . ASP A 1 334 ? -3.463 13.227 5.887 1.00 98.50 334 ASP A O 1
ATOM 2745 N N . TYR A 1 335 ? -2.234 13.187 4.008 1.00 98.56 335 TYR A N 1
ATOM 2746 C CA . TYR A 1 335 ? -3.055 14.175 3.313 1.00 98.56 335 TYR A CA 1
ATOM 2747 C C . TYR A 1 335 ? -4.521 13.735 3.168 1.00 98.56 335 TYR A C 1
ATOM 2749 O O . TYR A 1 335 ? -5.432 14.546 3.320 1.00 98.56 335 TYR A O 1
ATOM 2757 N N . MET A 1 336 ? -4.774 12.446 2.914 1.00 98.69 336 MET A N 1
ATOM 2758 C CA . MET A 1 336 ? -6.132 11.896 2.873 1.00 98.69 336 MET A CA 1
ATOM 2759 C C . MET A 1 336 ? -6.854 12.097 4.210 1.00 98.69 336 MET A C 1
ATOM 2761 O O . MET A 1 336 ? -8.023 12.473 4.212 1.00 98.69 336 MET A O 1
ATOM 2765 N N . ILE A 1 337 ? -6.182 11.873 5.339 1.00 98.44 337 ILE A N 1
ATOM 2766 C CA . ILE A 1 337 ? -6.771 12.069 6.670 1.00 98.44 337 ILE A CA 1
ATOM 2767 C C . ILE A 1 337 ? -7.007 13.556 6.951 1.00 98.44 337 ILE A C 1
ATOM 2769 O O . ILE A 1 337 ? -8.036 13.916 7.518 1.00 98.44 337 ILE A O 1
ATOM 2773 N N . GLU A 1 338 ? -6.065 14.415 6.565 1.00 97.69 338 GLU A N 1
ATOM 2774 C CA . GLU A 1 338 ? -6.150 15.865 6.764 1.00 97.69 338 GLU A CA 1
ATOM 2775 C C . GLU A 1 338 ? -7.288 16.510 5.966 1.00 97.69 338 GLU A C 1
ATOM 2777 O O . GLU A 1 338 ? -7.970 17.385 6.491 1.00 97.69 338 GLU A O 1
ATOM 2782 N N . GLU A 1 339 ? -7.516 16.083 4.721 1.00 97.50 339 GLU A N 1
ATOM 2783 C CA . GLU A 1 339 ? -8.541 16.673 3.847 1.00 97.50 339 GLU A CA 1
ATOM 2784 C C . GLU A 1 339 ? -9.953 16.106 4.098 1.00 97.50 339 GLU A C 1
ATOM 2786 O O . GLU A 1 339 ? -10.945 16.700 3.678 1.00 97.50 339 GLU A O 1
ATOM 2791 N N . ASN A 1 340 ? -10.078 14.958 4.773 1.00 97.69 340 ASN A N 1
ATOM 2792 C CA . ASN A 1 340 ? -11.352 14.254 4.929 1.00 97.69 340 ASN A CA 1
ATOM 2793 C C . ASN A 1 340 ? -11.720 14.070 6.415 1.00 97.69 340 ASN A C 1
ATOM 2795 O O . ASN A 1 340 ? -11.478 13.007 6.992 1.00 97.69 340 ASN A O 1
ATOM 2799 N N . ASP A 1 341 ? -12.389 15.064 7.013 1.00 95.12 341 ASP A N 1
ATOM 2800 C CA . ASP A 1 341 ? -12.818 15.037 8.427 1.00 95.12 341 ASP A CA 1
ATOM 2801 C C . ASP A 1 341 ? -13.635 13.788 8.792 1.00 95.12 341 ASP A C 1
ATOM 2803 O O . ASP A 1 341 ? -13.454 13.208 9.859 1.00 95.12 341 ASP A O 1
ATOM 2807 N N . GLU A 1 342 ? -14.499 13.316 7.891 1.00 93.00 342 GLU A N 1
ATOM 2808 C CA . GLU A 1 342 ? -15.252 12.074 8.099 1.00 93.00 342 GLU A CA 1
ATOM 2809 C C . GLU A 1 342 ? -14.339 10.843 8.213 1.00 93.00 342 GLU A C 1
ATOM 2811 O O . GLU A 1 342 ? -14.560 10.006 9.082 1.00 93.00 342 GLU A O 1
ATOM 2816 N N . VAL A 1 343 ? -13.298 10.730 7.375 1.00 96.94 343 VAL A N 1
ATOM 2817 C CA . VAL A 1 343 ? -12.322 9.626 7.469 1.00 96.94 343 VAL A CA 1
ATOM 2818 C C . VAL A 1 343 ? -11.586 9.709 8.800 1.00 96.94 343 VAL A C 1
ATOM 2820 O O . VAL A 1 343 ? -11.454 8.706 9.493 1.00 96.94 343 VAL A O 1
ATOM 2823 N N . LYS A 1 344 ? -11.155 10.911 9.189 1.00 96.81 344 LYS A N 1
ATOM 2824 C CA . LYS A 1 344 ? -10.471 11.159 10.460 1.00 96.81 344 LYS A CA 1
ATOM 2825 C C . LYS A 1 344 ? -11.332 10.800 11.672 1.00 96.81 344 LYS A C 1
ATOM 2827 O O . LYS A 1 344 ? -10.831 10.183 12.609 1.00 96.81 344 LYS A O 1
ATOM 2832 N N . ASN A 1 345 ? -12.613 11.158 11.656 1.00 94.25 345 ASN A N 1
ATOM 2833 C CA . ASN A 1 345 ? -13.548 10.837 12.733 1.00 94.25 345 ASN A CA 1
ATOM 2834 C C . ASN A 1 345 ? -13.812 9.329 12.811 1.00 94.25 345 ASN A C 1
ATOM 2836 O O . ASN A 1 345 ? -13.729 8.765 13.898 1.00 94.25 345 ASN A O 1
ATOM 2840 N N . LEU A 1 346 ? -14.017 8.662 11.670 1.00 94.69 346 LEU A N 1
ATOM 2841 C CA . LEU A 1 346 ? -14.166 7.205 11.627 1.00 94.69 346 LEU A CA 1
ATOM 2842 C C . LEU A 1 346 ? -12.889 6.488 12.092 1.00 94.69 346 LEU A C 1
ATOM 2844 O O . LEU A 1 346 ? -12.970 5.506 12.816 1.00 94.69 346 LEU A O 1
ATOM 2848 N N . LEU A 1 347 ? -11.698 6.986 11.754 1.00 96.69 347 LEU A N 1
ATOM 2849 C CA . LEU A 1 347 ? -10.447 6.432 12.285 1.00 96.69 347 LEU A CA 1
ATOM 2850 C C . LEU A 1 347 ? -10.392 6.534 13.814 1.00 96.69 347 LEU A C 1
ATOM 2852 O O . LEU A 1 347 ? -9.989 5.579 14.461 1.00 96.69 347 LEU A O 1
ATOM 2856 N N . LYS A 1 348 ? -10.823 7.653 14.408 1.00 94.50 348 LYS A N 1
ATOM 2857 C CA . LYS A 1 348 ? -10.888 7.797 15.874 1.00 94.50 348 LYS A CA 1
ATOM 2858 C C . LYS A 1 348 ? -11.928 6.888 16.531 1.00 94.50 348 LYS A C 1
ATOM 2860 O O . LYS A 1 348 ? -11.766 6.540 17.692 1.00 94.50 348 LYS A O 1
ATOM 2865 N N . GLU A 1 349 ? -12.996 6.548 15.816 1.00 91.19 349 GLU A N 1
ATOM 2866 C CA . GLU A 1 349 ? -14.069 5.677 16.308 1.00 91.19 349 GLU A CA 1
ATOM 2867 C C . GLU A 1 349 ? -13.689 4.193 16.257 1.00 91.19 349 GLU A C 1
ATOM 2869 O O . GLU A 1 349 ? -14.000 3.438 17.178 1.00 91.19 349 GLU A O 1
ATOM 2874 N N . PHE A 1 350 ? -13.048 3.773 15.164 1.00 93.31 350 PHE A N 1
ATOM 2875 C CA . PHE A 1 350 ? -12.747 2.369 14.885 1.00 93.31 350 PHE A CA 1
ATOM 2876 C C . PHE A 1 350 ? -11.384 1.907 15.415 1.00 93.31 350 PHE A C 1
ATOM 2878 O O . PHE A 1 350 ? -11.176 0.701 15.536 1.00 93.31 350 PHE A O 1
ATOM 2885 N N . LEU A 1 351 ? -10.457 2.829 15.694 1.00 94.19 351 LEU A N 1
ATOM 2886 C CA . LEU A 1 351 ? -9.127 2.502 16.208 1.00 94.19 351 LEU A CA 1
ATOM 2887 C C . LEU A 1 351 ? -9.068 2.656 17.732 1.00 94.19 351 LEU A C 1
ATOM 2889 O O . LEU A 1 351 ? -9.513 3.663 18.280 1.00 94.19 351 LEU A O 1
ATOM 2893 N N . ASP A 1 352 ? -8.464 1.674 18.404 1.00 90.69 352 ASP A N 1
ATOM 2894 C CA . ASP A 1 352 ? -8.322 1.637 19.868 1.00 90.69 352 ASP A CA 1
ATOM 2895 C C . ASP A 1 352 ? -7.458 2.802 20.389 1.00 90.69 352 ASP A C 1
ATOM 2897 O O . ASP A 1 352 ? -7.730 3.380 21.444 1.00 90.69 352 ASP A O 1
ATOM 2901 N N . ASN A 1 353 ? -6.390 3.148 19.661 1.00 90.38 353 ASN A N 1
ATOM 2902 C CA . ASN A 1 353 ? -5.529 4.281 19.980 1.00 90.38 353 ASN A CA 1
ATOM 2903 C C . ASN A 1 353 ? -5.143 5.021 18.701 1.00 90.38 353 ASN A C 1
ATOM 2905 O O . ASN A 1 353 ? -4.173 4.660 18.042 1.00 90.38 353 ASN A O 1
ATOM 2909 N N . TYR A 1 354 ? -5.896 6.071 18.370 1.00 91.38 354 TYR A N 1
ATOM 2910 C CA . TYR A 1 354 ? -5.753 6.803 17.112 1.00 91.38 354 TYR A CA 1
ATOM 2911 C C . TYR A 1 354 ? -4.295 7.158 16.769 1.00 91.38 354 TYR A C 1
ATOM 2913 O O . TYR A 1 354 ? -3.829 6.844 15.678 1.00 91.38 354 TYR A O 1
ATOM 2921 N N . GLU A 1 355 ? -3.537 7.774 17.678 1.00 91.19 355 GLU A N 1
ATOM 2922 C CA . GLU A 1 355 ? -2.166 8.203 17.388 1.00 91.19 355 GLU A CA 1
ATOM 2923 C C . GLU A 1 355 ? -1.202 7.026 17.161 1.00 91.19 355 GLU A C 1
ATOM 2925 O O . GLU A 1 355 ? -0.381 7.070 16.239 1.00 91.19 355 GLU A O 1
ATOM 2930 N N . GLU A 1 356 ? -1.281 5.982 17.990 1.00 89.75 356 GLU A N 1
ATOM 2931 C CA . GLU A 1 356 ? -0.418 4.799 17.882 1.00 89.75 356 GLU A CA 1
ATOM 2932 C C . GLU A 1 356 ? -0.785 3.932 16.673 1.00 89.75 356 GLU A C 1
ATOM 2934 O O . GLU A 1 356 ? 0.098 3.451 15.963 1.00 89.75 356 GLU A O 1
ATOM 2939 N N . ASP A 1 357 ? -2.075 3.775 16.397 1.00 94.06 357 ASP A N 1
ATOM 2940 C CA . ASP A 1 357 ? -2.588 2.954 15.304 1.00 94.06 357 ASP A CA 1
ATOM 2941 C C . ASP A 1 357 ? -2.318 3.604 13.945 1.00 94.06 357 ASP A C 1
ATOM 2943 O O . ASP A 1 357 ? -1.937 2.920 12.994 1.00 94.06 357 ASP A O 1
ATOM 2947 N N . ILE A 1 358 ? -2.394 4.935 13.853 1.00 95.62 358 ILE A N 1
ATOM 2948 C CA . ILE A 1 358 ? -1.975 5.674 12.656 1.00 95.62 358 ILE A CA 1
ATOM 2949 C C . ILE A 1 358 ? -0.468 5.546 12.429 1.00 95.62 358 ILE A C 1
ATOM 2951 O O . ILE A 1 358 ? -0.039 5.343 11.291 1.00 95.62 358 ILE A O 1
ATOM 2955 N N . ALA A 1 359 ? 0.351 5.630 13.482 1.00 92.81 359 ALA A N 1
ATOM 2956 C CA . ALA A 1 359 ? 1.789 5.394 13.359 1.00 92.81 359 ALA A CA 1
ATOM 2957 C C . ALA A 1 359 ? 2.078 3.967 12.868 1.00 92.81 359 ALA A C 1
ATOM 2959 O O . ALA A 1 359 ? 2.862 3.783 11.937 1.00 92.81 359 ALA A O 1
ATOM 2960 N N . PHE A 1 360 ? 1.374 2.976 13.414 1.00 92.94 360 PHE A N 1
ATOM 2961 C CA . PHE A 1 360 ? 1.508 1.582 13.012 1.00 92.94 360 PHE A CA 1
ATOM 2962 C C . PHE A 1 360 ? 1.067 1.331 11.559 1.00 92.94 360 PHE A C 1
ATOM 2964 O O . PHE A 1 360 ? 1.764 0.653 10.809 1.00 92.94 360 PHE A O 1
ATOM 2971 N N . ILE A 1 361 ? -0.032 1.934 11.095 1.00 96.50 361 ILE A N 1
ATOM 2972 C CA . ILE A 1 361 ? -0.443 1.856 9.682 1.00 96.50 361 ILE A CA 1
ATOM 2973 C C . ILE A 1 361 ? 0.674 2.380 8.765 1.00 96.50 361 ILE A C 1
ATOM 2975 O O . ILE A 1 361 ? 1.009 1.745 7.761 1.00 96.50 361 ILE A O 1
ATOM 2979 N N . LYS A 1 362 ? 1.301 3.509 9.117 1.00 95.19 362 LYS A N 1
ATOM 2980 C CA . LYS A 1 362 ? 2.424 4.074 8.349 1.00 95.19 362 LYS A CA 1
ATOM 2981 C C . LYS A 1 362 ? 3.659 3.178 8.379 1.00 95.19 362 LYS A C 1
ATOM 2983 O O . LYS A 1 362 ? 4.322 3.038 7.351 1.00 95.19 362 LYS A O 1
ATOM 2988 N N . GLU A 1 363 ? 3.955 2.554 9.518 1.00 92.19 363 GLU A N 1
ATOM 2989 C CA . GLU A 1 363 ? 5.022 1.555 9.658 1.00 92.19 363 GLU A CA 1
ATOM 2990 C C . GLU A 1 363 ? 4.824 0.387 8.697 1.00 92.19 363 GLU A C 1
ATOM 2992 O O . GLU A 1 363 ? 5.756 0.019 7.979 1.00 92.19 363 GLU A O 1
ATOM 2997 N N . LEU A 1 364 ? 3.605 -0.151 8.634 1.00 94.31 364 LEU A N 1
ATOM 2998 C CA . LEU A 1 364 ? 3.248 -1.241 7.731 1.00 94.31 364 LEU A CA 1
ATOM 2999 C C . LEU A 1 364 ? 3.342 -0.825 6.254 1.00 94.31 364 LEU A C 1
ATOM 3001 O O . LEU A 1 364 ? 3.873 -1.587 5.450 1.00 94.31 364 LEU A O 1
ATOM 3005 N N . ILE A 1 365 ? 2.894 0.386 5.892 1.00 95.12 365 ILE A N 1
ATOM 3006 C CA . ILE A 1 365 ? 2.999 0.912 4.516 1.00 95.12 365 ILE A CA 1
ATOM 3007 C C . ILE A 1 365 ? 4.466 1.106 4.109 1.00 95.12 365 ILE A C 1
ATOM 3009 O O . ILE A 1 365 ? 4.876 0.752 3.002 1.00 95.12 365 ILE A O 1
ATOM 3013 N N . HIS A 1 366 ? 5.274 1.698 4.988 1.00 90.12 366 HIS A N 1
ATOM 3014 C CA . HIS A 1 366 ? 6.670 2.006 4.695 1.00 90.12 366 HIS A CA 1
ATOM 3015 C C . HIS A 1 366 ? 7.573 0.754 4.777 1.00 90.12 366 HIS A C 1
ATOM 3017 O O . HIS A 1 366 ? 8.610 0.648 4.104 1.00 90.12 366 HIS A O 1
ATOM 3023 N N . GLY A 1 367 ? 7.205 -0.202 5.628 1.00 82.94 367 GLY A N 1
ATOM 3024 C CA . GLY A 1 367 ? 7.954 -1.416 5.925 1.00 82.94 367 GLY A CA 1
ATOM 3025 C C . GLY A 1 367 ? 9.248 -1.173 6.706 1.00 82.94 367 GLY A C 1
ATOM 3026 O O . GLY A 1 367 ? 10.154 -2.002 6.645 1.00 82.94 367 GLY A O 1
ATOM 3027 N N . THR A 1 368 ? 9.455 -0.018 7.350 1.00 69.31 368 THR A N 1
ATOM 3028 C CA . THR A 1 368 ? 10.617 0.194 8.235 1.00 69.31 368 THR A CA 1
ATOM 3029 C C . THR A 1 368 ? 10.205 0.118 9.687 1.00 69.31 368 THR A C 1
ATOM 3031 O O . THR A 1 368 ? 9.197 0.662 10.113 1.00 69.31 368 THR A O 1
ATOM 3034 N N . LEU A 1 369 ? 11.098 -0.484 10.463 1.00 59.25 369 LEU A N 1
ATOM 3035 C CA . LEU A 1 369 ? 11.042 -0.482 11.913 1.00 59.25 369 LEU A CA 1
ATOM 3036 C C . LEU A 1 369 ? 11.573 0.843 12.498 1.00 59.25 369 LEU A C 1
ATOM 3038 O O . LEU A 1 369 ? 11.780 0.925 13.697 1.00 59.25 369 LEU A O 1
ATOM 3042 N N . ALA A 1 370 ? 11.858 1.865 11.680 1.00 50.66 370 ALA A N 1
ATOM 3043 C CA . ALA A 1 370 ? 12.480 3.111 12.141 1.00 50.66 370 ALA A CA 1
ATOM 3044 C C . ALA A 1 370 ? 11.553 3.930 13.057 1.00 50.66 370 ALA A C 1
ATOM 3046 O O . ALA A 1 370 ? 12.032 4.653 13.922 1.00 50.66 370 ALA A O 1
ATOM 3047 N N . TYR A 1 371 ? 10.234 3.756 12.940 1.00 50.09 371 TYR A N 1
ATOM 3048 C CA . TYR A 1 371 ? 9.265 4.361 13.860 1.00 50.09 371 TYR A CA 1
ATOM 3049 C C . TYR A 1 371 ? 9.161 3.618 15.218 1.00 50.09 371 TYR A C 1
ATOM 3051 O O . TYR A 1 371 ? 8.527 4.127 16.144 1.00 50.09 371 TYR A O 1
ATOM 3059 N N . LYS A 1 372 ? 9.892 2.496 15.409 1.00 49.88 372 LYS A N 1
ATOM 3060 C CA . LYS A 1 372 ? 9.959 1.718 16.670 1.00 49.88 372 LYS A CA 1
ATOM 3061 C C . LYS A 1 372 ? 10.496 2.484 17.880 1.00 49.88 372 LYS A C 1
ATOM 3063 O O . LYS A 1 372 ? 10.449 1.940 18.984 1.00 49.88 372 LYS A O 1
ATOM 3068 N N . GLU A 1 373 ? 11.013 3.705 17.737 1.00 49.53 373 GLU A N 1
ATOM 3069 C CA . GLU A 1 373 ? 11.488 4.480 18.893 1.00 49.53 373 GLU A CA 1
ATOM 3070 C C . GLU A 1 373 ? 10.370 4.808 19.906 1.00 49.53 373 GLU A C 1
ATOM 3072 O O . GLU A 1 373 ? 10.660 5.182 21.040 1.00 49.53 373 GLU A O 1
ATOM 3077 N N . LYS A 1 374 ? 9.096 4.541 19.578 1.00 48.59 374 LYS A N 1
ATOM 3078 C CA . LYS A 1 374 ? 7.961 4.567 20.516 1.00 48.59 374 LYS A CA 1
ATOM 3079 C C . LYS A 1 374 ? 7.567 3.155 20.982 1.00 48.59 374 LYS A C 1
ATOM 3081 O O . LYS A 1 374 ? 6.470 2.667 20.726 1.00 48.59 374 LYS A O 1
ATOM 3086 N N . LYS A 1 375 ? 8.484 2.467 21.674 1.00 44.88 375 LYS A N 1
ATOM 3087 C CA . LYS A 1 375 ? 8.218 1.171 22.330 1.00 44.88 375 LYS A CA 1
ATOM 3088 C C . LYS A 1 375 ? 7.186 1.339 23.448 1.00 44.88 375 LYS A C 1
ATOM 3090 O O . LYS A 1 375 ? 7.460 2.008 24.439 1.00 44.88 375 LYS A O 1
ATOM 3095 N N . GLY A 1 376 ? 6.042 0.667 23.330 1.00 52.47 376 GLY A N 1
ATOM 3096 C CA . GLY A 1 376 ? 5.063 0.613 24.417 1.00 52.47 376 GLY A CA 1
ATOM 3097 C C . GLY A 1 376 ? 4.036 -0.506 24.287 1.00 52.47 376 GLY A C 1
ATOM 3098 O O . GLY A 1 376 ? 4.037 -1.416 25.111 1.00 52.47 376 GLY A O 1
ATOM 3099 N N . LYS A 1 377 ? 3.169 -0.466 23.262 1.00 54.78 377 LYS A N 1
ATOM 3100 C CA . LYS A 1 377 ? 1.904 -1.230 23.304 1.00 54.78 377 LYS A CA 1
ATOM 3101 C C . LYS A 1 377 ? 1.743 -2.423 22.355 1.00 54.78 377 LYS A C 1
ATOM 3103 O O . LYS A 1 377 ? 0.942 -3.297 22.658 1.00 54.78 377 LYS A O 1
ATOM 3108 N N . ARG A 1 378 ? 2.509 -2.544 21.262 1.00 72.25 378 ARG A N 1
ATOM 3109 C CA . ARG A 1 378 ? 2.402 -3.690 20.319 1.00 72.25 378 ARG A CA 1
ATOM 3110 C C . ARG A 1 378 ? 3.419 -4.815 20.573 1.00 72.25 378 ARG A C 1
ATOM 3112 O O . ARG A 1 378 ? 3.699 -5.618 19.685 1.00 72.25 378 ARG A O 1
ATOM 3119 N N . LYS A 1 379 ? 3.975 -4.882 21.789 1.00 75.31 379 LYS A N 1
ATOM 3120 C CA . LYS A 1 379 ? 4.882 -5.963 22.203 1.00 75.31 379 LYS A CA 1
ATOM 3121 C C . LYS A 1 379 ? 4.154 -7.309 22.111 1.00 75.31 379 LYS A C 1
ATOM 3123 O O . LYS A 1 379 ? 3.058 -7.452 22.646 1.00 75.31 379 LYS A O 1
ATOM 3128 N N . GLY A 1 380 ? 4.757 -8.288 21.445 1.00 80.50 380 GLY A N 1
ATOM 3129 C CA . GLY A 1 380 ? 4.143 -9.588 21.167 1.00 80.50 380 GLY A CA 1
ATOM 3130 C C . GLY A 1 380 ? 3.242 -9.616 19.925 1.00 80.50 380 GLY A C 1
ATOM 3131 O O . GLY A 1 380 ? 2.594 -10.635 19.686 1.00 80.50 380 GLY A O 1
ATOM 3132 N N . LYS A 1 381 ? 3.172 -8.535 19.138 1.00 88.94 381 LYS A N 1
ATOM 3133 C CA . LYS A 1 381 ? 2.455 -8.467 17.848 1.00 88.94 381 LYS A CA 1
ATOM 3134 C C . LYS A 1 381 ? 3.383 -8.098 16.684 1.00 88.94 381 LYS A C 1
ATOM 3136 O O . LYS A 1 381 ? 2.945 -7.587 15.657 1.00 88.94 381 LYS A O 1
ATOM 3141 N N . GLU A 1 382 ? 4.682 -8.351 16.832 1.00 85.75 382 GLU A N 1
ATOM 3142 C CA . GLU A 1 382 ? 5.715 -7.978 15.862 1.00 85.75 382 GLU A CA 1
ATOM 3143 C C . GLU A 1 382 ? 5.478 -8.621 14.489 1.00 85.75 382 GLU A C 1
ATOM 3145 O O . GLU A 1 382 ? 5.685 -7.955 13.472 1.00 85.75 382 GLU A O 1
ATOM 3150 N N . PHE A 1 383 ? 4.964 -9.856 14.471 1.00 91.56 383 PHE A N 1
ATOM 3151 C CA . PHE A 1 383 ? 4.612 -10.626 13.274 1.00 91.56 383 PHE A CA 1
ATOM 3152 C C . PHE A 1 383 ? 3.646 -9.901 12.321 1.00 91.56 383 PHE A C 1
ATOM 3154 O O . PHE A 1 383 ? 3.638 -10.194 11.131 1.00 91.56 383 PHE A O 1
ATOM 3161 N N . LEU A 1 384 ? 2.859 -8.921 12.785 1.00 94.50 384 LEU A N 1
ATOM 3162 C CA . LEU A 1 384 ? 1.967 -8.154 11.904 1.00 94.50 384 LEU A CA 1
ATOM 3163 C C . LEU A 1 384 ? 2.736 -7.346 10.840 1.00 94.50 384 LEU A C 1
ATOM 3165 O O . LEU A 1 384 ? 2.210 -7.102 9.754 1.00 94.50 384 LEU A O 1
ATOM 3169 N N . HIS A 1 385 ? 4.002 -6.994 11.100 1.00 91.62 385 HIS A N 1
ATOM 3170 C CA . HIS A 1 385 ? 4.878 -6.349 10.112 1.00 91.62 385 HIS A CA 1
ATOM 3171 C C . HIS A 1 385 ? 5.233 -7.264 8.934 1.00 91.62 385 HIS A C 1
ATOM 3173 O O . HIS A 1 385 ? 5.695 -6.784 7.905 1.00 91.62 385 HIS A O 1
ATOM 3179 N N . GLU A 1 386 ? 5.014 -8.571 9.066 1.00 92.44 386 GLU A N 1
ATOM 3180 C CA . GLU A 1 386 ? 5.313 -9.571 8.040 1.00 92.44 386 GLU A CA 1
ATOM 3181 C C . GLU A 1 386 ? 4.158 -9.760 7.045 1.00 92.44 386 GLU A C 1
ATOM 3183 O O . GLU A 1 386 ? 4.299 -10.514 6.087 1.00 92.44 386 GLU A O 1
ATOM 3188 N N . ILE A 1 387 ? 3.022 -9.078 7.246 1.00 95.50 387 ILE A N 1
ATOM 3189 C CA . ILE A 1 387 ? 1.823 -9.246 6.413 1.00 95.50 387 ILE A CA 1
ATOM 3190 C C . ILE A 1 387 ? 1.856 -8.333 5.181 1.00 95.50 387 ILE A C 1
ATOM 3192 O O . ILE A 1 387 ? 1.675 -8.813 4.063 1.00 95.50 387 ILE A O 1
ATOM 3196 N N . VAL A 1 388 ? 2.066 -7.023 5.367 1.00 94.50 388 VAL A N 1
ATOM 3197 C CA . VAL A 1 388 ? 1.962 -6.029 4.276 1.00 94.50 388 VAL A CA 1
ATOM 3198 C C . VAL A 1 388 ? 3.276 -5.861 3.515 1.00 94.50 388 VAL A C 1
ATOM 3200 O O . VAL A 1 388 ? 3.268 -5.861 2.286 1.00 94.50 388 VAL A O 1
ATOM 3203 N N . VAL A 1 389 ? 4.396 -5.727 4.238 1.00 88.25 389 VAL A N 1
ATOM 3204 C CA . VAL A 1 389 ? 5.742 -5.569 3.665 1.00 88.25 389 VAL A CA 1
ATOM 3205 C C . VAL A 1 389 ? 6.739 -6.403 4.458 1.00 88.25 389 VAL A C 1
ATOM 3207 O O . VAL A 1 389 ? 7.305 -5.958 5.460 1.00 88.25 389 VAL A O 1
ATOM 3210 N N . ASN A 1 390 ? 7.017 -7.607 3.975 1.00 87.19 390 ASN A N 1
ATOM 3211 C CA . ASN A 1 390 ? 7.899 -8.537 4.653 1.00 87.19 390 ASN A CA 1
ATOM 3212 C C . ASN A 1 390 ? 9.330 -8.400 4.136 1.00 87.19 390 ASN A C 1
ATOM 3214 O O . ASN A 1 390 ? 9.764 -9.095 3.220 1.00 87.19 390 ASN A O 1
ATOM 3218 N N . LYS A 1 391 ? 10.118 -7.525 4.762 1.00 78.62 391 LYS A N 1
ATOM 3219 C CA . LYS A 1 391 ? 11.534 -7.356 4.386 1.00 78.62 391 LYS A CA 1
ATOM 3220 C C . LYS A 1 391 ? 12.420 -8.555 4.733 1.00 78.62 391 LYS A C 1
ATOM 3222 O O . LYS A 1 391 ? 13.537 -8.620 4.228 1.00 78.62 391 LYS A O 1
ATOM 3227 N N . ARG A 1 392 ? 11.956 -9.471 5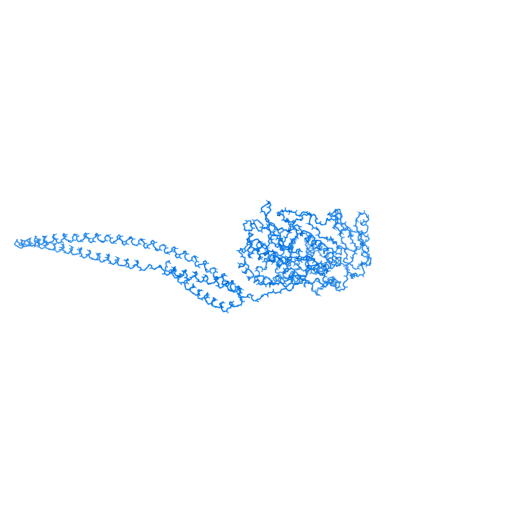.593 1.00 79.25 392 ARG A N 1
ATOM 3228 C CA . ARG A 1 392 ? 12.717 -10.653 6.019 1.00 79.25 392 ARG A CA 1
ATOM 3229 C C . ARG A 1 392 ? 12.628 -11.775 4.996 1.00 79.25 392 ARG A C 1
ATOM 3231 O O . ARG A 1 392 ? 13.656 -12.344 4.653 1.00 79.25 392 ARG A O 1
ATOM 3238 N N . SER A 1 393 ? 11.423 -12.110 4.543 1.00 81.31 393 SER A N 1
ATOM 3239 C CA . SER A 1 393 ? 11.198 -13.242 3.636 1.00 81.31 393 SER A CA 1
ATOM 3240 C C . SER A 1 393 ? 10.805 -12.822 2.221 1.00 81.31 393 SER A C 1
ATOM 3242 O O . SER A 1 393 ? 10.817 -13.656 1.322 1.00 81.31 393 SER A O 1
ATOM 3244 N N . GLY A 1 394 ? 10.448 -11.551 2.002 1.00 83.62 394 GLY A N 1
ATOM 3245 C CA . GLY A 1 394 ? 9.868 -11.064 0.747 1.00 83.62 394 GLY A CA 1
ATOM 3246 C C . GLY A 1 394 ? 8.462 -11.602 0.464 1.00 83.62 394 GLY A C 1
ATOM 3247 O O . GLY A 1 394 ? 7.893 -11.283 -0.576 1.00 83.62 394 GLY A O 1
ATOM 3248 N N . PHE A 1 395 ? 7.919 -12.444 1.348 1.00 87.94 395 PHE A N 1
ATOM 3249 C CA . PHE A 1 395 ? 6.590 -13.017 1.220 1.00 87.94 395 PHE A CA 1
ATOM 3250 C C . PHE A 1 395 ? 5.606 -12.201 2.040 1.00 87.94 395 PHE A C 1
ATOM 3252 O O . PHE A 1 395 ? 5.498 -12.339 3.259 1.00 87.94 395 PHE A O 1
ATOM 3259 N N . ASP A 1 396 ? 4.905 -11.335 1.329 1.00 91.69 396 ASP A N 1
ATOM 3260 C CA . ASP A 1 396 ? 3.858 -10.470 1.836 1.00 91.69 396 ASP A CA 1
ATOM 3261 C C . ASP A 1 396 ? 2.686 -10.438 0.853 1.00 91.69 396 ASP A C 1
ATOM 3263 O O . ASP A 1 396 ? 2.764 -10.929 -0.278 1.00 91.69 396 ASP A O 1
ATOM 3267 N N . VAL A 1 397 ? 1.566 -9.866 1.290 1.00 94.94 397 VAL A N 1
ATOM 3268 C CA . VAL A 1 397 ? 0.351 -9.788 0.466 1.00 94.94 397 VAL A CA 1
ATOM 3269 C C . VAL A 1 397 ? 0.550 -8.955 -0.799 1.00 94.94 397 VAL A C 1
ATOM 3271 O O . VAL A 1 397 ? -0.133 -9.204 -1.787 1.00 94.94 397 VAL A O 1
ATOM 3274 N N . CYS A 1 398 ? 1.500 -8.011 -0.806 1.00 92.06 398 CYS A N 1
ATOM 3275 C CA . CYS A 1 398 ? 1.862 -7.264 -2.007 1.00 92.06 398 CYS A CA 1
ATOM 3276 C C . CYS A 1 398 ? 2.447 -8.213 -3.060 1.00 92.06 398 CYS A C 1
ATOM 3278 O O . CYS A 1 398 ? 1.951 -8.260 -4.188 1.00 92.06 398 CYS A O 1
ATOM 3280 N N . MET A 1 399 ? 3.446 -9.013 -2.665 1.00 90.50 399 MET A N 1
ATOM 3281 C CA . MET A 1 399 ? 4.103 -10.012 -3.511 1.00 90.50 399 MET A CA 1
ATOM 3282 C C . MET A 1 399 ? 3.130 -11.053 -4.049 1.00 90.50 399 MET A C 1
ATOM 3284 O O . MET A 1 399 ? 3.122 -11.319 -5.255 1.00 90.50 399 MET A O 1
ATOM 3288 N N . ILE A 1 400 ? 2.287 -11.601 -3.172 1.00 94.31 400 ILE A N 1
ATOM 3289 C CA . ILE A 1 400 ? 1.267 -12.584 -3.543 1.00 94.31 400 ILE A CA 1
ATOM 3290 C C . ILE A 1 400 ? 0.325 -11.982 -4.584 1.00 94.31 400 ILE A C 1
ATOM 3292 O O . ILE A 1 400 ? 0.158 -12.559 -5.659 1.00 94.31 400 ILE A O 1
ATOM 3296 N N . ASP A 1 401 ? -0.241 -10.806 -4.300 1.00 95.06 401 ASP A N 1
ATOM 3297 C CA . ASP A 1 401 ? -1.267 -10.216 -5.149 1.00 95.06 401 ASP A CA 1
ATOM 3298 C C . ASP A 1 401 ? -0.777 -9.954 -6.565 1.00 95.06 401 ASP A C 1
ATOM 3300 O O . ASP A 1 401 ? -1.372 -10.441 -7.534 1.00 95.06 401 ASP A O 1
ATOM 3304 N N . TYR A 1 402 ? 0.322 -9.205 -6.701 1.00 91.69 402 TYR A N 1
ATOM 3305 C CA . TYR A 1 402 ? 0.760 -8.853 -8.041 1.00 91.69 402 TYR A CA 1
ATOM 3306 C C . TYR A 1 402 ? 1.264 -10.090 -8.779 1.00 91.69 402 TYR A C 1
ATOM 3308 O O . TYR A 1 402 ? 1.075 -10.166 -9.988 1.00 91.69 402 TYR A O 1
ATOM 3316 N N . THR A 1 403 ? 1.891 -11.057 -8.096 1.00 93.00 403 THR A N 1
ATOM 3317 C CA . THR A 1 403 ? 2.404 -12.258 -8.766 1.00 93.00 403 THR A CA 1
ATOM 3318 C C . THR A 1 403 ? 1.258 -13.034 -9.389 1.00 93.00 403 THR A C 1
ATOM 3320 O O . THR A 1 403 ? 1.375 -13.450 -10.539 1.00 93.00 403 THR A O 1
ATOM 3323 N N . ILE A 1 404 ? 0.139 -13.175 -8.672 1.00 93.75 404 ILE A N 1
ATOM 3324 C CA . ILE A 1 404 ? -1.022 -13.908 -9.169 1.00 93.75 404 ILE A CA 1
ATOM 3325 C C . ILE A 1 404 ? -1.682 -13.161 -10.339 1.00 93.75 404 ILE A C 1
ATOM 3327 O O . ILE A 1 404 ? -1.852 -13.727 -11.422 1.00 93.75 404 ILE A O 1
ATOM 3331 N N . HIS A 1 405 ? -1.962 -11.867 -10.178 1.00 93.00 405 HIS A N 1
ATOM 3332 C CA . HIS A 1 405 ? -2.581 -11.058 -11.231 1.00 93.00 405 HIS A CA 1
ATOM 3333 C C . HIS A 1 405 ? -1.720 -10.941 -12.493 1.00 93.00 405 HIS A C 1
ATOM 3335 O O . HIS A 1 405 ? -2.206 -11.090 -13.614 1.00 93.00 405 HIS A O 1
ATOM 3341 N N . ASP A 1 406 ? -0.422 -10.691 -12.342 1.00 94.44 406 ASP A N 1
ATOM 3342 C CA . ASP A 1 406 ? 0.476 -10.505 -13.480 1.00 94.44 406 ASP A CA 1
ATOM 3343 C C . ASP A 1 406 ? 0.735 -11.803 -14.244 1.00 94.44 406 ASP A C 1
ATOM 3345 O O . ASP A 1 406 ? 0.894 -11.790 -15.466 1.00 94.44 406 ASP A O 1
ATOM 3349 N N . ALA A 1 407 ? 0.779 -12.936 -13.549 1.00 93.62 407 ALA A N 1
ATOM 3350 C CA . ALA A 1 407 ? 0.872 -14.230 -14.206 1.00 93.62 407 ALA A CA 1
ATOM 3351 C C . ALA A 1 407 ? -0.425 -14.555 -14.966 1.00 93.62 407 ALA A C 1
ATOM 3353 O O . ALA A 1 407 ? -0.351 -15.048 -16.096 1.00 93.62 407 ALA A O 1
ATOM 3354 N N . ALA A 1 408 ? -1.595 -14.154 -14.455 1.00 91.88 408 ALA A N 1
ATOM 3355 C CA . ALA A 1 408 ? -2.854 -14.246 -15.197 1.00 91.88 408 ALA A CA 1
ATOM 3356 C C . ALA A 1 408 ? -2.863 -13.377 -16.474 1.00 91.88 408 ALA A C 1
ATOM 3358 O O . ALA A 1 408 ? -3.381 -13.808 -17.510 1.00 91.88 408 ALA A O 1
ATOM 3359 N N . VAL A 1 409 ? -2.211 -12.204 -16.465 1.00 90.81 409 VAL A N 1
ATOM 3360 C CA . VAL A 1 409 ? -2.020 -11.366 -17.671 1.00 90.81 409 VAL A CA 1
ATOM 3361 C C . VAL A 1 409 ? -1.283 -12.124 -18.782 1.00 90.81 409 VA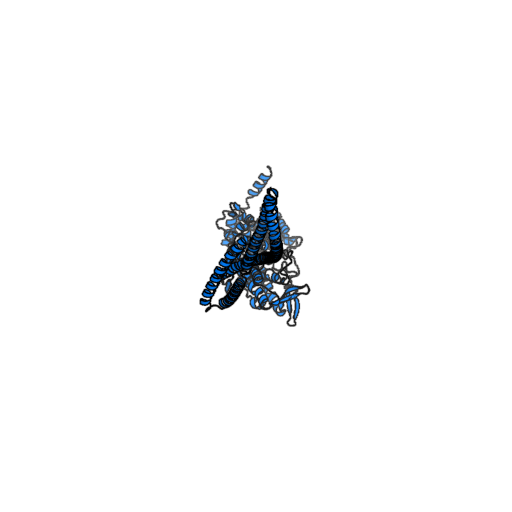L A C 1
ATOM 3363 O O . VAL A 1 409 ? -1.635 -11.982 -19.956 1.00 90.81 409 VAL A O 1
ATOM 3366 N N . LEU A 1 410 ? -0.297 -12.953 -18.427 1.00 89.69 410 LEU A N 1
ATOM 3367 C CA . LEU A 1 410 ? 0.423 -13.825 -19.364 1.00 89.69 410 LEU A CA 1
ATOM 3368 C C . LEU A 1 410 ? -0.316 -15.138 -19.680 1.00 89.69 410 LEU A C 1
ATOM 3370 O O . LEU A 1 410 ? 0.148 -15.908 -20.518 1.00 89.69 410 LEU A O 1
ATOM 3374 N N . GLY A 1 411 ? -1.451 -15.411 -19.030 1.00 88.88 411 GLY A N 1
ATOM 3375 C CA . GLY A 1 411 ? -2.145 -16.696 -19.127 1.00 88.88 411 GLY A CA 1
ATOM 3376 C C . GLY A 1 411 ? -1.364 -17.854 -18.500 1.00 88.88 411 GLY A C 1
ATOM 3377 O O . GLY A 1 411 ? -1.556 -19.003 -18.892 1.00 88.88 411 GLY A O 1
ATOM 3378 N N . MET A 1 412 ? -0.459 -17.564 -17.561 1.00 89.44 412 MET A N 1
ATOM 3379 C CA . MET A 1 412 ? 0.247 -18.594 -16.806 1.00 89.44 412 MET A CA 1
ATOM 3380 C C . MET A 1 412 ? -0.736 -19.307 -15.877 1.00 89.44 412 MET A C 1
ATOM 3382 O O . MET A 1 412 ? -1.581 -18.673 -15.249 1.00 89.44 412 MET A O 1
ATOM 3386 N N . ASN A 1 413 ? -0.603 -20.627 -15.767 1.00 81.94 413 ASN A N 1
ATOM 3387 C CA . ASN A 1 413 ? -1.365 -21.390 -14.789 1.00 81.94 413 ASN A CA 1
ATOM 3388 C C . ASN A 1 413 ? -0.721 -21.242 -13.405 1.00 81.94 413 ASN A C 1
ATOM 3390 O O . ASN A 1 413 ? 0.468 -21.523 -13.246 1.00 81.94 413 ASN A O 1
ATOM 3394 N N . ILE A 1 414 ? -1.504 -20.821 -12.416 1.00 81.62 414 ILE A N 1
ATOM 3395 C CA . ILE A 1 414 ? -1.027 -20.551 -11.061 1.00 81.62 414 ILE A CA 1
ATOM 3396 C C . ILE A 1 414 ? -1.665 -21.568 -10.131 1.00 81.62 414 ILE A C 1
ATOM 3398 O O . ILE A 1 414 ? -2.839 -21.477 -9.792 1.00 81.62 414 ILE A O 1
ATOM 3402 N N . SER A 1 415 ? -0.875 -22.548 -9.700 1.00 82.06 415 SER A N 1
ATOM 3403 C CA . SER A 1 415 ? -1.326 -23.586 -8.768 1.00 82.06 415 SER A CA 1
ATOM 3404 C C . SER A 1 415 ? -1.365 -23.120 -7.307 1.00 82.06 415 SER A C 1
ATOM 3406 O O . SER A 1 415 ? -1.735 -23.894 -6.427 1.00 82.06 415 SER A O 1
ATOM 3408 N N . PHE A 1 416 ? -0.954 -21.880 -7.027 1.00 89.75 416 PHE A N 1
ATOM 3409 C CA . PHE A 1 416 ? -0.886 -21.331 -5.677 1.00 89.75 416 PHE A CA 1
ATOM 3410 C C . PHE A 1 416 ? -2.289 -21.031 -5.129 1.00 89.75 416 PHE A C 1
ATOM 3412 O O . PHE A 1 416 ? -2.891 -19.997 -5.419 1.00 89.75 416 PHE A O 1
ATOM 3419 N N . GLN A 1 417 ? -2.809 -21.941 -4.306 1.00 91.12 417 GLN A N 1
ATOM 3420 C CA . GLN A 1 417 ? -4.091 -21.780 -3.622 1.00 91.12 417 GLN A CA 1
ATOM 3421 C C . GLN A 1 417 ? -3.914 -20.937 -2.357 1.00 91.12 417 GLN A C 1
ATOM 3423 O O . GLN A 1 417 ? -3.752 -21.466 -1.256 1.00 91.12 417 GLN A O 1
ATOM 3428 N N . TRP A 1 418 ? -3.942 -19.614 -2.514 1.00 91.12 418 TRP A N 1
ATOM 3429 C CA . TRP A 1 418 ? -3.607 -18.665 -1.449 1.00 91.12 418 TRP A CA 1
ATOM 3430 C C . TRP A 1 418 ? -4.414 -18.872 -0.155 1.00 91.12 418 TRP A C 1
ATOM 3432 O O . TRP A 1 418 ? -3.825 -18.860 0.920 1.00 91.12 418 TRP A O 1
ATOM 3442 N N . ARG A 1 419 ? -5.729 -19.149 -0.229 1.00 91.12 419 ARG A N 1
ATOM 3443 C CA . ARG A 1 419 ? -6.564 -19.398 0.966 1.00 91.12 419 ARG A CA 1
ATOM 3444 C C . ARG A 1 419 ? -6.077 -20.612 1.750 1.00 91.12 419 ARG A C 1
ATOM 3446 O O . ARG A 1 419 ? -5.939 -20.548 2.966 1.00 91.12 419 ARG A O 1
ATOM 3453 N N . VAL A 1 420 ? -5.794 -21.708 1.045 1.00 92.00 420 VAL A N 1
ATOM 3454 C CA . VAL A 1 420 ? -5.306 -22.953 1.651 1.00 92.00 420 VAL A CA 1
ATOM 3455 C C . VAL A 1 420 ? -3.924 -22.728 2.247 1.00 92.00 420 VAL A C 1
ATOM 3457 O O . VAL A 1 420 ? -3.697 -23.084 3.399 1.00 92.00 420 VAL A O 1
ATOM 3460 N N . PHE A 1 421 ? -3.030 -22.085 1.497 1.00 92.31 421 PHE A N 1
ATOM 3461 C CA . PHE A 1 421 ? -1.665 -21.813 1.931 1.00 92.31 421 PHE A CA 1
ATOM 3462 C C . PHE A 1 421 ? -1.624 -20.925 3.184 1.00 92.31 421 PHE A C 1
ATOM 3464 O O . PHE A 1 421 ? -1.050 -21.320 4.197 1.00 92.31 421 PHE A O 1
ATOM 3471 N N . LEU A 1 422 ? -2.298 -19.769 3.161 1.00 92.69 422 LEU A N 1
ATOM 3472 C CA . LEU A 1 422 ? -2.348 -18.852 4.305 1.00 92.69 422 LEU A CA 1
ATOM 3473 C C . LEU A 1 422 ? -3.062 -19.470 5.507 1.00 92.69 422 LEU A C 1
ATOM 3475 O O . LEU A 1 422 ? -2.691 -19.187 6.642 1.00 92.69 422 LEU A O 1
ATOM 3479 N N . SER A 1 423 ? -4.034 -20.363 5.289 1.00 92.50 423 SER A N 1
ATOM 3480 C CA . SER A 1 423 ? -4.697 -21.041 6.403 1.00 92.50 423 SER A CA 1
ATOM 3481 C C . SER A 1 423 ? -3.761 -21.934 7.210 1.00 92.50 423 SER A C 1
ATOM 3483 O O . SER A 1 423 ? -4.039 -22.210 8.368 1.00 92.50 423 SER A O 1
ATOM 3485 N N . LYS A 1 424 ? -2.644 -22.392 6.651 1.00 93.69 424 LYS A N 1
ATOM 3486 C CA . LYS A 1 424 ? -1.693 -23.230 7.387 1.00 93.69 424 LYS A CA 1
ATOM 3487 C C . LYS A 1 424 ? -0.637 -22.414 8.136 1.00 93.69 424 LYS A C 1
ATOM 3489 O O . LYS A 1 424 ? 0.175 -22.996 8.846 1.00 93.69 424 LYS A O 1
ATOM 3494 N N . ALA A 1 425 ? -0.632 -21.091 7.977 1.00 94.56 425 ALA A N 1
ATOM 3495 C CA . ALA A 1 425 ? 0.287 -20.225 8.693 1.00 94.56 425 ALA A CA 1
ATOM 3496 C C . ALA A 1 425 ? -0.043 -20.199 10.193 1.00 94.56 425 ALA A C 1
ATOM 3498 O O . ALA A 1 425 ? -1.213 -20.144 10.581 1.00 94.56 425 ALA A O 1
ATOM 3499 N N . VAL A 1 426 ? 0.993 -20.178 11.029 1.00 95.31 426 VAL A N 1
ATOM 3500 C CA . VAL A 1 426 ? 0.879 -20.033 12.488 1.00 95.31 426 VAL A CA 1
ATOM 3501 C C . VAL A 1 426 ? 1.915 -19.042 13.002 1.00 95.31 426 VAL A C 1
ATOM 3503 O O . VAL A 1 426 ? 2.966 -18.856 12.395 1.00 95.31 426 VAL A O 1
ATOM 3506 N N . VAL A 1 427 ? 1.642 -18.411 14.134 1.00 95.56 427 VAL A N 1
ATOM 3507 C CA . VAL A 1 427 ? 2.567 -17.509 14.815 1.00 95.56 427 VAL A CA 1
ATOM 3508 C C . VAL A 1 427 ? 3.210 -18.245 15.979 1.00 95.56 427 VAL A C 1
ATOM 3510 O O . VAL A 1 427 ? 2.518 -18.737 16.869 1.00 95.56 427 VAL A O 1
ATOM 3513 N N . MET A 1 428 ? 4.538 -18.290 16.005 1.00 93.12 428 MET A N 1
ATOM 3514 C CA . MET A 1 428 ? 5.298 -18.891 17.102 1.00 93.12 428 MET A CA 1
ATOM 3515 C C . MET A 1 428 ? 6.368 -17.935 17.613 1.00 93.12 428 MET A C 1
ATOM 3517 O O . MET A 1 428 ? 6.787 -17.000 16.929 1.00 93.12 428 MET A O 1
ATOM 3521 N N . LYS A 1 429 ? 6.770 -18.156 18.863 1.00 89.94 429 LYS A N 1
ATOM 3522 C CA . LYS A 1 429 ? 7.789 -17.370 19.551 1.00 89.94 429 LYS A CA 1
ATOM 3523 C C . LYS A 1 429 ? 9.173 -17.955 19.265 1.00 89.94 429 LYS A C 1
ATOM 3525 O O . LYS A 1 429 ? 9.384 -19.143 19.489 1.00 89.94 429 LYS A O 1
ATOM 3530 N N . CYS A 1 430 ? 10.095 -17.123 18.798 1.00 83.25 430 CYS A N 1
ATOM 3531 C CA . CYS A 1 430 ? 11.486 -17.489 18.547 1.00 83.25 430 CYS A CA 1
ATOM 3532 C C . CYS A 1 430 ? 12.369 -17.287 19.792 1.00 83.25 430 CYS A C 1
ATOM 3534 O O . CYS A 1 430 ? 11.961 -16.671 20.779 1.00 83.25 430 CYS A O 1
ATOM 3536 N N . GLU A 1 431 ? 13.613 -17.775 19.730 1.00 77.31 431 GLU A N 1
ATOM 3537 C CA . GLU A 1 431 ? 14.614 -17.661 20.810 1.00 77.31 431 GLU A CA 1
ATOM 3538 C C . GLU A 1 431 ? 14.897 -16.209 21.236 1.00 77.31 431 GLU A C 1
ATOM 3540 O O . GLU A 1 431 ? 15.238 -15.950 22.387 1.00 77.31 431 GLU A O 1
ATOM 3545 N N . ASN A 1 432 ? 14.716 -15.248 20.326 1.00 74.44 432 ASN A N 1
ATOM 3546 C CA . ASN A 1 432 ? 14.900 -13.816 20.567 1.00 74.44 432 ASN A CA 1
ATOM 3547 C C . ASN A 1 432 ? 13.699 -13.133 21.256 1.00 74.44 432 ASN A C 1
ATOM 3549 O O . ASN A 1 432 ? 13.657 -11.906 21.306 1.00 74.44 432 ASN A O 1
ATOM 3553 N N . ASP A 1 433 ? 12.730 -13.902 21.765 1.00 78.31 433 ASP A N 1
ATOM 3554 C CA . ASP A 1 433 ? 11.480 -13.430 22.383 1.00 78.31 433 ASP A CA 1
ATOM 3555 C C . ASP A 1 433 ? 10.481 -12.780 21.399 1.00 78.31 433 ASP A C 1
ATOM 3557 O O . ASP A 1 433 ? 9.362 -12.453 21.799 1.00 78.31 433 ASP A O 1
ATOM 3561 N N . GLU A 1 434 ? 10.835 -12.642 20.114 1.00 83.56 434 GLU A N 1
ATOM 3562 C CA . GLU A 1 434 ? 9.954 -12.116 19.065 1.00 83.56 434 GLU A CA 1
ATOM 3563 C C . GLU A 1 434 ? 9.029 -13.212 18.523 1.00 83.56 434 GLU A C 1
ATOM 3565 O O . GLU A 1 434 ? 9.368 -14.398 18.486 1.00 83.56 434 GLU A O 1
ATOM 3570 N N . ARG A 1 435 ? 7.834 -12.814 18.084 1.00 90.12 435 ARG A N 1
ATOM 3571 C CA . ARG A 1 435 ? 6.890 -13.705 17.406 1.00 90.12 435 ARG A CA 1
ATOM 3572 C C . ARG A 1 435 ? 6.976 -13.510 15.896 1.00 90.12 435 ARG A C 1
ATOM 3574 O O . ARG A 1 435 ? 6.953 -12.372 15.431 1.00 90.12 435 ARG A O 1
ATOM 3581 N N . HIS A 1 436 ? 7.019 -14.613 15.156 1.00 91.75 436 HIS A N 1
ATOM 3582 C CA . HIS A 1 436 ? 7.136 -14.642 13.695 1.00 91.75 436 HIS A CA 1
ATOM 3583 C C . HIS A 1 436 ? 6.084 -15.553 13.068 1.00 91.75 436 HIS A C 1
ATOM 3585 O O . HIS A 1 436 ? 5.528 -16.409 13.759 1.00 91.75 436 HIS A O 1
ATOM 3591 N N . ILE A 1 437 ? 5.825 -15.378 11.769 1.00 94.00 437 ILE A N 1
ATOM 3592 C CA . ILE A 1 437 ? 4.927 -16.247 11.002 1.00 94.00 437 ILE A CA 1
ATOM 3593 C C . ILE A 1 437 ? 5.690 -17.466 10.468 1.00 94.00 437 ILE A C 1
ATOM 3595 O O . ILE A 1 437 ? 6.723 -17.337 9.809 1.00 94.00 437 ILE A O 1
ATOM 3599 N N . PHE A 1 438 ? 5.138 -18.652 10.706 1.00 94.06 438 PHE A N 1
ATOM 3600 C CA . PHE A 1 438 ? 5.664 -19.950 10.303 1.00 94.06 438 PHE A CA 1
ATOM 3601 C C . PHE A 1 438 ? 4.706 -20.661 9.347 1.00 94.06 438 PHE A C 1
ATOM 3603 O O . PHE A 1 438 ? 3.488 -20.562 9.487 1.00 94.06 438 PHE A O 1
ATOM 3610 N N . PHE A 1 439 ? 5.271 -21.451 8.435 1.00 93.50 439 PHE A N 1
ATOM 3611 C CA . PHE A 1 439 ? 4.533 -22.345 7.537 1.00 93.50 439 PHE A CA 1
ATOM 3612 C C . PHE A 1 439 ? 4.932 -23.813 7.748 1.00 93.50 439 PHE A C 1
ATOM 3614 O O . PHE A 1 439 ? 6.022 -24.077 8.255 1.00 93.50 439 PHE A O 1
ATOM 3621 N N . PRO A 1 440 ? 4.106 -24.792 7.350 1.00 94.44 440 PRO A N 1
ATOM 3622 C CA . PRO A 1 440 ? 4.522 -26.191 7.356 1.00 94.44 440 PRO A CA 1
ATOM 3623 C C . PRO A 1 440 ? 5.745 -26.410 6.460 1.00 94.44 440 PRO A C 1
ATOM 3625 O O . PRO A 1 440 ? 5.802 -25.871 5.353 1.00 94.44 440 PRO A O 1
ATOM 3628 N N . GLN A 1 441 ? 6.690 -27.248 6.894 1.00 92.50 441 GLN A N 1
ATOM 3629 C CA . GLN A 1 441 ? 7.862 -27.603 6.083 1.00 92.50 441 GLN A CA 1
ATOM 3630 C C . GLN A 1 441 ? 7.463 -28.147 4.698 1.00 92.50 441 GLN A C 1
ATOM 3632 O O . GLN A 1 441 ? 8.094 -27.809 3.697 1.00 92.50 441 GLN A O 1
ATOM 3637 N N . ASP A 1 442 ? 6.390 -28.936 4.634 1.00 90.88 442 ASP A N 1
ATOM 3638 C CA . ASP A 1 442 ? 5.902 -29.562 3.399 1.00 90.88 442 ASP A CA 1
ATOM 3639 C C . ASP A 1 442 ? 5.396 -28.545 2.357 1.00 90.88 442 ASP A C 1
ATOM 3641 O O . ASP A 1 442 ? 5.338 -28.852 1.168 1.00 90.88 442 ASP A O 1
ATOM 3645 N N . ASP A 1 443 ? 5.067 -27.317 2.772 1.00 89.75 443 ASP A N 1
ATOM 3646 C CA . ASP A 1 443 ? 4.579 -26.258 1.883 1.00 89.75 443 ASP A CA 1
ATOM 3647 C C . ASP A 1 443 ? 5.687 -25.309 1.388 1.00 89.75 443 ASP A C 1
ATOM 3649 O O . ASP A 1 443 ? 5.422 -24.432 0.559 1.00 89.75 443 ASP A O 1
ATOM 3653 N N . LEU A 1 444 ? 6.940 -25.488 1.826 1.00 85.56 444 LEU A N 1
ATOM 3654 C CA . LEU A 1 444 ? 8.065 -24.650 1.386 1.00 85.56 444 LEU A CA 1
ATOM 3655 C C . LEU A 1 444 ? 8.286 -24.707 -0.136 1.00 85.56 444 LEU A C 1
ATOM 3657 O O . LEU A 1 444 ? 8.686 -23.716 -0.745 1.00 85.56 444 LEU A O 1
ATOM 3661 N N . GLU A 1 445 ? 7.966 -25.824 -0.792 1.00 84.25 445 GLU A N 1
ATOM 3662 C CA . GLU A 1 445 ? 8.067 -25.910 -2.254 1.00 84.25 445 GLU A CA 1
ATOM 3663 C C . GLU A 1 445 ? 6.935 -25.147 -2.967 1.00 84.25 445 GLU A C 1
ATOM 3665 O O . GLU A 1 445 ? 7.141 -24.541 -4.020 1.00 84.25 445 GLU A O 1
ATOM 3670 N N . THR A 1 446 ? 5.737 -25.095 -2.379 1.00 88.31 446 THR A N 1
ATOM 3671 C CA . THR A 1 446 ? 4.634 -24.252 -2.876 1.00 88.31 446 THR A CA 1
ATOM 3672 C C . THR A 1 446 ? 5.024 -22.775 -2.826 1.00 88.31 446 THR A C 1
ATOM 3674 O O . THR A 1 446 ? 4.819 -22.040 -3.795 1.00 88.31 446 THR A O 1
ATOM 3677 N N . TYR A 1 447 ? 5.659 -22.364 -1.728 1.00 83.75 447 TYR A N 1
ATOM 3678 C CA . TYR A 1 447 ? 6.256 -21.041 -1.566 1.00 83.75 447 TYR A CA 1
ATOM 3679 C C . TYR A 1 447 ? 7.315 -20.760 -2.650 1.00 83.75 447 TYR A C 1
ATOM 3681 O O . TYR A 1 447 ? 7.228 -19.751 -3.352 1.00 83.75 447 TYR A O 1
ATOM 3689 N N . ASN A 1 448 ? 8.253 -21.687 -2.884 1.00 81.69 448 ASN A N 1
ATOM 3690 C CA . ASN A 1 448 ? 9.284 -21.556 -3.925 1.00 81.69 448 ASN A CA 1
ATOM 3691 C C . ASN A 1 448 ? 8.721 -21.372 -5.329 1.00 81.69 448 ASN A C 1
ATOM 3693 O O . ASN A 1 448 ? 9.216 -20.547 -6.105 1.00 81.69 448 ASN A O 1
ATOM 3697 N N . ASN A 1 449 ? 7.676 -22.121 -5.664 1.00 85.62 449 ASN A N 1
ATOM 3698 C CA . ASN A 1 449 ? 7.040 -22.033 -6.971 1.00 85.62 449 ASN A CA 1
ATOM 3699 C C . ASN A 1 449 ? 6.399 -20.659 -7.217 1.00 85.62 449 ASN A C 1
ATOM 3701 O O . ASN A 1 449 ? 6.475 -20.142 -8.339 1.00 85.62 449 ASN A O 1
ATOM 3705 N N . LEU A 1 450 ? 5.841 -20.022 -6.180 1.00 87.50 450 LEU A N 1
ATOM 3706 C CA . LEU A 1 450 ? 5.331 -18.654 -6.285 1.00 87.50 450 LEU A CA 1
ATOM 3707 C C . LEU A 1 450 ? 6.464 -17.662 -6.588 1.00 87.50 450 LEU A C 1
ATOM 3709 O O . LEU A 1 450 ? 6.357 -16.879 -7.530 1.00 87.50 450 LEU A O 1
ATOM 3713 N N . PHE A 1 451 ? 7.593 -17.744 -5.882 1.00 83.12 451 PHE A N 1
ATOM 3714 C CA . PHE A 1 451 ? 8.743 -16.871 -6.150 1.00 83.12 451 PHE A CA 1
ATOM 371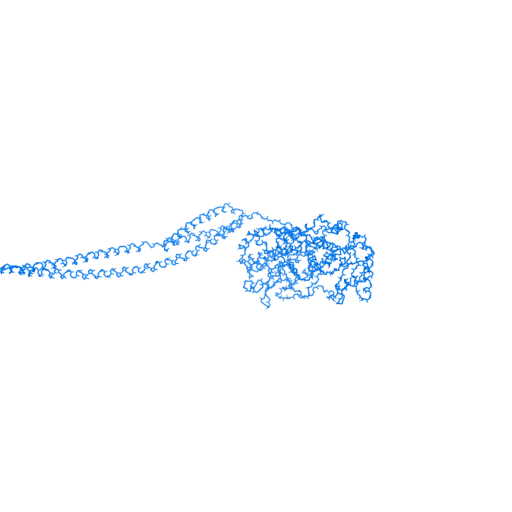5 C C . PHE A 1 451 ? 9.395 -17.120 -7.509 1.00 83.12 451 PHE A C 1
ATOM 3717 O O . PHE A 1 451 ? 9.819 -16.179 -8.179 1.00 83.12 451 PHE A O 1
ATOM 3724 N N . LYS A 1 452 ? 9.449 -18.373 -7.965 1.00 82.62 452 LYS A N 1
ATOM 3725 C CA . LYS A 1 452 ? 9.899 -18.700 -9.324 1.00 82.62 452 LYS A CA 1
ATOM 3726 C C . LYS A 1 452 ? 8.992 -18.058 -10.374 1.00 82.62 452 LYS A C 1
ATOM 3728 O O . LYS A 1 452 ? 9.484 -17.537 -11.375 1.00 82.62 452 LYS A O 1
ATOM 3733 N N . THR A 1 453 ? 7.682 -18.054 -10.130 1.00 87.69 453 THR A N 1
ATOM 3734 C CA . THR A 1 453 ? 6.701 -17.356 -10.971 1.00 87.69 453 THR A CA 1
ATOM 3735 C C . THR A 1 453 ? 6.956 -15.852 -10.954 1.00 87.69 453 THR A C 1
ATOM 3737 O O . THR A 1 453 ? 7.139 -15.258 -12.017 1.00 87.69 453 THR A O 1
ATOM 3740 N N . HIS A 1 454 ? 7.085 -15.254 -9.767 1.00 86.25 454 HIS A N 1
ATOM 3741 C CA . HIS A 1 454 ? 7.441 -13.847 -9.596 1.00 86.25 454 HIS A CA 1
ATOM 3742 C C . HIS A 1 454 ? 8.707 -13.464 -10.385 1.00 86.25 454 HIS A C 1
ATOM 3744 O O . HIS A 1 454 ? 8.724 -12.488 -11.139 1.00 86.25 454 HIS A O 1
ATOM 3750 N N . TYR A 1 455 ? 9.761 -14.266 -10.266 1.00 80.31 455 TYR A N 1
ATOM 3751 C CA . TYR A 1 455 ? 11.011 -14.072 -10.986 1.00 80.31 455 TYR A CA 1
ATOM 3752 C C . TYR A 1 455 ? 10.827 -14.132 -12.510 1.00 80.31 455 TYR A C 1
ATOM 3754 O O . TYR A 1 455 ? 11.319 -13.269 -13.241 1.00 80.31 455 TYR A O 1
ATOM 3762 N N . ASN A 1 456 ? 10.093 -15.127 -13.013 1.00 83.62 456 ASN A N 1
ATOM 3763 C CA . ASN A 1 456 ? 9.846 -15.252 -14.448 1.00 83.62 456 ASN A CA 1
ATOM 3764 C C . ASN A 1 456 ? 9.113 -14.020 -15.000 1.00 83.62 456 ASN A C 1
ATOM 3766 O O . ASN A 1 456 ? 9.483 -13.531 -16.070 1.00 83.62 456 ASN A O 1
ATOM 3770 N N . LEU A 1 457 ? 8.181 -13.434 -14.237 1.00 88.56 457 LEU A N 1
ATOM 3771 C CA . LEU A 1 457 ? 7.483 -12.199 -14.616 1.00 88.56 457 LEU A CA 1
ATOM 3772 C C . LEU A 1 457 ? 8.432 -11.014 -14.829 1.00 88.56 457 LEU A C 1
ATOM 3774 O O . LEU A 1 457 ? 8.209 -10.203 -15.733 1.00 88.56 457 LEU A O 1
ATOM 3778 N N . HIS A 1 458 ? 9.538 -10.923 -14.082 1.00 85.00 458 HIS A N 1
ATOM 3779 C CA . HIS A 1 458 ? 10.544 -9.893 -14.345 1.00 85.00 458 HIS A CA 1
ATOM 3780 C C . HIS A 1 458 ? 11.109 -9.997 -15.754 1.00 85.00 458 HIS A C 1
ATOM 3782 O O . HIS A 1 458 ? 11.201 -8.981 -16.441 1.00 85.00 458 HIS A O 1
ATOM 3788 N N . ARG A 1 459 ? 11.453 -11.201 -16.206 1.00 80.50 459 ARG A N 1
ATOM 3789 C CA . ARG A 1 459 ? 12.032 -11.419 -17.536 1.00 80.50 459 ARG A CA 1
ATOM 3790 C C . ARG A 1 459 ? 10.982 -11.348 -18.646 1.00 80.50 459 ARG A C 1
ATOM 3792 O O . ARG A 1 459 ? 11.251 -10.762 -19.694 1.00 80.50 459 ARG A O 1
ATOM 3799 N N . GLU A 1 460 ? 9.818 -11.943 -18.417 1.00 84.94 460 GLU A N 1
ATOM 3800 C CA . GLU A 1 460 ? 8.821 -12.242 -19.452 1.00 84.94 460 GLU A CA 1
ATOM 3801 C C . GLU A 1 460 ? 7.748 -11.161 -19.590 1.00 84.94 460 GLU A C 1
ATOM 3803 O O . GLU A 1 460 ? 7.185 -11.003 -20.672 1.00 84.94 460 GLU A O 1
ATOM 3808 N N . LEU A 1 461 ? 7.528 -10.354 -18.547 1.00 89.38 461 LEU A N 1
ATOM 3809 C CA . LEU A 1 461 ? 6.543 -9.275 -18.545 1.00 89.38 461 LEU A CA 1
ATOM 3810 C C . LEU A 1 461 ? 7.195 -7.903 -18.334 1.00 89.38 461 LEU A C 1
ATOM 3812 O O . LEU A 1 461 ? 7.186 -7.071 -19.243 1.00 89.38 461 LEU A O 1
ATOM 3816 N N . TYR A 1 462 ? 7.795 -7.644 -17.168 1.00 88.50 462 TYR A N 1
ATOM 3817 C CA . TYR A 1 462 ? 8.209 -6.281 -16.795 1.00 88.50 462 TYR A CA 1
ATOM 3818 C C . TYR A 1 462 ? 9.422 -5.782 -17.591 1.00 88.50 462 TYR A C 1
ATOM 3820 O O . TYR A 1 462 ? 9.464 -4.629 -18.026 1.00 88.50 462 TYR A O 1
ATOM 3828 N N . TYR A 1 463 ? 10.416 -6.652 -17.787 1.00 84.75 463 TYR A N 1
ATOM 3829 C CA . TYR A 1 463 ? 11.623 -6.381 -18.567 1.00 84.75 463 TYR A CA 1
ATOM 3830 C C . TYR A 1 463 ? 11.593 -7.050 -19.936 1.00 84.75 463 TYR A C 1
ATOM 3832 O O . TYR A 1 463 ? 12.639 -7.133 -20.586 1.00 84.75 463 TYR A O 1
ATOM 3840 N N . LEU A 1 464 ? 10.422 -7.448 -20.435 1.00 84.19 464 LEU A N 1
ATOM 3841 C CA . LEU A 1 464 ? 10.292 -7.825 -21.834 1.00 84.19 464 LEU A CA 1
ATOM 3842 C C . LEU A 1 464 ? 10.713 -6.645 -22.718 1.00 84.19 464 LEU A C 1
ATOM 3844 O O . LEU A 1 464 ? 10.309 -5.503 -22.497 1.00 84.19 464 LEU A O 1
ATOM 3848 N N . ARG A 1 465 ? 11.530 -6.925 -23.735 1.00 79.44 465 ARG A N 1
ATOM 3849 C CA . ARG A 1 465 ? 12.122 -5.931 -24.647 1.00 79.44 465 ARG A CA 1
ATOM 3850 C C . ARG A 1 465 ? 11.106 -4.886 -25.134 1.00 79.44 465 ARG A C 1
ATOM 3852 O O . ARG A 1 465 ? 11.327 -3.693 -24.953 1.00 79.44 465 ARG A O 1
ATOM 3859 N N . LYS A 1 466 ? 9.976 -5.336 -25.692 1.00 80.88 466 LYS A N 1
ATOM 3860 C CA . LYS A 1 466 ? 8.915 -4.463 -26.229 1.00 80.88 466 LYS A CA 1
ATOM 3861 C C . LYS A 1 466 ? 8.301 -3.556 -25.157 1.00 80.88 466 LYS A C 1
ATOM 3863 O O . LYS A 1 466 ? 8.081 -2.375 -25.402 1.00 80.88 466 LYS A O 1
ATOM 3868 N N . ASN A 1 467 ? 8.099 -4.082 -23.951 1.00 86.75 467 ASN A N 1
ATOM 3869 C CA . ASN A 1 467 ? 7.529 -3.329 -22.833 1.00 86.75 467 ASN A CA 1
ATOM 3870 C C . ASN A 1 467 ? 8.508 -2.274 -22.302 1.00 86.75 467 ASN A C 1
ATOM 3872 O O . ASN A 1 467 ? 8.098 -1.176 -21.931 1.00 86.75 467 ASN A O 1
ATOM 3876 N N . ARG A 1 468 ? 9.816 -2.563 -22.323 1.00 86.25 468 ARG A N 1
ATOM 3877 C CA . ARG A 1 468 ? 10.848 -1.578 -21.970 1.00 86.25 468 ARG A CA 1
ATOM 3878 C C . ARG A 1 468 ? 10.968 -0.454 -22.995 1.00 86.25 468 ARG A C 1
ATOM 3880 O O . ARG A 1 468 ? 11.103 0.687 -22.575 1.00 86.25 468 ARG A O 1
ATOM 3887 N N . ILE A 1 469 ? 10.847 -0.742 -24.293 1.00 83.62 469 ILE A N 1
ATOM 3888 C CA . ILE A 1 469 ? 10.793 0.298 -25.339 1.00 83.62 469 ILE A CA 1
ATOM 3889 C C . ILE A 1 469 ? 9.649 1.273 -25.055 1.00 83.62 469 ILE A C 1
ATOM 3891 O O . ILE A 1 469 ? 9.874 2.477 -24.968 1.00 83.62 469 ILE A O 1
ATOM 3895 N N . VAL A 1 470 ? 8.446 0.744 -24.829 1.00 87.12 470 VAL A N 1
ATOM 3896 C CA . VAL A 1 470 ? 7.272 1.552 -24.484 1.00 87.12 470 VAL A CA 1
ATOM 3897 C C . VAL A 1 470 ? 7.527 2.382 -23.222 1.00 87.12 470 VAL A C 1
ATOM 3899 O O . VAL A 1 470 ? 7.288 3.585 -23.218 1.00 87.12 470 VAL A O 1
ATOM 3902 N N . ALA A 1 471 ? 8.083 1.777 -22.168 1.00 89.38 471 ALA A N 1
ATOM 3903 C CA . ALA A 1 471 ? 8.415 2.492 -20.937 1.00 89.38 471 ALA A CA 1
ATOM 3904 C C . ALA A 1 471 ? 9.414 3.643 -21.154 1.00 89.38 471 ALA A C 1
ATOM 3906 O O . ALA A 1 471 ? 9.290 4.688 -20.518 1.00 89.38 471 ALA A O 1
ATOM 3907 N N . VAL A 1 472 ? 10.398 3.464 -22.041 1.00 86.31 472 VAL A N 1
ATOM 3908 C CA . VAL A 1 472 ? 11.380 4.500 -22.394 1.00 86.31 472 VAL A CA 1
ATOM 3909 C C . VAL A 1 472 ? 10.730 5.635 -23.186 1.00 86.31 472 VAL A C 1
ATOM 3911 O O . VAL A 1 472 ? 11.011 6.794 -22.886 1.00 86.31 472 VAL A O 1
ATOM 3914 N N . ILE A 1 473 ? 9.835 5.326 -24.130 1.00 86.81 473 ILE A N 1
ATOM 3915 C CA . ILE A 1 473 ? 9.083 6.339 -24.888 1.00 86.81 473 ILE A CA 1
ATOM 3916 C C . ILE A 1 473 ? 8.196 7.162 -23.945 1.00 86.81 473 ILE A C 1
ATOM 3918 O O . ILE A 1 473 ? 8.281 8.387 -23.948 1.00 86.81 473 ILE A O 1
ATOM 3922 N N . ILE A 1 474 ? 7.417 6.504 -23.077 1.00 90.38 474 ILE A N 1
ATOM 3923 C CA . ILE A 1 474 ? 6.570 7.186 -22.086 1.00 90.38 474 ILE A CA 1
ATOM 3924 C C . ILE A 1 474 ? 7.416 8.051 -21.148 1.00 90.38 474 ILE A C 1
ATOM 3926 O O . ILE A 1 474 ? 7.059 9.196 -20.895 1.00 90.38 474 ILE A O 1
ATOM 3930 N N . LYS A 1 475 ? 8.568 7.556 -20.670 1.00 90.25 475 LYS A N 1
ATOM 3931 C CA . LYS A 1 475 ? 9.505 8.371 -19.879 1.00 90.25 475 LYS A CA 1
ATOM 3932 C C . LYS A 1 475 ? 9.925 9.630 -20.647 1.00 90.25 475 LYS A C 1
ATOM 3934 O O . LYS A 1 475 ? 9.922 10.706 -20.063 1.00 90.25 475 LYS A O 1
ATOM 3939 N N . GLY A 1 476 ? 10.283 9.499 -21.927 1.00 86.00 476 GLY A N 1
ATOM 3940 C CA . GLY A 1 476 ? 10.651 10.628 -22.787 1.00 86.00 476 GLY A CA 1
ATOM 3941 C C . GLY A 1 476 ? 9.535 11.666 -22.893 1.00 86.00 476 GLY A C 1
ATOM 3942 O O . GLY A 1 476 ? 9.787 12.847 -22.671 1.00 86.00 476 GLY A O 1
ATOM 3943 N N . ILE A 1 477 ? 8.298 11.211 -23.119 1.00 88.31 477 ILE A N 1
ATOM 3944 C CA . ILE A 1 477 ? 7.104 12.068 -23.133 1.00 88.31 477 ILE A CA 1
ATOM 3945 C C . ILE A 1 477 ? 6.957 12.803 -21.797 1.00 88.31 477 ILE A C 1
ATOM 3947 O O . ILE A 1 477 ? 6.911 14.027 -21.786 1.00 88.31 477 ILE A O 1
ATOM 3951 N N . LEU A 1 478 ? 6.981 12.089 -20.666 1.00 91.50 478 LEU A N 1
ATOM 3952 C CA . LEU A 1 478 ? 6.854 12.703 -19.339 1.00 91.50 478 LEU A CA 1
ATOM 3953 C C . LEU A 1 478 ? 7.941 13.758 -19.081 1.00 91.50 478 LEU A C 1
ATOM 3955 O O . LEU A 1 478 ? 7.644 14.839 -18.583 1.00 91.50 478 LEU A O 1
ATOM 3959 N N . VAL A 1 479 ? 9.199 13.478 -19.437 1.00 89.31 479 VAL A N 1
ATOM 3960 C CA . VAL A 1 479 ? 10.312 14.429 -19.261 1.00 89.31 479 VAL A CA 1
ATOM 3961 C C . VAL A 1 479 ? 10.097 15.696 -20.088 1.00 89.31 479 VAL A C 1
ATOM 3963 O O . VAL A 1 479 ? 10.327 16.796 -19.588 1.00 89.31 479 VAL A O 1
ATOM 3966 N N . LYS A 1 480 ? 9.641 15.564 -21.336 1.00 86.75 480 LYS A N 1
ATOM 3967 C CA . LYS A 1 480 ? 9.416 16.707 -22.231 1.00 86.75 480 LYS A CA 1
ATOM 3968 C C . LYS A 1 480 ? 8.188 17.515 -21.820 1.00 86.75 480 LYS A C 1
ATOM 3970 O O . LYS A 1 480 ? 8.294 18.732 -21.669 1.00 86.75 480 LYS A O 1
ATOM 3975 N N . SER A 1 481 ? 7.073 16.850 -21.525 1.00 88.69 481 SER A N 1
ATOM 3976 C CA . SER A 1 481 ? 5.841 17.494 -21.059 1.00 88.69 481 SER A CA 1
ATOM 3977 C C . SER A 1 481 ? 6.010 18.179 -19.697 1.00 88.69 481 SER A C 1
ATOM 3979 O O . SER A 1 481 ? 5.290 19.126 -19.393 1.00 88.69 481 SER A O 1
ATOM 3981 N N . ASN A 1 482 ? 7.000 17.780 -18.886 1.00 91.19 482 ASN A N 1
ATOM 3982 C CA . ASN A 1 482 ? 7.283 18.416 -17.595 1.00 91.19 482 ASN A CA 1
ATOM 3983 C C . ASN A 1 482 ? 7.685 19.893 -17.699 1.00 91.19 482 ASN A C 1
ATOM 3985 O O . ASN A 1 482 ? 7.635 20.601 -16.702 1.00 91.19 482 ASN A O 1
ATOM 3989 N N . LYS A 1 483 ? 8.060 20.383 -18.885 1.00 86.50 483 LYS A N 1
ATOM 3990 C CA . LYS A 1 483 ? 8.356 21.807 -19.103 1.00 86.50 483 LYS A CA 1
ATOM 3991 C C . LYS A 1 483 ? 7.125 22.711 -18.950 1.00 86.50 483 LYS A C 1
ATOM 3993 O O . LYS A 1 483 ? 7.279 23.926 -18.863 1.00 86.50 483 LYS A O 1
ATOM 3998 N N . LYS A 1 484 ? 5.914 22.144 -18.959 1.00 87.56 484 LYS A N 1
ATOM 3999 C CA . LYS A 1 484 ? 4.657 22.891 -18.887 1.00 87.56 484 LYS A CA 1
ATOM 4000 C C . LYS A 1 484 ? 4.079 22.842 -17.474 1.00 87.56 484 LYS A C 1
ATOM 4002 O O . LYS A 1 484 ? 3.844 21.767 -16.922 1.00 87.56 484 LYS A O 1
ATOM 4007 N N . SER A 1 485 ? 3.781 24.013 -16.923 1.00 90.06 485 SER A N 1
ATOM 4008 C CA . SER A 1 485 ? 3.060 24.144 -15.658 1.00 90.06 485 SER A CA 1
ATOM 4009 C C . SER A 1 485 ? 1.555 24.076 -15.908 1.00 90.06 485 SER A C 1
ATOM 4011 O O . SER A 1 485 ? 0.940 25.079 -16.262 1.00 90.06 485 SER A O 1
ATOM 4013 N N . ILE A 1 486 ? 0.971 22.883 -15.776 1.00 88.25 486 ILE A N 1
ATOM 4014 C CA . ILE A 1 486 ? -0.449 22.621 -16.090 1.00 88.25 486 ILE A CA 1
ATOM 4015 C C . ILE A 1 486 ? -1.246 22.053 -14.914 1.00 88.25 486 ILE A C 1
ATOM 4017 O O . ILE A 1 486 ? -2.471 21.997 -14.983 1.00 88.25 486 ILE A O 1
ATOM 4021 N N . ILE A 1 487 ? -0.580 21.639 -13.834 1.00 92.50 487 ILE A N 1
ATOM 4022 C CA . ILE A 1 487 ? -1.252 21.093 -12.652 1.00 92.50 487 ILE A CA 1
ATOM 4023 C C . ILE A 1 487 ? -1.522 22.225 -11.679 1.00 92.50 487 ILE A C 1
ATOM 4025 O O . ILE A 1 487 ? -0.644 23.042 -11.418 1.00 92.50 487 ILE A O 1
ATOM 4029 N N . ARG A 1 488 ? -2.735 22.284 -11.133 1.00 93.81 488 ARG A N 1
ATOM 4030 C CA . ARG A 1 488 ? -3.103 23.320 -10.171 1.00 93.81 488 ARG A CA 1
ATOM 4031 C C . ARG A 1 488 ? -2.616 22.951 -8.770 1.00 93.81 488 ARG A C 1
ATOM 4033 O O . ARG A 1 488 ? -2.914 21.862 -8.291 1.00 93.81 488 ARG A O 1
ATOM 4040 N N . ASP A 1 489 ? -1.936 23.876 -8.108 1.00 94.38 489 ASP A N 1
ATOM 4041 C CA . ASP A 1 489 ? -1.555 23.797 -6.696 1.00 94.38 489 ASP A CA 1
ATOM 4042 C C . ASP A 1 489 ? -1.954 25.114 -6.015 1.00 94.38 489 ASP A C 1
ATOM 4044 O O . ASP A 1 489 ? -1.295 26.148 -6.167 1.00 94.38 489 ASP A O 1
ATOM 4048 N N . GLY A 1 490 ? -3.122 25.111 -5.365 1.00 91.38 490 GLY A N 1
ATOM 4049 C CA . GLY A 1 490 ? -3.797 26.340 -4.942 1.00 91.38 490 GLY A CA 1
ATOM 4050 C C . GLY A 1 490 ? -4.074 27.273 -6.129 1.00 91.38 490 GLY A C 1
ATOM 4051 O O . GLY A 1 490 ? -4.725 26.882 -7.100 1.00 91.38 490 GLY A O 1
ATOM 4052 N N . ASP A 1 491 ? -3.548 28.498 -6.062 1.00 91.44 491 ASP A N 1
ATOM 4053 C CA . ASP A 1 491 ? -3.690 29.516 -7.114 1.00 91.44 491 ASP A CA 1
ATOM 4054 C C . ASP A 1 491 ? -2.610 29.437 -8.204 1.00 91.44 491 ASP A C 1
ATOM 4056 O O . ASP A 1 491 ? -2.662 30.175 -9.191 1.00 91.44 491 ASP A O 1
ATOM 4060 N N . ARG A 1 492 ? -1.604 28.571 -8.039 1.00 95.06 492 ARG A N 1
ATOM 4061 C CA . ARG A 1 492 ? -0.474 28.463 -8.968 1.00 95.06 492 ARG A CA 1
ATOM 4062 C C . ARG A 1 492 ? -0.646 27.267 -9.891 1.00 95.06 492 ARG A C 1
ATOM 4064 O O . ARG A 1 492 ? -1.262 26.263 -9.538 1.00 95.06 492 ARG A O 1
ATOM 4071 N N . LEU A 1 493 ? -0.057 27.374 -11.077 1.00 94.38 493 LEU A N 1
ATOM 4072 C CA . LEU A 1 493 ? 0.175 26.228 -11.943 1.00 94.38 493 LEU A CA 1
ATOM 4073 C C . LEU A 1 493 ? 1.613 25.755 -11.758 1.00 94.38 493 LEU A C 1
ATOM 4075 O O . LEU A 1 493 ? 2.540 26.565 -11.776 1.00 94.38 493 LEU A O 1
ATOM 4079 N N . VAL A 1 494 ? 1.782 24.449 -11.606 1.00 94.62 494 VAL A N 1
ATOM 4080 C CA . VAL A 1 494 ? 3.065 23.787 -11.376 1.00 94.62 494 VAL A CA 1
ATOM 4081 C C . VAL A 1 494 ? 3.283 22.673 -12.397 1.00 94.62 494 VAL A C 1
ATOM 4083 O O . VAL A 1 494 ? 2.344 22.158 -13.015 1.00 94.62 494 VAL A O 1
ATOM 4086 N N . THR A 1 495 ? 4.546 22.326 -12.607 1.00 94.06 495 THR A N 1
ATOM 4087 C CA . THR A 1 495 ? 4.968 21.197 -13.446 1.00 94.06 495 THR A CA 1
ATOM 4088 C C . THR A 1 495 ? 4.639 19.854 -12.785 1.00 94.06 495 THR A C 1
ATOM 4090 O O . THR A 1 495 ? 4.344 19.786 -11.589 1.00 94.06 495 THR A O 1
ATOM 4093 N N . MET A 1 496 ? 4.736 18.745 -13.530 1.00 93.88 496 MET A N 1
ATOM 4094 C CA . MET A 1 496 ? 4.551 17.400 -12.957 1.00 93.88 496 MET A CA 1
ATOM 4095 C C . MET A 1 496 ? 5.554 17.095 -11.847 1.00 93.88 496 MET A C 1
ATOM 4097 O O . MET A 1 496 ? 5.190 16.502 -10.834 1.00 93.88 496 MET A O 1
ATOM 4101 N N . SER A 1 497 ? 6.814 17.493 -12.025 1.00 93.62 497 SER A N 1
ATOM 4102 C CA . SER A 1 497 ? 7.859 17.298 -11.027 1.00 93.62 497 SER A CA 1
ATOM 4103 C C . SER A 1 497 ? 7.588 18.110 -9.767 1.00 93.62 497 SER A C 1
ATOM 4105 O O . SER A 1 497 ? 7.765 17.596 -8.670 1.00 93.62 497 SER A O 1
ATOM 4107 N N . GLU A 1 498 ? 7.121 19.350 -9.891 1.00 94.44 498 GLU A N 1
ATOM 4108 C CA . GLU A 1 498 ? 6.795 20.198 -8.737 1.00 94.44 498 GLU A CA 1
ATOM 4109 C C . GLU A 1 498 ? 5.540 19.716 -8.011 1.00 94.44 498 GLU A C 1
ATOM 4111 O O . GLU A 1 498 ? 5.531 19.694 -6.782 1.00 94.44 498 GLU A O 1
ATOM 4116 N N . ALA A 1 499 ? 4.529 19.235 -8.745 1.00 95.31 499 ALA A N 1
ATOM 4117 C CA . ALA A 1 499 ? 3.311 18.672 -8.165 1.00 95.31 499 ALA A CA 1
ATOM 4118 C C . ALA A 1 499 ? 3.590 17.513 -7.199 1.00 95.31 499 ALA A C 1
ATOM 4120 O O . ALA A 1 499 ? 2.813 17.285 -6.282 1.00 95.31 499 ALA A O 1
ATOM 4121 N N . THR A 1 500 ? 4.716 16.805 -7.336 1.00 95.06 500 THR A N 1
ATOM 4122 C CA . THR A 1 500 ? 5.098 15.761 -6.374 1.00 95.06 500 THR A CA 1
ATOM 4123 C C . THR A 1 500 ? 5.412 16.288 -4.970 1.00 95.06 500 THR A C 1
ATOM 4125 O O . THR A 1 500 ? 5.420 15.517 -4.018 1.00 95.06 500 THR A O 1
ATOM 4128 N N . ARG A 1 501 ? 5.646 17.593 -4.799 1.00 94.38 501 ARG A N 1
ATOM 4129 C CA . ARG A 1 501 ? 5.925 18.208 -3.490 1.00 94.38 501 ARG A CA 1
ATOM 4130 C C . ARG A 1 501 ? 4.669 18.609 -2.713 1.00 94.38 501 ARG A C 1
ATOM 4132 O O . ARG A 1 501 ? 4.780 18.929 -1.536 1.00 94.38 501 ARG A O 1
ATOM 4139 N N . SER A 1 502 ? 3.498 18.582 -3.348 1.00 96.31 502 SER A N 1
ATOM 4140 C CA . SER A 1 502 ? 2.204 18.917 -2.744 1.00 96.31 502 SER A CA 1
ATOM 4141 C C . SER A 1 502 ? 1.250 17.751 -2.965 1.00 96.31 502 SER A C 1
ATOM 4143 O O . SER A 1 502 ? 0.921 17.437 -4.103 1.00 96.31 502 SER A O 1
ATOM 4145 N N . MET A 1 503 ? 0.780 17.084 -1.905 1.00 97.44 503 MET A N 1
ATOM 4146 C CA . MET A 1 503 ? -0.139 15.946 -2.071 1.00 97.44 503 MET A CA 1
ATOM 4147 C C . MET A 1 503 ? -1.479 16.362 -2.696 1.00 97.44 503 MET A C 1
ATOM 4149 O O . MET A 1 503 ? -2.094 15.567 -3.410 1.00 97.44 503 MET A O 1
ATOM 4153 N N . SER A 1 504 ? -1.876 17.629 -2.546 1.00 96.81 504 SER A N 1
ATOM 4154 C CA . SER A 1 504 ? -3.030 18.201 -3.246 1.00 96.81 504 SER A CA 1
ATOM 4155 C C . SER A 1 504 ? -2.836 18.240 -4.766 1.00 96.81 504 SER A C 1
ATOM 4157 O O . SER A 1 504 ? -3.691 17.782 -5.533 1.00 96.81 504 SER A O 1
ATOM 4159 N N . ALA A 1 505 ? -1.671 18.709 -5.219 1.00 96.81 505 ALA A N 1
ATOM 4160 C CA . ALA A 1 505 ? -1.303 18.694 -6.632 1.00 96.81 505 ALA A CA 1
ATOM 4161 C C . ALA A 1 505 ? -1.049 17.263 -7.136 1.00 96.81 505 ALA A C 1
ATOM 4163 O O . ALA A 1 505 ? -1.538 16.876 -8.197 1.00 96.81 505 ALA A O 1
ATOM 4164 N N . PHE A 1 506 ? -0.352 16.433 -6.357 1.00 97.44 506 PHE A N 1
ATOM 4165 C CA . PHE A 1 506 ? -0.042 15.048 -6.709 1.00 97.44 506 PHE A CA 1
ATOM 4166 C C . PHE A 1 506 ? -1.303 14.188 -6.879 1.00 97.44 506 PHE A C 1
ATOM 4168 O O . PHE A 1 506 ? -1.337 13.309 -7.742 1.00 97.44 506 PHE A O 1
ATOM 4175 N N . THR A 1 507 ? -2.378 14.498 -6.144 1.00 97.25 507 THR A N 1
ATOM 4176 C CA . THR A 1 507 ? -3.696 13.856 -6.289 1.00 97.25 507 THR A CA 1
ATOM 4177 C C . THR A 1 507 ? -4.307 14.046 -7.691 1.00 97.25 507 THR A C 1
ATOM 4179 O O . THR A 1 507 ? -5.186 13.290 -8.099 1.00 97.25 507 THR A O 1
ATOM 4182 N N . GLN A 1 508 ? -3.837 15.021 -8.473 1.00 95.12 508 GLN A N 1
ATOM 4183 C CA . GLN A 1 508 ? -4.285 15.249 -9.853 1.00 95.12 508 GLN A CA 1
ATOM 4184 C C . GLN A 1 508 ? -3.487 14.452 -10.892 1.00 95.12 508 GLN A C 1
ATOM 4186 O O . GLN A 1 508 ? -3.891 14.398 -12.049 1.00 95.12 508 GLN A O 1
ATOM 4191 N N . LEU A 1 509 ? -2.358 13.844 -10.514 1.00 95.06 509 LEU A N 1
ATOM 4192 C CA . LEU A 1 509 ? -1.508 13.112 -11.450 1.00 95.06 509 LEU A CA 1
ATOM 4193 C C . LEU A 1 509 ? -1.940 11.654 -11.573 1.00 95.06 509 LEU A C 1
ATOM 4195 O O . LEU A 1 509 ? -1.606 10.849 -10.712 1.00 95.06 509 LEU A O 1
ATOM 4199 N N . ASP A 1 510 ? -2.586 11.278 -12.663 1.00 95.00 510 ASP A N 1
ATOM 4200 C CA . ASP A 1 510 ? -2.827 9.884 -13.052 1.00 95.00 510 ASP A CA 1
ATOM 4201 C C . ASP A 1 510 ? -2.407 9.662 -14.517 1.00 95.00 510 ASP A C 1
ATOM 4203 O O . ASP A 1 510 ? -1.762 10.530 -15.103 1.00 95.00 510 ASP A O 1
ATOM 4207 N N . ASP A 1 511 ? -2.721 8.519 -15.132 1.00 93.56 511 ASP A N 1
ATOM 4208 C CA . ASP A 1 511 ? -2.294 8.232 -16.511 1.00 93.56 511 ASP A CA 1
ATOM 4209 C C . ASP A 1 511 ? -2.896 9.211 -17.552 1.00 93.56 511 ASP A C 1
ATOM 4211 O O . ASP A 1 511 ? -2.428 9.244 -18.691 1.00 93.56 511 ASP A O 1
ATOM 4215 N N . SER A 1 512 ? -3.878 10.050 -17.179 1.00 88.81 512 SER A N 1
ATOM 4216 C CA . SER A 1 512 ? -4.483 11.075 -18.050 1.00 88.81 512 SER A CA 1
ATOM 4217 C C . SER A 1 512 ? -3.595 12.295 -18.315 1.00 88.81 512 SER A C 1
ATOM 4219 O O . SER A 1 512 ? -3.901 13.078 -19.213 1.00 88.81 512 SER A O 1
ATOM 4221 N N . VAL A 1 513 ? -2.451 12.416 -17.625 1.00 83.75 513 VAL A N 1
ATOM 4222 C CA . VAL A 1 513 ? -1.338 13.321 -18.000 1.00 83.75 513 VAL A CA 1
ATOM 4223 C C . VAL A 1 513 ? -1.016 13.276 -19.496 1.00 83.75 513 VAL A C 1
ATOM 4225 O O . VAL A 1 513 ? -0.573 14.261 -20.084 1.00 83.75 513 VAL A O 1
ATOM 4228 N N . PHE A 1 514 ? -1.275 12.132 -20.118 1.00 71.19 514 PHE A N 1
ATOM 4229 C CA . PHE A 1 514 ? -1.256 11.934 -21.553 1.00 71.19 514 PHE A CA 1
ATOM 4230 C C . PHE A 1 514 ? -2.420 12.664 -22.245 1.00 71.19 514 PHE A C 1
ATOM 4232 O O . PHE A 1 514 ? -3.384 12.052 -22.700 1.00 71.19 514 PHE A O 1
ATOM 4239 N N . THR A 1 515 ? -2.358 13.989 -22.337 1.00 61.84 515 THR A N 1
ATOM 4240 C CA . THR A 1 515 ? -3.317 14.720 -23.173 1.00 61.84 515 THR A CA 1
ATOM 4241 C C . THR A 1 515 ? -2.803 14.758 -24.609 1.00 61.84 515 THR A C 1
ATOM 4243 O O . THR A 1 515 ? -1.663 15.130 -24.872 1.00 61.84 515 THR A O 1
ATOM 4246 N N . SER A 1 516 ? -3.655 14.396 -25.571 1.00 50.72 516 SER A N 1
ATOM 4247 C CA . SER A 1 516 ? -3.376 14.432 -27.019 1.00 50.72 516 SER A CA 1
ATOM 4248 C C . SER A 1 516 ? -3.115 15.841 -27.588 1.00 50.72 516 SER A C 1
ATOM 4250 O O . SER A 1 516 ? -3.000 16.007 -28.798 1.00 50.72 516 SER A O 1
ATOM 4252 N N . HIS A 1 517 ? -3.005 16.850 -26.723 1.00 56.75 517 HIS A N 1
ATOM 4253 C CA . HIS A 1 517 ? -2.912 18.272 -27.047 1.00 56.75 517 HIS A CA 1
ATOM 4254 C C . HIS A 1 517 ? -1.559 18.867 -26.619 1.00 56.75 517 HIS A C 1
ATOM 4256 O O . HIS A 1 517 ? -1.442 20.071 -26.403 1.00 56.75 517 HIS A O 1
ATOM 4262 N N . ASP A 1 518 ? -0.527 18.037 -26.431 1.00 71.69 518 ASP A N 1
ATOM 4263 C CA . ASP A 1 518 ? 0.817 18.557 -26.193 1.00 71.69 518 ASP A CA 1
ATOM 4264 C C . ASP A 1 518 ? 1.400 19.112 -27.503 1.00 71.69 518 ASP A C 1
ATOM 4266 O O . ASP A 1 518 ? 1.782 18.351 -28.380 1.00 71.69 518 ASP A O 1
ATOM 4270 N N . ASP A 1 519 ? 1.479 20.435 -27.646 1.00 79.25 519 ASP A N 1
ATOM 4271 C CA . ASP A 1 519 ? 2.010 21.067 -28.867 1.00 79.25 519 ASP A CA 1
ATOM 4272 C C . ASP A 1 519 ? 3.519 20.845 -29.122 1.00 79.25 519 ASP A C 1
ATOM 4274 O O . ASP A 1 519 ? 4.048 21.331 -30.124 1.00 79.25 519 ASP A O 1
ATOM 4278 N N . ASP A 1 520 ? 4.243 20.145 -28.238 1.00 83.06 520 ASP A N 1
ATOM 4279 C CA . ASP A 1 520 ? 5.658 19.839 -28.448 1.00 83.06 520 ASP A CA 1
ATOM 4280 C C . ASP A 1 520 ? 5.825 18.823 -29.605 1.00 83.06 520 ASP A C 1
ATOM 4282 O O . ASP A 1 520 ? 5.306 17.702 -29.534 1.00 83.06 520 ASP A O 1
ATOM 4286 N N . PRO A 1 521 ? 6.558 19.167 -30.687 1.00 82.31 521 PRO A N 1
ATOM 4287 C CA . PRO A 1 521 ? 6.697 18.293 -31.853 1.00 82.31 521 PRO A CA 1
ATOM 4288 C C . PRO A 1 521 ? 7.356 16.943 -31.548 1.00 82.31 521 PRO A C 1
ATOM 4290 O O . PRO A 1 521 ? 7.084 15.958 -32.235 1.00 82.31 521 PRO A O 1
ATOM 4293 N N . GLU A 1 522 ? 8.234 16.892 -30.544 1.00 78.56 522 GLU A N 1
ATOM 4294 C CA . GLU A 1 522 ? 8.906 15.670 -30.109 1.00 78.56 522 GLU A CA 1
ATOM 4295 C C . GLU A 1 522 ? 7.925 14.773 -29.358 1.00 78.56 522 GLU A C 1
ATOM 4297 O O . GLU A 1 522 ? 7.831 13.581 -29.651 1.00 78.56 522 GLU A O 1
ATOM 4302 N N . VAL A 1 523 ? 7.127 15.354 -28.456 1.00 84.56 523 VAL A N 1
ATOM 4303 C CA . VAL A 1 523 ? 6.043 14.628 -27.784 1.00 84.56 523 VAL A CA 1
ATOM 4304 C C . VAL A 1 523 ? 5.069 14.070 -28.819 1.00 84.56 523 VAL A C 1
ATOM 4306 O O . VAL A 1 523 ? 4.811 12.871 -28.803 1.00 84.56 523 VAL A O 1
ATOM 4309 N N . GLN A 1 524 ? 4.613 14.869 -29.786 1.00 84.56 524 GLN A N 1
ATOM 4310 C CA . GLN A 1 524 ? 3.721 14.404 -30.859 1.00 84.56 524 GLN A CA 1
ATOM 4311 C C . GLN A 1 524 ? 4.331 13.280 -31.705 1.00 84.56 524 GLN A C 1
ATOM 4313 O O . GLN A 1 524 ? 3.645 12.315 -32.054 1.00 84.56 524 GLN A O 1
ATOM 4318 N N . ALA A 1 525 ? 5.631 13.350 -32.004 1.00 82.12 525 ALA A N 1
ATOM 4319 C CA . ALA A 1 525 ? 6.328 12.268 -32.690 1.00 82.12 525 ALA A CA 1
ATOM 4320 C C . ALA A 1 525 ? 6.343 10.981 -31.848 1.00 82.12 525 ALA A C 1
ATOM 4322 O O . ALA A 1 525 ? 6.029 9.911 -32.369 1.00 82.12 525 ALA A O 1
ATOM 4323 N N . LEU A 1 526 ? 6.651 11.072 -30.550 1.00 84.75 526 LEU A N 1
ATOM 4324 C CA . LEU A 1 526 ? 6.663 9.935 -29.625 1.00 84.75 526 LEU A CA 1
ATOM 4325 C C . LEU A 1 526 ? 5.260 9.339 -29.405 1.00 84.75 526 LEU A C 1
ATOM 4327 O O . LEU A 1 526 ? 5.123 8.115 -29.370 1.00 84.75 526 LEU A O 1
ATOM 4331 N N . LEU A 1 527 ? 4.222 10.177 -29.324 1.00 86.31 527 LEU A N 1
ATOM 4332 C CA . LEU A 1 527 ? 2.814 9.765 -29.275 1.00 86.31 527 LEU A CA 1
ATOM 4333 C C . LEU A 1 527 ? 2.436 8.973 -30.526 1.00 86.31 527 LEU A C 1
ATOM 4335 O O . LEU A 1 527 ? 1.997 7.827 -30.433 1.00 86.31 527 LEU A O 1
ATOM 4339 N N . LYS A 1 528 ? 2.727 9.530 -31.706 1.00 83.88 528 LYS A N 1
ATOM 4340 C CA . LYS A 1 528 ? 2.501 8.850 -32.984 1.00 83.88 528 LYS A CA 1
ATOM 4341 C C . LYS A 1 528 ? 3.262 7.529 -33.070 1.00 83.88 528 LYS A C 1
ATOM 4343 O O . LYS A 1 528 ? 2.754 6.578 -33.663 1.00 83.88 528 LYS A O 1
ATOM 4348 N N . CYS A 1 529 ? 4.458 7.438 -32.484 1.00 82.94 529 CYS A N 1
ATOM 4349 C CA . CYS A 1 529 ? 5.205 6.182 -32.429 1.00 82.94 529 CYS A CA 1
ATOM 4350 C C . CYS A 1 529 ? 4.475 5.119 -31.607 1.00 82.94 529 CYS A C 1
ATOM 4352 O O . CYS A 1 529 ? 4.423 3.967 -32.026 1.00 82.94 529 CYS A O 1
ATOM 4354 N N . LEU A 1 530 ? 3.880 5.491 -30.472 1.00 84.94 530 LEU A N 1
ATOM 4355 C CA . LEU A 1 530 ? 3.084 4.563 -29.669 1.00 84.94 530 LEU A CA 1
ATOM 4356 C C . LEU A 1 530 ? 1.840 4.091 -30.431 1.00 84.94 530 LEU A C 1
ATOM 4358 O O . LEU A 1 530 ? 1.606 2.883 -30.495 1.00 84.94 530 LEU A O 1
ATOM 4362 N N . ASP A 1 531 ? 1.118 5.006 -31.084 1.00 84.12 531 ASP A N 1
ATOM 4363 C CA . ASP A 1 531 ? -0.099 4.690 -31.848 1.00 84.12 531 ASP A CA 1
ATOM 4364 C C . ASP A 1 531 ? 0.185 3.798 -33.066 1.00 84.12 531 ASP A C 1
ATOM 4366 O O . ASP A 1 531 ? -0.513 2.818 -33.330 1.00 84.12 531 ASP A O 1
ATOM 4370 N N . SER A 1 532 ? 1.255 4.108 -33.801 1.00 82.69 532 SER A N 1
ATOM 4371 C CA . SER A 1 532 ? 1.698 3.339 -34.973 1.00 82.69 532 SER A CA 1
ATOM 4372 C C . SER A 1 532 ? 2.573 2.131 -34.621 1.00 82.69 532 SER A C 1
ATOM 4374 O O . SER A 1 532 ? 3.024 1.410 -35.515 1.00 82.69 532 SER A O 1
ATOM 4376 N N . LYS A 1 533 ? 2.810 1.887 -33.324 1.00 78.50 533 LYS A N 1
ATOM 4377 C CA . LYS A 1 533 ? 3.674 0.820 -32.789 1.00 78.50 533 LYS A CA 1
ATOM 4378 C C . LYS A 1 533 ? 5.109 0.855 -33.329 1.00 78.50 533 LYS A C 1
ATOM 4380 O O . LYS A 1 533 ? 5.773 -0.183 -33.386 1.00 78.50 533 LYS A O 1
ATOM 4385 N N . GLN A 1 534 ? 5.585 2.035 -33.717 1.00 79.81 534 GLN A N 1
ATOM 4386 C CA . GLN A 1 534 ? 6.971 2.272 -34.102 1.00 79.81 534 GLN A CA 1
ATOM 4387 C C . GLN A 1 534 ? 7.881 2.249 -32.868 1.00 79.81 534 GLN A C 1
ATOM 4389 O O . GLN A 1 534 ? 7.535 2.733 -31.791 1.00 79.81 534 GLN A O 1
ATOM 4394 N N . SER A 1 535 ? 9.063 1.663 -33.020 1.00 75.62 535 SER A N 1
ATOM 4395 C CA . SER A 1 535 ? 10.027 1.440 -31.944 1.00 75.62 535 SER A CA 1
ATOM 4396 C C . SER A 1 535 ? 11.240 2.360 -32.038 1.00 75.62 535 SER A C 1
ATOM 4398 O O . SER A 1 535 ? 11.656 2.763 -33.120 1.00 75.62 535 SER A O 1
ATOM 4400 N N . ILE A 1 536 ? 11.864 2.629 -30.893 1.00 77.38 536 ILE A N 1
ATOM 4401 C CA . ILE A 1 536 ? 13.212 3.208 -30.836 1.00 77.38 536 ILE A CA 1
ATOM 4402 C C . ILE A 1 536 ? 14.243 2.204 -31.369 1.00 77.38 536 ILE A C 1
ATOM 4404 O O . ILE A 1 536 ? 14.070 0.992 -31.205 1.00 77.38 536 ILE A O 1
ATOM 4408 N N . GLY A 1 537 ? 15.320 2.706 -31.976 1.00 75.75 537 GLY A N 1
ATOM 4409 C CA . GLY A 1 537 ? 16.420 1.889 -32.476 1.00 75.75 537 GLY A CA 1
ATOM 4410 C C . GLY A 1 537 ? 17.043 1.063 -31.365 1.00 75.75 537 GLY A C 1
ATOM 4411 O O . GLY A 1 537 ? 17.459 1.594 -30.333 1.00 75.75 537 GLY A O 1
ATOM 4412 N N . GLN A 1 538 ? 17.109 -0.252 -31.556 1.00 73.12 538 GLN A N 1
ATOM 4413 C CA . GLN A 1 538 ? 17.746 -1.120 -30.588 1.00 73.12 538 GLN A CA 1
ATOM 4414 C C . GLN A 1 538 ? 19.136 -1.500 -31.057 1.00 73.12 538 GLN A C 1
ATOM 4416 O O . GLN A 1 538 ? 19.323 -2.198 -32.052 1.00 73.12 538 GLN A O 1
ATOM 4421 N N . ILE A 1 539 ? 20.117 -1.030 -30.299 1.00 84.75 539 ILE A N 1
ATOM 4422 C CA . ILE A 1 539 ? 21.519 -1.138 -30.674 1.00 84.75 539 ILE A CA 1
ATOM 4423 C C . ILE A 1 539 ? 22.032 -2.528 -30.325 1.00 84.75 539 ILE A C 1
ATOM 4425 O O . ILE A 1 539 ? 22.527 -3.253 -31.185 1.00 84.75 539 ILE A O 1
ATOM 4429 N N . GLY A 1 540 ? 21.882 -2.914 -29.059 1.00 87.50 540 GLY A N 1
ATOM 4430 C CA . GLY A 1 540 ? 22.507 -4.114 -28.522 1.00 87.50 540 GLY A CA 1
ATOM 4431 C C . GLY A 1 540 ? 22.338 -4.236 -27.017 1.00 87.50 540 GLY A C 1
ATOM 4432 O O . GLY A 1 540 ? 21.551 -3.517 -26.391 1.00 87.50 540 GLY A O 1
ATOM 4433 N N . PHE A 1 541 ? 23.089 -5.155 -26.429 1.00 89.75 541 PHE A N 1
ATOM 4434 C CA . PHE A 1 541 ? 23.315 -5.201 -24.994 1.00 89.75 541 PHE A CA 1
ATOM 4435 C C . PHE A 1 541 ? 24.787 -5.474 -24.692 1.00 89.75 541 PHE A C 1
ATOM 4437 O O . PHE A 1 541 ? 25.489 -6.105 -25.478 1.00 89.75 541 PHE A O 1
ATOM 4444 N N . VAL A 1 542 ? 25.235 -5.009 -23.532 1.00 90.56 542 VAL A N 1
ATOM 4445 C CA . VAL A 1 542 ? 26.560 -5.296 -22.975 1.00 90.56 542 VAL A CA 1
ATOM 4446 C C . VAL A 1 542 ? 26.404 -5.697 -21.524 1.00 90.56 542 VAL A C 1
ATOM 4448 O O . VAL A 1 542 ? 25.580 -5.162 -20.795 1.00 90.56 542 VAL A O 1
ATOM 4451 N N . VAL A 1 543 ? 27.185 -6.666 -21.099 1.00 88.44 543 VAL A N 1
ATOM 4452 C CA . VAL A 1 543 ? 27.207 -7.203 -19.750 1.00 88.44 543 VAL A CA 1
ATOM 4453 C C . VAL A 1 543 ? 28.221 -6.388 -18.939 1.00 88.44 543 VAL A C 1
ATOM 4455 O O . VAL A 1 543 ? 29.406 -6.376 -19.258 1.00 88.44 543 VAL A O 1
ATOM 4458 N N . SER A 1 544 ? 27.736 -5.643 -17.940 1.00 85.75 544 SER A N 1
ATOM 4459 C CA . SER A 1 544 ? 28.532 -4.647 -17.200 1.00 85.75 544 SER A CA 1
ATOM 4460 C C . SER A 1 544 ? 29.655 -5.274 -16.373 1.00 85.75 544 SER A C 1
ATOM 4462 O O . SER A 1 544 ? 29.396 -6.251 -15.676 1.00 85.75 544 SER A O 1
ATOM 4464 N N . THR A 1 545 ? 30.829 -4.652 -16.305 1.00 85.88 545 THR A N 1
ATOM 4465 C CA . THR A 1 545 ? 31.902 -5.033 -15.363 1.00 85.88 545 THR A CA 1
ATOM 4466 C C . THR A 1 545 ? 32.115 -3.947 -14.305 1.00 85.88 545 THR A C 1
ATOM 4468 O O . THR A 1 545 ? 31.455 -2.908 -14.350 1.00 85.88 545 THR A O 1
ATOM 4471 N N . SER A 1 546 ? 33.018 -4.176 -13.344 1.00 83.12 546 SER A N 1
ATOM 4472 C CA . SER A 1 546 ? 33.440 -3.147 -12.379 1.00 83.12 546 SER A CA 1
ATOM 4473 C C . SER A 1 546 ? 33.968 -1.894 -13.081 1.00 83.12 546 SER A C 1
ATOM 4475 O O . SER A 1 546 ? 33.612 -0.778 -12.714 1.00 83.12 546 SER A O 1
ATOM 4477 N N . ASP A 1 547 ? 34.760 -2.083 -14.137 1.00 86.06 547 ASP A N 1
ATOM 4478 C CA . ASP A 1 547 ? 35.364 -0.986 -14.891 1.00 86.06 547 ASP A CA 1
ATOM 4479 C C . ASP A 1 547 ? 34.387 -0.376 -15.896 1.00 86.06 547 ASP A C 1
ATOM 4481 O O . ASP A 1 547 ? 34.359 0.845 -16.067 1.00 86.06 547 ASP A O 1
ATOM 4485 N N . TRP A 1 548 ? 33.559 -1.211 -16.530 1.00 89.31 548 TRP A N 1
ATOM 4486 C CA . TRP A 1 548 ? 32.577 -0.835 -17.546 1.00 89.31 548 TRP A CA 1
ATOM 4487 C C . TRP A 1 548 ? 31.155 -0.874 -16.986 1.00 89.31 548 TRP A C 1
ATOM 4489 O O . TRP A 1 548 ? 30.331 -1.732 -17.318 1.00 89.31 548 TRP A O 1
ATOM 4499 N N . HIS A 1 549 ? 30.879 0.099 -16.123 1.00 88.50 549 HIS A N 1
ATOM 4500 C CA . HIS A 1 549 ? 29.558 0.389 -15.582 1.00 88.50 549 HIS A CA 1
ATOM 4501 C C . HIS A 1 549 ? 28.743 1.276 -16.542 1.00 88.50 549 HIS A C 1
ATOM 4503 O O . HIS A 1 549 ? 29.242 1.766 -17.560 1.00 88.50 549 HIS A O 1
ATOM 4509 N N . LYS A 1 550 ? 27.454 1.454 -16.234 1.00 87.75 550 LYS A N 1
ATOM 4510 C CA . LYS A 1 550 ? 26.467 2.101 -17.111 1.00 87.75 550 LYS A CA 1
ATOM 4511 C C . LYS A 1 550 ? 26.920 3.479 -17.607 1.00 87.75 550 LYS A C 1
ATOM 4513 O O . LYS A 1 550 ? 26.812 3.753 -18.799 1.00 87.75 550 LYS A O 1
ATOM 4518 N N . GLU A 1 551 ? 27.400 4.329 -16.712 1.00 88.44 551 GLU A N 1
ATOM 4519 C CA . GLU A 1 551 ? 27.753 5.722 -16.986 1.00 88.44 551 GLU A CA 1
ATOM 4520 C C . GLU A 1 551 ? 28.954 5.797 -17.938 1.00 88.44 551 GLU A C 1
ATOM 4522 O O . GLU A 1 551 ? 28.856 6.409 -19.002 1.00 88.44 551 GLU A O 1
ATOM 4527 N N . ARG A 1 552 ? 30.021 5.040 -17.653 1.00 91.12 552 ARG A N 1
ATOM 4528 C CA . ARG A 1 552 ? 31.205 4.956 -18.523 1.00 91.12 552 ARG A CA 1
ATOM 4529 C C . ARG A 1 552 ? 30.892 4.404 -19.914 1.00 91.12 552 ARG A C 1
ATOM 4531 O O . ARG A 1 552 ? 31.423 4.901 -20.905 1.00 91.12 552 ARG A O 1
ATOM 4538 N N . ILE A 1 553 ? 30.026 3.390 -20.015 1.00 90.88 553 ILE A N 1
ATOM 4539 C CA . ILE A 1 553 ? 29.582 2.872 -21.321 1.00 90.88 553 ILE A CA 1
ATOM 4540 C C . ILE A 1 553 ? 28.839 3.969 -22.095 1.00 90.88 553 ILE A C 1
ATOM 4542 O O . ILE A 1 553 ? 29.090 4.147 -23.288 1.00 90.88 553 ILE A O 1
ATOM 4546 N N . LYS A 1 554 ? 27.956 4.728 -21.427 1.00 90.69 554 LYS A N 1
ATOM 4547 C CA . LYS A 1 554 ? 27.224 5.840 -22.051 1.00 90.69 554 LYS A CA 1
ATOM 4548 C C . LYS A 1 554 ? 28.190 6.891 -22.598 1.00 90.69 554 LYS A C 1
ATOM 4550 O O . LYS A 1 554 ? 28.089 7.253 -23.768 1.00 90.69 554 LYS A O 1
ATOM 4555 N N . GLU A 1 555 ? 29.136 7.337 -21.778 1.00 91.00 555 GLU A N 1
ATOM 4556 C CA . GLU A 1 555 ? 30.139 8.339 -22.149 1.00 91.00 555 GLU A CA 1
ATOM 4557 C C . GLU A 1 555 ? 31.014 7.881 -23.315 1.00 91.00 555 GLU A C 1
ATOM 4559 O O . GLU A 1 555 ? 31.227 8.641 -24.258 1.00 91.00 555 GLU A O 1
ATOM 4564 N N . HIS A 1 556 ? 31.466 6.625 -23.302 1.00 92.62 556 HIS A N 1
ATOM 4565 C CA . HIS A 1 556 ? 32.280 6.075 -24.382 1.00 92.62 556 HIS A CA 1
ATOM 4566 C C . HIS A 1 556 ? 31.540 6.088 -25.723 1.00 92.62 556 HIS A C 1
ATOM 4568 O O . HIS A 1 556 ? 32.098 6.517 -26.734 1.00 92.62 556 HIS A O 1
ATOM 4574 N N . ILE A 1 557 ? 30.274 5.658 -25.733 1.00 91.44 557 ILE A N 1
ATOM 4575 C CA . ILE A 1 557 ? 29.454 5.661 -26.948 1.00 91.44 557 ILE A CA 1
ATOM 4576 C C . ILE A 1 557 ? 29.270 7.091 -27.466 1.00 91.44 557 ILE A C 1
ATOM 4578 O O . ILE A 1 557 ? 29.439 7.330 -28.662 1.00 91.44 557 ILE A O 1
ATOM 4582 N N . ILE A 1 558 ? 28.982 8.047 -26.576 1.00 89.88 558 ILE A N 1
ATOM 4583 C CA . ILE A 1 558 ? 28.827 9.464 -26.934 1.00 89.88 558 ILE A CA 1
ATOM 4584 C C . ILE A 1 558 ? 30.119 10.017 -27.548 1.00 89.88 558 ILE A C 1
ATOM 4586 O O . ILE A 1 558 ? 30.071 10.625 -28.610 1.00 89.88 558 ILE A O 1
ATOM 4590 N N . GLN A 1 559 ? 31.276 9.778 -26.925 1.00 89.69 559 GLN A N 1
ATOM 4591 C CA . GLN A 1 559 ? 32.564 10.319 -27.380 1.00 89.69 559 GLN A CA 1
ATOM 4592 C C . GLN A 1 559 ? 33.038 9.738 -28.719 1.00 89.69 559 GLN A C 1
ATOM 4594 O O . GLN A 1 559 ? 33.770 10.397 -29.456 1.00 89.69 559 GLN A O 1
ATOM 4599 N N . LYS A 1 560 ? 32.686 8.483 -29.016 1.00 90.88 560 LYS A N 1
ATOM 4600 C CA . LYS A 1 560 ? 33.143 7.774 -30.222 1.00 90.88 560 LYS A CA 1
ATOM 4601 C C . LYS A 1 560 ? 32.183 7.884 -31.406 1.00 90.88 560 LYS A C 1
ATOM 4603 O O . LYS A 1 560 ? 32.595 7.593 -32.528 1.00 90.88 560 LYS A O 1
ATOM 4608 N N . THR A 1 561 ? 30.948 8.321 -31.177 1.00 88.19 561 THR A N 1
ATOM 4609 C CA . THR A 1 561 ? 29.980 8.597 -32.247 1.00 88.19 561 THR A CA 1
ATOM 4610 C C . THR A 1 561 ? 30.272 9.977 -32.843 1.00 88.19 561 THR A C 1
ATOM 4612 O O . THR A 1 561 ? 30.348 10.965 -32.122 1.00 88.19 561 THR A O 1
ATOM 4615 N N . LYS A 1 562 ? 30.489 10.048 -34.160 1.00 78.56 562 LYS A N 1
ATOM 4616 C CA . LYS A 1 562 ? 30.872 11.263 -34.901 1.00 78.56 562 LYS A CA 1
ATOM 4617 C C . LYS A 1 562 ? 29.679 12.144 -35.256 1.00 78.56 562 LYS A C 1
ATOM 4619 O O . LYS A 1 562 ? 29.849 13.348 -35.446 1.00 78.56 562 LYS A O 1
ATOM 4624 N N . SER A 1 563 ? 28.504 11.542 -35.418 1.00 66.75 563 SER A N 1
ATOM 4625 C CA . SER A 1 563 ? 27.249 12.260 -35.648 1.00 66.75 563 SER A CA 1
ATOM 4626 C C . SER A 1 563 ? 26.888 13.144 -34.439 1.00 66.75 563 SER A C 1
ATOM 4628 O O . SER A 1 563 ? 27.437 12.966 -33.357 1.00 66.75 563 SER A O 1
ATOM 4630 N N . CYS A 1 564 ? 26.012 14.135 -34.643 1.00 63.53 564 CYS A N 1
ATOM 4631 C CA . CYS A 1 564 ? 25.570 15.147 -33.667 1.00 63.53 564 CYS A CA 1
ATOM 4632 C C . CYS A 1 564 ? 25.324 14.627 -32.232 1.00 63.53 564 CYS A C 1
ATOM 4634 O O . CYS A 1 564 ? 25.109 13.443 -32.028 1.00 63.53 564 CYS A O 1
ATOM 4636 N N . ASN A 1 565 ? 25.315 15.527 -31.235 1.00 70.19 565 ASN A N 1
ATOM 4637 C CA . ASN A 1 565 ? 25.154 15.194 -29.811 1.00 70.19 565 ASN A CA 1
ATOM 4638 C C . ASN A 1 565 ? 24.014 14.176 -29.552 1.00 70.19 565 ASN A C 1
ATOM 4640 O O . ASN A 1 565 ? 22.842 14.545 -29.513 1.00 70.19 565 ASN A O 1
ATOM 4644 N N . ILE A 1 566 ? 24.377 12.900 -29.361 1.00 80.94 566 ILE A N 1
ATOM 4645 C CA . ILE A 1 566 ? 23.444 11.787 -29.115 1.00 80.94 566 ILE A CA 1
ATOM 4646 C C . ILE A 1 566 ? 23.119 11.587 -27.630 1.00 80.94 566 ILE A C 1
ATOM 4648 O O . ILE A 1 566 ? 22.407 10.641 -27.287 1.00 80.94 566 ILE A O 1
ATOM 4652 N N . ALA A 1 567 ? 23.656 12.416 -26.728 1.00 78.50 567 ALA A N 1
ATOM 4653 C CA . ALA A 1 567 ? 23.576 12.184 -25.283 1.00 78.50 567 ALA A CA 1
ATOM 4654 C C . ALA A 1 567 ? 22.131 12.043 -24.772 1.00 78.50 567 ALA A C 1
ATOM 4656 O O . ALA A 1 567 ? 21.859 11.190 -23.915 1.00 78.50 567 ALA A O 1
ATOM 4657 N N . ASP A 1 568 ? 21.221 12.821 -25.360 1.00 72.75 568 ASP A N 1
ATOM 4658 C CA . ASP A 1 568 ? 19.791 12.851 -25.036 1.00 72.75 568 ASP A CA 1
ATOM 4659 C C . ASP A 1 568 ? 18.988 11.747 -25.748 1.00 72.75 568 ASP A C 1
ATOM 4661 O O . ASP A 1 568 ? 17.878 11.415 -25.339 1.00 72.75 568 ASP A O 1
ATOM 4665 N N . GLN A 1 569 ? 19.555 11.140 -26.796 1.00 76.88 569 GLN A N 1
ATOM 4666 C CA . GLN A 1 569 ? 18.935 10.055 -27.565 1.00 76.88 569 GLN A CA 1
ATOM 4667 C C . GLN A 1 569 ? 19.361 8.667 -27.065 1.00 76.88 569 GLN A C 1
ATOM 4669 O O . GLN A 1 569 ? 18.673 7.680 -27.321 1.00 76.88 569 GLN A O 1
ATOM 4674 N N . LEU A 1 570 ? 20.488 8.557 -26.356 1.00 84.94 570 LEU A N 1
ATOM 4675 C CA . LEU A 1 570 ? 21.049 7.285 -25.903 1.00 84.94 570 LEU A CA 1
ATOM 4676 C C . LEU A 1 570 ? 20.512 6.876 -24.522 1.00 84.94 570 LEU A C 1
ATOM 4678 O O . LEU A 1 570 ? 20.772 7.528 -23.506 1.00 84.94 570 LEU A O 1
ATOM 4682 N N . VAL A 1 571 ? 19.830 5.732 -24.461 1.00 84.19 571 VAL A N 1
ATOM 4683 C CA . VAL A 1 571 ? 19.254 5.173 -23.232 1.00 84.19 571 VAL A CA 1
ATOM 4684 C C . VAL A 1 571 ? 19.901 3.831 -22.904 1.00 84.19 571 VAL A C 1
ATOM 4686 O O . VAL A 1 571 ? 19.816 2.881 -23.679 1.00 84.19 571 VAL A O 1
ATOM 4689 N N . ILE A 1 572 ? 20.497 3.737 -21.713 1.00 86.62 572 ILE A N 1
ATOM 4690 C CA . ILE A 1 572 ? 21.041 2.485 -21.173 1.00 86.62 572 ILE A CA 1
ATOM 4691 C C . ILE A 1 572 ? 20.128 1.974 -20.055 1.00 86.62 572 ILE A C 1
ATOM 4693 O O . ILE A 1 572 ? 19.999 2.608 -19.004 1.00 86.62 572 ILE A O 1
ATOM 4697 N N . ASP A 1 573 ? 19.496 0.824 -20.287 1.00 84.19 573 ASP A N 1
ATOM 4698 C CA . ASP A 1 573 ? 18.503 0.210 -19.401 1.00 84.19 573 ASP A CA 1
ATOM 4699 C C . ASP A 1 573 ? 19.027 -1.120 -18.827 1.00 84.19 573 ASP A C 1
ATOM 4701 O O . ASP A 1 573 ? 19.261 -2.069 -19.583 1.00 84.19 573 ASP A O 1
ATOM 4705 N N . PRO A 1 574 ? 19.219 -1.243 -17.502 1.00 83.62 574 PRO A N 1
ATOM 4706 C CA . PRO A 1 574 ? 19.679 -2.488 -16.899 1.00 83.62 574 PRO A CA 1
ATOM 4707 C C . PRO A 1 574 ? 18.569 -3.544 -16.901 1.00 83.62 574 PRO A C 1
ATOM 4709 O O . PRO A 1 574 ? 17.480 -3.315 -16.367 1.00 83.62 574 PRO A O 1
ATOM 4712 N N . ILE A 1 575 ? 18.861 -4.745 -17.403 1.00 77.81 575 ILE A N 1
ATOM 4713 C CA . ILE A 1 575 ? 17.952 -5.888 -17.278 1.00 77.81 575 ILE A CA 1
ATOM 4714 C C . ILE A 1 575 ? 17.909 -6.298 -15.808 1.00 77.81 575 ILE A C 1
ATOM 4716 O O . ILE A 1 575 ? 18.927 -6.646 -15.201 1.00 77.81 575 ILE A O 1
ATOM 4720 N N . LYS A 1 576 ? 16.726 -6.240 -15.194 1.00 75.75 576 LYS A N 1
ATOM 4721 C CA . LYS A 1 576 ? 16.525 -6.833 -13.873 1.00 75.75 576 LYS A CA 1
ATOM 4722 C C . LYS A 1 576 ? 15.962 -8.230 -14.029 1.00 75.75 576 LYS A C 1
ATOM 4724 O O . LYS A 1 576 ? 15.038 -8.445 -14.801 1.00 75.75 576 LYS A O 1
ATOM 4729 N N . ASN A 1 577 ? 16.548 -9.151 -13.283 1.00 65.75 577 ASN A N 1
ATOM 4730 C CA . ASN A 1 577 ? 16.107 -10.530 -13.230 1.00 65.75 577 ASN A CA 1
ATOM 4731 C C . ASN A 1 577 ? 15.076 -10.738 -12.107 1.00 65.75 577 ASN A C 1
ATOM 4733 O O . ASN A 1 577 ? 14.301 -11.660 -12.202 1.00 65.75 577 ASN A O 1
ATOM 4737 N N . GLY A 1 578 ? 14.994 -9.857 -11.107 1.00 65.25 578 GLY A N 1
ATOM 4738 C CA . GLY A 1 578 ? 14.065 -10.009 -9.978 1.00 65.25 578 GLY A CA 1
ATOM 4739 C C . GLY A 1 578 ? 14.724 -10.583 -8.724 1.00 65.25 578 GLY A C 1
ATOM 4740 O O . GLY A 1 578 ? 14.159 -10.453 -7.659 1.00 65.25 578 GLY A O 1
ATOM 4741 N N . TYR A 1 579 ? 15.964 -11.092 -8.806 1.00 60.66 579 TYR A N 1
ATOM 4742 C CA . TYR A 1 579 ? 16.741 -11.552 -7.636 1.00 60.66 579 TYR A CA 1
ATOM 4743 C C . TYR A 1 579 ? 17.479 -10.431 -6.885 1.00 60.66 579 TYR A C 1
ATOM 4745 O O . TYR A 1 579 ? 18.143 -10.673 -5.879 1.00 60.66 579 TYR A O 1
ATOM 4753 N N . LYS A 1 580 ? 17.424 -9.196 -7.393 1.00 56.16 580 LYS A N 1
ATOM 4754 C CA . LYS A 1 580 ? 18.207 -8.078 -6.854 1.00 56.16 580 LYS A CA 1
ATOM 4755 C C . LYS A 1 580 ? 17.717 -7.782 -5.430 1.00 56.16 580 LYS A C 1
ATOM 4757 O O . LYS A 1 580 ? 16.576 -7.362 -5.289 1.00 56.16 580 LYS A O 1
ATOM 4762 N N . ASN A 1 581 ? 18.595 -7.953 -4.434 1.00 49.06 581 ASN A N 1
ATOM 4763 C CA . ASN A 1 581 ? 18.372 -7.763 -2.987 1.00 49.06 581 ASN A CA 1
ATOM 4764 C C . ASN A 1 581 ? 17.829 -8.978 -2.200 1.00 49.06 581 ASN A C 1
ATOM 4766 O O . ASN A 1 581 ? 17.425 -8.805 -1.054 1.00 49.06 581 ASN A O 1
ATOM 4770 N N . HIS A 1 582 ? 17.830 -10.189 -2.768 1.00 55.19 582 HIS A N 1
ATOM 4771 C CA . HIS A 1 582 ? 17.300 -11.395 -2.105 1.00 55.19 582 HIS A CA 1
ATOM 4772 C C . HIS A 1 582 ? 18.376 -12.342 -1.543 1.00 55.19 582 HIS A C 1
ATOM 4774 O O . HIS A 1 582 ? 18.093 -13.507 -1.280 1.00 55.19 582 HIS A O 1
ATOM 4780 N N . GLU A 1 583 ? 19.602 -11.850 -1.339 1.00 49.06 583 GLU A N 1
ATOM 4781 C CA . GLU A 1 583 ? 20.776 -12.654 -0.947 1.00 49.06 583 GLU A CA 1
ATOM 4782 C C . GLU A 1 583 ? 20.650 -13.330 0.435 1.00 49.06 583 GLU A C 1
ATOM 4784 O O . GLU A 1 583 ? 21.460 -14.192 0.761 1.00 49.06 583 GLU A O 1
ATOM 4789 N N . SER A 1 584 ? 19.638 -12.983 1.241 1.00 53.50 584 SER A N 1
ATOM 4790 C CA . SER A 1 584 ? 19.478 -13.486 2.614 1.00 53.50 584 SER A CA 1
ATOM 4791 C C . SER A 1 584 ? 18.027 -13.554 3.113 1.00 53.50 584 SER A C 1
ATOM 4793 O O . SER A 1 584 ? 17.781 -13.435 4.316 1.00 53.50 584 SER A O 1
ATOM 4795 N N . LEU A 1 585 ? 17.042 -13.722 2.220 1.00 65.50 585 LEU A N 1
ATOM 4796 C CA . LEU A 1 585 ? 15.662 -13.881 2.690 1.00 65.50 585 LEU A CA 1
ATOM 4797 C C . LEU A 1 585 ? 15.477 -15.223 3.393 1.00 65.50 585 LEU A C 1
ATOM 4799 O O . LEU A 1 585 ? 16.008 -16.243 2.961 1.00 65.50 585 LEU A O 1
ATOM 4803 N N . THR A 1 586 ? 14.694 -15.216 4.463 1.00 75.12 586 THR A N 1
ATOM 4804 C CA . THR A 1 586 ? 14.463 -16.406 5.282 1.00 75.12 586 THR A CA 1
ATOM 4805 C C . THR A 1 586 ? 12.992 -16.557 5.607 1.00 75.12 586 THR A C 1
ATOM 4807 O O . THR A 1 586 ? 12.317 -15.564 5.869 1.00 75.12 586 THR A O 1
ATOM 4810 N N . GLN A 1 587 ? 12.502 -17.795 5.615 1.00 86.00 587 GLN A N 1
ATOM 4811 C CA . GLN A 1 587 ? 11.126 -18.105 5.991 1.00 86.00 587 GLN A CA 1
ATOM 4812 C C . GLN A 1 587 ? 11.125 -19.127 7.122 1.00 86.00 587 GLN A C 1
ATOM 4814 O O . GLN A 1 587 ? 11.770 -20.170 7.035 1.00 86.00 587 GLN A O 1
ATOM 4819 N N . TYR A 1 588 ? 10.412 -18.830 8.200 1.00 90.38 588 TYR A N 1
ATOM 4820 C CA . TYR A 1 588 ? 10.269 -19.770 9.299 1.00 90.38 588 TYR A CA 1
ATOM 4821 C C . TYR A 1 588 ? 9.311 -20.901 8.934 1.00 90.38 588 TYR A C 1
ATOM 4823 O O . TYR A 1 588 ? 8.299 -20.674 8.259 1.00 90.38 588 TYR A O 1
ATOM 4831 N N . TYR A 1 589 ? 9.635 -22.108 9.394 1.00 92.50 589 TYR A N 1
ATOM 4832 C CA . TYR A 1 589 ? 8.814 -23.291 9.190 1.00 92.50 589 TYR A CA 1
ATOM 4833 C C . TYR A 1 589 ? 8.708 -24.159 10.439 1.00 92.50 589 TYR A C 1
ATOM 4835 O O . TYR A 1 589 ? 9.559 -24.101 11.329 1.00 92.50 589 TYR A O 1
ATOM 4843 N N . TYR A 1 590 ? 7.662 -24.977 10.479 1.00 94.12 590 TYR A N 1
ATOM 4844 C CA . TYR A 1 590 ? 7.455 -25.991 11.504 1.00 94.12 590 TYR A CA 1
ATOM 4845 C C . TYR A 1 590 ? 7.202 -27.367 10.892 1.00 94.12 590 TYR A C 1
ATOM 4847 O O . TYR A 1 590 ? 6.709 -27.492 9.768 1.00 94.12 590 TYR A O 1
ATOM 4855 N N . THR A 1 591 ? 7.555 -28.402 11.640 1.00 93.50 591 THR A N 1
ATOM 4856 C CA . THR A 1 591 ? 7.371 -29.810 11.281 1.00 93.50 591 THR A CA 1
ATOM 4857 C C . THR A 1 591 ? 6.212 -30.430 12.048 1.00 93.50 591 THR A C 1
ATOM 4859 O O . THR A 1 591 ? 5.740 -29.904 13.055 1.00 93.50 591 THR A O 1
ATOM 4862 N N . SER A 1 592 ? 5.755 -31.596 11.587 1.00 90.38 592 SER A N 1
ATOM 4863 C CA . SER A 1 592 ? 4.689 -32.358 12.246 1.00 90.38 592 SER A CA 1
ATOM 4864 C C . SER A 1 592 ? 5.033 -32.800 13.674 1.00 90.38 592 SER A C 1
ATOM 4866 O O . SER A 1 592 ? 4.125 -33.064 14.454 1.00 90.38 592 SER A O 1
ATOM 4868 N N . ASP A 1 593 ? 6.320 -32.893 14.019 1.00 90.94 593 ASP A N 1
ATOM 4869 C CA . ASP A 1 593 ? 6.795 -33.222 15.370 1.00 90.94 593 ASP A CA 1
ATOM 4870 C C . ASP A 1 593 ? 6.912 -31.996 16.300 1.00 90.94 593 ASP A C 1
ATOM 4872 O O . ASP A 1 593 ? 7.314 -32.137 17.453 1.00 90.94 593 ASP A O 1
ATOM 4876 N N . GLY A 1 594 ? 6.540 -30.802 15.820 1.00 85.62 594 GLY A N 1
ATOM 4877 C CA . GLY A 1 594 ? 6.591 -29.553 16.581 1.00 85.62 594 GLY A CA 1
ATOM 4878 C C . GLY A 1 594 ? 7.952 -28.856 16.569 1.00 85.62 594 GLY A C 1
ATOM 4879 O O . GLY A 1 594 ? 8.084 -27.788 17.168 1.00 85.62 594 GLY A O 1
ATOM 4880 N N . SER A 1 595 ? 8.954 -29.413 15.883 1.00 90.19 595 SER A N 1
ATOM 4881 C CA . SER A 1 595 ? 10.231 -28.730 15.689 1.00 90.19 595 SER A CA 1
ATOM 4882 C C . SER A 1 595 ? 10.058 -27.510 14.786 1.00 90.19 595 SER A C 1
ATOM 4884 O O . SER A 1 595 ? 9.213 -27.462 13.889 1.00 90.19 595 SER A O 1
ATOM 4886 N N . THR A 1 596 ? 10.891 -26.502 15.015 1.00 92.44 596 THR A N 1
ATOM 4887 C CA . THR A 1 596 ? 10.909 -25.274 14.223 1.00 92.44 596 THR A CA 1
ATOM 4888 C C . THR A 1 596 ? 12.251 -25.098 13.547 1.00 92.44 596 THR A C 1
ATOM 4890 O O . THR A 1 596 ? 13.289 -25.434 14.115 1.00 92.44 596 THR A O 1
ATOM 4893 N N . GLY A 1 597 ? 12.244 -24.499 12.366 1.00 89.00 597 GLY A N 1
ATOM 4894 C CA . GLY A 1 597 ? 13.460 -24.130 11.670 1.00 89.00 597 GLY A CA 1
ATOM 4895 C C . GLY A 1 597 ? 13.303 -22.825 10.915 1.00 89.00 597 GLY A C 1
ATOM 4896 O O . GLY A 1 597 ? 12.208 -22.290 10.729 1.00 89.00 597 GLY A O 1
ATOM 4897 N N . GLN A 1 598 ? 14.437 -22.310 10.468 1.00 87.69 598 GLN A N 1
ATOM 4898 C CA . GLN A 1 598 ? 14.482 -21.205 9.535 1.00 87.69 598 GLN A CA 1
ATOM 4899 C C . GLN A 1 598 ? 14.964 -21.758 8.207 1.00 87.69 598 GLN A C 1
ATOM 4901 O O . GLN A 1 598 ? 16.074 -22.278 8.089 1.00 87.69 598 GLN A O 1
ATOM 4906 N N . TRP A 1 599 ? 14.108 -21.671 7.202 1.00 79.44 599 TRP A N 1
ATOM 4907 C CA . TRP A 1 599 ? 14.481 -22.007 5.849 1.00 79.44 599 TRP A CA 1
ATOM 4908 C C . TRP A 1 599 ? 15.326 -20.854 5.303 1.00 79.44 599 TRP A C 1
ATOM 4910 O O . TRP A 1 599 ? 14.834 -19.747 5.080 1.00 79.44 599 TRP A O 1
ATOM 4920 N N . THR A 1 600 ? 16.627 -21.114 5.187 1.00 72.50 600 THR A N 1
ATOM 4921 C CA . THR A 1 600 ? 17.658 -20.192 4.682 1.00 72.50 600 THR A CA 1
ATOM 4922 C C . THR A 1 600 ? 18.140 -20.576 3.286 1.00 72.50 600 THR A C 1
ATOM 4924 O O . THR A 1 600 ? 19.066 -19.956 2.766 1.00 72.50 600 THR A O 1
ATOM 4927 N N . HIS A 1 601 ? 17.565 -21.635 2.701 1.00 56.66 601 HIS A N 1
ATOM 4928 C CA . HIS A 1 601 ? 18.032 -22.177 1.434 1.00 56.66 601 HIS A CA 1
ATOM 4929 C C . HIS A 1 601 ? 17.926 -21.112 0.351 1.00 56.66 601 HIS A C 1
ATOM 4931 O O . HIS A 1 601 ? 16.876 -20.502 0.154 1.00 56.66 601 HIS A O 1
ATOM 4937 N N . GLU A 1 602 ? 19.053 -20.909 -0.328 1.00 51.34 602 GLU A N 1
ATOM 4938 C CA . GLU A 1 602 ? 19.186 -20.011 -1.458 1.00 51.34 602 GLU A CA 1
ATOM 4939 C C . GLU A 1 602 ? 18.035 -20.285 -2.424 1.00 51.34 602 GLU A C 1
ATOM 4941 O O . GLU A 1 602 ? 17.910 -21.389 -2.967 1.00 51.34 602 GLU A O 1
ATOM 4946 N N . TRP A 1 603 ? 17.196 -19.270 -2.637 1.00 57.75 603 TRP A N 1
ATOM 4947 C CA . TRP A 1 603 ? 16.384 -19.140 -3.840 1.00 57.75 603 TRP A CA 1
ATOM 4948 C C . TRP A 1 603 ? 17.112 -19.782 -5.007 1.00 57.75 603 TRP A C 1
ATOM 4950 O O . TRP A 1 603 ? 18.290 -19.464 -5.167 1.00 57.75 603 TRP A O 1
ATOM 4960 N N . ALA A 1 604 ? 16.432 -20.652 -5.770 1.00 45.88 604 ALA A N 1
ATOM 4961 C CA . ALA A 1 604 ? 16.915 -21.284 -7.003 1.00 45.88 604 ALA A CA 1
ATOM 4962 C C . ALA A 1 604 ? 18.222 -20.642 -7.483 1.00 45.88 604 ALA A C 1
ATOM 4964 O O . ALA A 1 604 ? 18.147 -19.568 -8.080 1.00 45.88 604 ALA A O 1
ATOM 4965 N N . LYS A 1 605 ? 19.369 -21.225 -7.074 1.00 44.28 605 LYS A N 1
ATOM 4966 C CA . LYS A 1 605 ? 20.696 -20.580 -7.065 1.00 44.28 605 LYS A CA 1
ATOM 4967 C C . LYS A 1 605 ? 20.796 -19.449 -8.091 1.00 44.28 605 LYS A C 1
ATOM 4969 O O . LYS A 1 605 ? 20.629 -19.741 -9.285 1.00 44.28 605 LYS A O 1
ATOM 4974 N N . PRO A 1 606 ? 21.109 -18.196 -7.700 1.00 46.38 606 PRO A N 1
ATOM 4975 C CA . PRO A 1 606 ? 21.511 -17.217 -8.699 1.00 46.38 606 PRO A CA 1
ATOM 4976 C C . PRO A 1 606 ? 22.618 -17.862 -9.550 1.00 46.38 606 PRO A C 1
ATOM 4978 O O . PRO A 1 606 ? 23.460 -18.577 -8.991 1.00 46.38 606 PRO A O 1
ATOM 4981 N N . PRO A 1 607 ? 22.651 -17.667 -10.886 1.00 46.06 607 PRO A N 1
ATOM 4982 C CA . PRO A 1 607 ? 23.859 -17.980 -11.635 1.00 46.06 607 PRO A CA 1
ATOM 4983 C C . PRO A 1 607 ? 25.019 -17.356 -10.855 1.00 46.06 607 PRO A C 1
ATOM 4985 O O . PRO A 1 607 ? 24.862 -16.204 -10.440 1.00 46.06 607 PRO A O 1
ATOM 4988 N N . PRO A 1 608 ? 26.089 -18.111 -10.561 1.00 40.47 608 PRO A N 1
ATOM 4989 C CA . PRO A 1 608 ? 27.102 -17.756 -9.573 1.00 40.47 608 PRO A CA 1
ATOM 4990 C C . PRO A 1 608 ? 27.893 -16.529 -10.029 1.00 40.47 608 PRO A C 1
ATOM 4992 O O . PRO A 1 608 ? 28.989 -16.661 -10.544 1.00 40.47 608 PRO A O 1
ATOM 4995 N N . THR A 1 609 ? 27.280 -15.356 -9.889 1.00 44.97 609 THR A N 1
ATOM 4996 C CA . THR A 1 609 ? 27.788 -14.000 -10.065 1.00 44.97 609 THR A CA 1
ATOM 4997 C C . THR A 1 609 ? 26.618 -13.034 -9.820 1.00 44.97 609 THR A C 1
ATOM 4999 O O . THR A 1 609 ? 25.847 -12.710 -10.732 1.00 44.97 609 THR A O 1
ATOM 5002 N N . ALA A 1 610 ? 26.487 -12.508 -8.602 1.00 50.38 610 ALA A N 1
ATOM 5003 C CA . ALA A 1 610 ? 26.041 -11.126 -8.491 1.00 50.38 610 ALA A CA 1
ATOM 5004 C C . ALA A 1 610 ? 27.079 -10.299 -9.272 1.00 50.38 610 ALA A C 1
ATOM 5006 O O . ALA A 1 610 ? 28.251 -10.306 -8.920 1.00 50.38 610 ALA A O 1
ATOM 5007 N N . TYR A 1 611 ? 26.653 -9.673 -10.370 1.00 55.38 611 TYR A N 1
ATOM 5008 C CA . TYR A 1 611 ? 27.478 -9.043 -11.416 1.00 55.38 611 TYR A CA 1
ATOM 5009 C C . TYR A 1 611 ? 28.169 -10.011 -12.381 1.00 55.38 611 TYR A C 1
ATOM 5011 O O . TYR A 1 611 ? 29.198 -10.595 -12.059 1.00 55.38 611 TYR A O 1
ATOM 5019 N N . PRO A 1 612 ? 27.643 -10.102 -13.613 1.00 66.44 612 PRO A N 1
ATOM 5020 C CA . PRO A 1 612 ? 27.405 -8.882 -14.385 1.00 66.44 612 PRO A CA 1
ATOM 5021 C C . PRO A 1 612 ? 25.961 -8.710 -14.906 1.00 66.44 612 PRO A C 1
ATOM 5023 O O . PRO A 1 612 ? 25.353 -9.623 -15.460 1.00 66.44 612 PRO A O 1
ATOM 5026 N N . THR A 1 613 ? 25.381 -7.512 -14.716 1.00 73.94 613 THR A N 1
ATOM 5027 C CA . THR A 1 613 ? 24.020 -7.195 -15.189 1.00 73.94 613 THR A CA 1
ATOM 5028 C C . THR A 1 613 ? 24.066 -6.847 -16.679 1.00 73.94 613 THR A C 1
ATOM 5030 O O . THR A 1 613 ? 24.789 -5.926 -17.058 1.00 73.94 613 THR A O 1
ATOM 5033 N N . PRO A 1 614 ? 23.264 -7.495 -17.541 1.00 84.81 614 PRO A N 1
ATOM 5034 C CA . PRO A 1 614 ? 23.130 -7.045 -18.918 1.00 84.81 614 PRO A CA 1
ATOM 5035 C C . PRO A 1 614 ? 22.499 -5.646 -18.969 1.00 84.81 614 PRO A C 1
ATOM 5037 O O . PRO A 1 614 ? 21.442 -5.398 -18.385 1.00 84.81 614 PRO A O 1
ATOM 5040 N N . LEU A 1 615 ? 23.139 -4.737 -19.688 1.00 87.88 615 LEU A N 1
ATOM 5041 C CA . LEU A 1 615 ? 22.706 -3.380 -19.978 1.00 87.88 615 LEU A CA 1
ATOM 5042 C C . LEU A 1 615 ? 22.227 -3.332 -21.425 1.00 87.88 615 LEU A C 1
ATOM 5044 O O . LEU A 1 615 ? 23.012 -3.531 -22.351 1.00 87.88 615 LEU A O 1
ATOM 5048 N N . ARG A 1 616 ? 20.935 -3.087 -21.634 1.00 87.94 616 ARG A N 1
ATOM 5049 C CA . ARG A 1 616 ? 20.377 -2.869 -22.972 1.00 87.94 616 ARG A CA 1
ATOM 5050 C C . ARG A 1 616 ? 20.631 -1.439 -23.400 1.00 87.94 616 ARG A C 1
ATOM 5052 O O . ARG A 1 616 ? 20.503 -0.523 -22.592 1.00 87.94 616 ARG A O 1
ATOM 5059 N N . ILE A 1 617 ? 20.933 -1.266 -24.677 1.00 88.88 617 ILE A N 1
ATOM 5060 C CA . ILE A 1 617 ? 21.219 0.033 -25.267 1.00 88.88 617 ILE A CA 1
ATOM 5061 C C . ILE A 1 617 ? 20.148 0.322 -26.313 1.00 88.88 617 ILE A C 1
ATOM 5063 O O . ILE A 1 617 ? 19.990 -0.412 -27.295 1.00 88.88 617 ILE A O 1
ATOM 5067 N N . PHE A 1 618 ? 19.412 1.399 -26.074 1.00 87.00 618 PHE A N 1
ATOM 5068 C CA . PHE A 1 618 ? 18.415 1.945 -26.976 1.00 87.00 618 PHE A CA 1
ATOM 5069 C C . PHE A 1 618 ? 18.868 3.311 -27.479 1.00 87.00 618 PHE A C 1
ATOM 5071 O O . PHE A 1 618 ? 19.500 4.075 -26.751 1.00 87.00 618 PHE A O 1
ATOM 5078 N N . LEU A 1 619 ? 18.490 3.623 -28.709 1.00 85.00 619 LEU A N 1
ATOM 5079 C CA . LEU A 1 619 ? 18.678 4.919 -29.327 1.00 85.00 619 LEU A CA 1
ATOM 5080 C C . LEU A 1 619 ? 17.308 5.450 -29.751 1.00 85.00 619 LEU A C 1
ATOM 5082 O O . LEU A 1 619 ? 16.637 4.858 -30.595 1.00 85.00 619 LEU A O 1
ATOM 5086 N N . VAL A 1 620 ? 16.886 6.564 -29.160 1.00 79.94 620 VAL A N 1
ATOM 5087 C CA . VAL A 1 620 ? 15.651 7.285 -29.497 1.00 79.94 620 VAL A CA 1
ATOM 5088 C C . VAL A 1 620 ? 15.872 8.061 -30.801 1.00 79.94 620 VAL A C 1
ATOM 5090 O O . VAL A 1 620 ? 15.955 9.285 -30.824 1.00 79.94 620 VAL A O 1
ATOM 5093 N N . SER A 1 621 ? 16.071 7.322 -31.891 1.00 76.81 621 SER A N 1
ATOM 5094 C CA . SER A 1 621 ? 16.250 7.844 -33.242 1.00 76.81 621 SER A CA 1
ATOM 5095 C C . SER A 1 621 ? 15.789 6.819 -34.276 1.00 76.81 621 SER A C 1
ATOM 5097 O O . SER A 1 621 ? 15.993 5.614 -34.112 1.00 76.81 621 SER A O 1
ATOM 5099 N N . GLY A 1 622 ? 15.182 7.325 -35.348 1.00 76.38 622 GLY A N 1
ATOM 5100 C CA . GLY A 1 622 ? 14.872 6.582 -36.568 1.00 76.38 622 GLY A CA 1
ATOM 5101 C C . GLY A 1 622 ? 16.003 6.533 -37.590 1.00 76.38 622 GLY A C 1
ATOM 5102 O O . GLY A 1 622 ? 15.852 5.919 -38.644 1.00 76.38 622 GLY A O 1
ATOM 5103 N N . ASP A 1 623 ? 17.115 7.224 -37.329 1.00 82.69 623 ASP A N 1
ATOM 5104 C CA . ASP A 1 623 ? 18.223 7.317 -38.273 1.00 82.69 623 ASP A CA 1
ATOM 5105 C C . ASP A 1 623 ? 19.027 6.011 -38.290 1.00 82.69 623 ASP A C 1
ATOM 5107 O O . ASP A 1 623 ? 19.839 5.734 -37.406 1.00 82.69 623 ASP A O 1
ATOM 5111 N N . ILE A 1 624 ? 18.809 5.215 -39.338 1.00 83.44 624 ILE A N 1
ATOM 5112 C CA . ILE A 1 624 ? 19.493 3.937 -39.561 1.00 83.44 624 ILE A CA 1
ATOM 5113 C C . ILE A 1 624 ? 21.015 4.118 -39.618 1.00 83.44 624 ILE A C 1
ATOM 5115 O O . ILE A 1 624 ? 21.745 3.278 -39.095 1.00 83.44 624 ILE A O 1
ATOM 5119 N N . LYS A 1 625 ? 21.516 5.218 -40.200 1.00 86.06 625 LYS A N 1
ATOM 5120 C CA . LYS A 1 625 ? 22.964 5.457 -40.287 1.00 86.06 625 LYS A CA 1
ATOM 5121 C C . LYS A 1 625 ? 23.552 5.685 -38.902 1.00 86.06 625 LYS A C 1
ATOM 5123 O O . LYS A 1 625 ? 24.600 5.124 -38.589 1.00 86.06 625 LYS A O 1
ATOM 5128 N N . LEU A 1 626 ? 22.852 6.456 -38.072 1.00 86.56 626 LEU A N 1
ATOM 5129 C CA . LEU A 1 626 ? 23.244 6.689 -36.687 1.00 86.56 626 LEU A CA 1
ATOM 5130 C C . LEU A 1 626 ? 23.195 5.396 -35.862 1.00 86.56 626 LEU A C 1
ATOM 5132 O O . LEU A 1 626 ? 24.120 5.112 -35.106 1.00 86.56 626 LEU A O 1
ATOM 5136 N N . ILE A 1 627 ? 22.154 4.578 -36.038 1.00 87.25 627 ILE A N 1
ATOM 5137 C CA . ILE A 1 627 ? 22.049 3.258 -35.397 1.00 87.25 627 ILE A CA 1
ATOM 5138 C C . ILE A 1 627 ? 23.253 2.387 -35.770 1.00 87.25 627 ILE A C 1
ATOM 5140 O O . ILE A 1 627 ? 23.900 1.832 -34.881 1.00 87.25 627 ILE A O 1
ATOM 5144 N N . HIS A 1 628 ? 23.592 2.293 -37.060 1.00 88.50 628 HIS A N 1
ATOM 5145 C CA . HIS A 1 628 ? 24.743 1.518 -37.536 1.00 88.50 628 HIS A CA 1
ATOM 5146 C C . HIS A 1 628 ? 26.071 2.045 -36.996 1.00 88.50 628 HIS A C 1
ATOM 5148 O O . HIS A 1 628 ? 26.950 1.253 -36.649 1.00 88.50 628 HIS A O 1
ATOM 5154 N N . GLU A 1 629 ? 26.216 3.364 -36.888 1.00 90.44 629 GLU A N 1
ATOM 5155 C CA . GLU A 1 629 ? 27.385 3.995 -36.282 1.00 90.44 629 GLU A CA 1
ATOM 5156 C C . GLU A 1 629 ? 27.529 3.606 -34.805 1.00 90.44 629 GLU A C 1
ATOM 5158 O O . GLU A 1 629 ? 28.575 3.100 -34.397 1.00 90.44 629 GLU A O 1
ATOM 5163 N N . VAL A 1 630 ? 26.461 3.747 -34.017 1.00 90.38 630 VAL A N 1
ATOM 5164 C CA . VAL A 1 630 ? 26.462 3.392 -32.591 1.00 90.38 630 VAL A CA 1
ATOM 5165 C C . VAL A 1 630 ? 26.683 1.886 -32.396 1.00 90.38 630 VAL A C 1
ATOM 5167 O O . VAL A 1 630 ? 27.422 1.476 -31.502 1.00 90.38 630 VAL A O 1
ATOM 5170 N N . GLN A 1 631 ? 26.115 1.035 -33.256 1.00 91.50 631 GLN A N 1
ATOM 5171 C CA . GLN A 1 631 ? 26.375 -0.409 -33.246 1.00 91.50 631 GLN A CA 1
ATOM 5172 C C . GLN A 1 631 ? 27.830 -0.749 -33.566 1.00 91.50 631 GLN A C 1
ATOM 5174 O O . GLN A 1 631 ? 28.365 -1.712 -33.016 1.00 91.50 631 GLN A O 1
ATOM 5179 N N . LYS A 1 632 ? 28.472 0.003 -34.466 1.00 92.00 632 LYS A N 1
ATOM 5180 C CA . LYS A 1 632 ? 29.895 -0.165 -34.765 1.00 92.00 632 LYS A CA 1
ATOM 5181 C C . LYS A 1 632 ? 30.742 0.184 -33.542 1.00 92.00 632 LYS A C 1
ATOM 5183 O O . LYS A 1 632 ? 31.567 -0.634 -33.148 1.00 92.00 632 LYS A O 1
ATOM 5188 N N . VAL A 1 633 ? 30.482 1.330 -32.910 1.00 93.12 633 VAL A N 1
ATOM 5189 C CA . VAL A 1 633 ? 31.151 1.740 -31.663 1.00 93.12 633 VAL A CA 1
ATOM 5190 C C . VAL A 1 633 ? 30.964 0.685 -30.569 1.00 93.12 633 VAL A C 1
ATOM 5192 O O . VAL A 1 633 ? 31.916 0.328 -29.880 1.00 93.12 633 VAL A O 1
ATOM 5195 N N . LEU A 1 634 ? 29.756 0.129 -30.437 1.00 92.25 634 LEU A N 1
ATOM 5196 C CA . LEU A 1 634 ? 29.471 -0.905 -29.446 1.00 92.25 634 LEU A CA 1
ATOM 5197 C C . LEU A 1 634 ? 30.252 -2.202 -29.702 1.00 92.25 634 LEU A C 1
ATOM 5199 O O . LEU A 1 634 ? 30.796 -2.775 -28.761 1.00 92.25 634 LEU A O 1
ATOM 5203 N N . ARG A 1 635 ? 30.342 -2.646 -30.962 1.00 93.56 635 ARG A N 1
ATOM 5204 C CA . ARG A 1 635 ? 31.134 -3.825 -31.351 1.00 93.56 635 ARG A CA 1
ATOM 5205 C C . ARG A 1 635 ? 32.627 -3.618 -31.114 1.00 93.56 635 ARG A C 1
ATOM 5207 O O . ARG A 1 635 ? 33.299 -4.533 -30.649 1.00 93.56 635 ARG A O 1
ATOM 5214 N N . GLU A 1 636 ? 33.140 -2.423 -31.398 1.00 93.94 636 GLU A N 1
ATOM 5215 C CA . GLU A 1 636 ? 34.532 -2.059 -31.110 1.00 93.94 636 GLU A CA 1
ATOM 5216 C C . GLU A 1 636 ? 34.813 -2.093 -29.604 1.00 93.94 636 GLU A C 1
ATOM 5218 O O . GLU A 1 636 ? 35.807 -2.680 -29.183 1.00 93.94 636 GLU A O 1
ATOM 5223 N N . LEU A 1 637 ? 33.911 -1.541 -28.787 1.00 92.00 637 LEU A N 1
ATOM 5224 C CA . LEU A 1 637 ? 34.006 -1.604 -27.330 1.00 92.00 637 LEU A CA 1
ATOM 5225 C C . LEU A 1 637 ? 34.020 -3.059 -26.829 1.00 92.00 637 LEU A C 1
ATOM 5227 O O . LEU A 1 637 ? 34.896 -3.437 -26.056 1.00 92.00 637 LEU A O 1
ATOM 5231 N N . GLN A 1 638 ? 33.084 -3.887 -27.301 1.00 91.69 638 GLN A N 1
ATOM 5232 C CA . GLN A 1 638 ? 32.996 -5.308 -26.942 1.00 91.69 638 GLN A CA 1
ATOM 5233 C C . GLN A 1 638 ? 34.275 -6.075 -27.300 1.00 91.69 638 GLN A C 1
ATOM 5235 O O . GLN A 1 638 ? 34.769 -6.854 -26.486 1.00 91.69 638 GLN A O 1
ATOM 5240 N N . ALA A 1 639 ? 34.834 -5.834 -28.489 1.00 91.94 639 ALA A N 1
ATOM 5241 C CA . ALA A 1 639 ? 36.042 -6.505 -28.956 1.00 91.94 639 ALA A CA 1
ATOM 5242 C C . ALA A 1 639 ? 37.302 -6.054 -28.199 1.00 91.94 639 ALA A C 1
ATOM 5244 O O . ALA A 1 639 ? 38.083 -6.897 -27.756 1.00 91.94 639 ALA A O 1
ATOM 5245 N N . ASN A 1 640 ? 37.490 -4.742 -28.031 1.00 91.88 640 ASN A N 1
ATOM 5246 C CA . ASN A 1 640 ? 38.691 -4.173 -27.413 1.00 91.88 640 ASN A CA 1
ATOM 5247 C C . ASN A 1 640 ? 38.773 -4.500 -25.918 1.00 91.88 640 ASN A C 1
ATOM 5249 O O . ASN A 1 640 ? 39.837 -4.856 -25.417 1.00 91.88 640 ASN A O 1
ATOM 5253 N N . GLU A 1 641 ? 37.639 -4.426 -25.224 1.00 91.44 641 GLU A N 1
ATOM 5254 C CA . GLU A 1 641 ? 37.553 -4.585 -23.768 1.00 91.44 641 GLU A CA 1
ATOM 5255 C C . GLU A 1 641 ? 37.115 -5.998 -23.353 1.00 91.44 641 GLU A C 1
ATOM 5257 O O . GLU A 1 641 ? 36.978 -6.287 -22.165 1.00 91.44 641 GLU A O 1
ATOM 5262 N N . ARG A 1 642 ? 36.886 -6.894 -24.327 1.00 87.06 642 ARG A N 1
ATOM 5263 C CA . ARG A 1 642 ? 36.403 -8.273 -24.128 1.00 87.06 642 ARG A CA 1
ATOM 5264 C C . ARG A 1 642 ? 35.113 -8.343 -23.300 1.00 87.06 642 ARG A C 1
ATOM 5266 O O . ARG A 1 642 ? 34.941 -9.235 -22.469 1.00 87.06 642 ARG A O 1
ATOM 5273 N N . LEU A 1 643 ? 34.201 -7.396 -23.520 1.00 88.75 643 LEU A N 1
ATOM 5274 C CA . LEU A 1 643 ? 32.911 -7.364 -22.833 1.00 88.75 643 LEU A CA 1
ATOM 5275 C C . LEU A 1 643 ? 31.925 -8.323 -23.500 1.00 88.75 643 LEU A C 1
ATOM 5277 O O . LEU A 1 643 ? 31.705 -8.261 -24.709 1.00 88.75 643 LEU A O 1
ATOM 5281 N N . ASN A 1 644 ? 31.266 -9.160 -22.696 1.00 88.38 644 ASN A N 1
ATOM 5282 C CA . ASN A 1 644 ? 30.160 -9.986 -23.174 1.00 88.38 644 ASN A CA 1
ATOM 5283 C C . ASN A 1 644 ? 29.004 -9.091 -23.642 1.00 88.38 644 ASN A C 1
ATOM 5285 O O . ASN A 1 644 ? 28.611 -8.148 -22.955 1.00 88.38 644 ASN A O 1
ATOM 5289 N N . GLY A 1 645 ? 28.421 -9.392 -24.794 1.00 86.88 645 GLY A N 1
ATOM 5290 C CA . GLY A 1 645 ? 27.334 -8.605 -25.357 1.00 86.88 645 GLY A CA 1
ATOM 5291 C C . GLY A 1 645 ? 27.058 -8.985 -26.800 1.00 86.88 645 GLY A C 1
ATOM 5292 O O . GLY A 1 645 ? 27.754 -9.820 -27.369 1.00 86.88 645 GLY A O 1
ATOM 5293 N N . ASP A 1 646 ? 26.034 -8.367 -27.375 1.00 87.44 646 ASP A N 1
ATOM 5294 C CA . ASP A 1 646 ? 25.698 -8.532 -28.786 1.00 87.44 646 ASP A CA 1
ATOM 5295 C C . ASP A 1 646 ? 25.012 -7.272 -29.329 1.00 87.44 646 ASP A C 1
ATOM 5297 O O . ASP A 1 646 ? 24.482 -6.454 -28.567 1.00 87.44 646 ASP A O 1
ATOM 5301 N N . THR A 1 647 ? 25.008 -7.119 -30.649 1.00 86.88 647 THR A N 1
ATOM 5302 C CA . THR A 1 647 ? 24.226 -6.110 -31.372 1.00 86.88 647 THR A CA 1
ATOM 5303 C C . THR A 1 647 ? 23.005 -6.744 -32.020 1.00 86.88 647 THR A C 1
ATOM 5305 O O . THR A 1 647 ? 23.083 -7.845 -32.554 1.00 86.88 647 THR A O 1
ATOM 5308 N N . TYR A 1 648 ? 21.872 -6.045 -32.016 1.00 82.75 648 TYR A N 1
ATOM 5309 C CA . TYR A 1 648 ? 20.670 -6.555 -32.680 1.00 82.75 648 TYR A CA 1
ATOM 5310 C C . TYR A 1 648 ? 20.748 -6.374 -34.197 1.00 82.75 648 TYR A C 1
ATOM 5312 O O . TYR A 1 648 ? 21.372 -5.437 -34.697 1.00 82.75 648 TYR A O 1
ATOM 5320 N N . SER A 1 649 ? 20.098 -7.276 -34.931 1.00 74.88 649 SER A N 1
ATOM 5321 C CA . SER A 1 649 ? 20.119 -7.277 -36.393 1.00 74.88 649 SER A CA 1
ATOM 5322 C C . SER A 1 649 ? 19.246 -6.167 -36.992 1.00 74.88 649 SER A C 1
ATOM 5324 O O . SER A 1 649 ? 18.334 -5.659 -36.343 1.00 74.88 649 SER A O 1
ATOM 5326 N N . ASP A 1 650 ? 19.437 -5.845 -38.273 1.00 69.75 650 ASP A N 1
ATOM 5327 C CA . ASP A 1 650 ? 18.548 -4.911 -38.985 1.00 69.75 650 ASP A CA 1
ATOM 5328 C C . ASP A 1 650 ? 17.093 -5.411 -39.034 1.00 69.75 650 ASP A C 1
ATOM 5330 O O . ASP A 1 650 ? 16.154 -4.616 -38.985 1.00 69.75 650 ASP A O 1
ATOM 5334 N N . LYS A 1 651 ? 16.881 -6.739 -39.032 1.00 66.38 651 LYS A N 1
ATOM 5335 C CA . LYS A 1 651 ? 15.542 -7.351 -38.936 1.00 66.38 651 LYS A CA 1
ATOM 5336 C C . LYS A 1 651 ? 14.850 -7.066 -37.608 1.00 66.38 651 LYS A C 1
ATOM 5338 O O . LYS A 1 651 ? 13.643 -7.236 -37.522 1.00 66.38 651 LYS A O 1
ATOM 5343 N N . ASP A 1 652 ? 15.584 -6.661 -36.579 1.00 65.12 652 ASP A N 1
ATOM 5344 C CA . ASP A 1 652 ? 15.030 -6.246 -35.294 1.00 65.12 652 ASP A CA 1
ATOM 5345 C C . ASP A 1 652 ? 14.695 -4.744 -35.246 1.00 65.12 652 ASP A C 1
ATOM 5347 O O . ASP A 1 652 ? 14.061 -4.296 -34.291 1.00 65.12 652 ASP A O 1
ATOM 5351 N N . ASN A 1 653 ? 15.103 -3.986 -36.271 1.00 67.94 653 ASN A N 1
ATOM 5352 C CA . ASN A 1 653 ? 14.983 -2.532 -36.407 1.00 67.94 653 ASN A CA 1
ATOM 5353 C C . ASN A 1 653 ? 14.164 -2.146 -37.664 1.00 67.94 653 ASN A C 1
ATOM 5355 O O . ASN A 1 653 ? 14.414 -1.126 -38.295 1.00 67.94 653 ASN A O 1
ATOM 5359 N N . TYR A 1 654 ? 13.184 -2.962 -38.063 1.00 61.34 654 TYR A N 1
ATOM 5360 C CA . TYR A 1 654 ? 12.386 -2.738 -39.282 1.00 61.34 654 TYR A CA 1
ATOM 5361 C C . TYR A 1 654 ? 11.219 -1.752 -39.108 1.00 61.34 654 TYR A C 1
ATOM 5363 O O . TYR A 1 654 ? 10.707 -1.238 -40.097 1.00 61.34 654 TYR A O 1
ATOM 5371 N N . ASN A 1 655 ? 10.784 -1.497 -37.870 1.00 71.25 655 ASN A N 1
ATOM 5372 C CA . ASN A 1 655 ? 9.646 -0.625 -37.561 1.00 71.25 655 ASN A CA 1
ATOM 5373 C C . ASN A 1 655 ? 10.083 0.574 -36.711 1.00 71.25 655 ASN A C 1
ATOM 5375 O O . ASN A 1 655 ? 9.566 0.792 -35.617 1.00 71.25 655 ASN A O 1
ATOM 5379 N N . LEU A 1 656 ? 11.115 1.290 -37.159 1.00 73.56 656 LEU A N 1
ATOM 5380 C CA . LEU A 1 656 ? 11.677 2.412 -36.410 1.00 73.56 656 LEU A CA 1
ATOM 5381 C C . LEU A 1 656 ? 10.745 3.627 -36.400 1.00 73.56 656 LEU A C 1
ATOM 5383 O O . LEU A 1 656 ? 9.977 3.858 -37.335 1.00 73.56 656 LEU A O 1
ATOM 5387 N N . MET A 1 657 ? 10.862 4.423 -35.340 1.00 73.88 657 MET A N 1
ATOM 5388 C CA . MET A 1 657 ? 10.325 5.783 -35.293 1.00 73.88 657 MET A CA 1
ATOM 5389 C C . MET A 1 657 ? 10.863 6.639 -36.451 1.00 73.88 657 MET A C 1
ATOM 5391 O O . MET A 1 657 ? 11.923 6.328 -36.993 1.00 73.88 657 MET A O 1
ATOM 5395 N N . PRO A 1 658 ? 10.176 7.720 -36.857 1.00 66.62 658 PRO A N 1
ATOM 5396 C CA . PRO A 1 658 ? 10.701 8.619 -37.873 1.00 66.62 658 PRO A CA 1
ATOM 5397 C C . PRO A 1 658 ? 11.958 9.340 -37.367 1.00 66.62 658 PRO A C 1
ATOM 5399 O O . PRO A 1 658 ? 12.181 9.483 -36.163 1.00 66.62 658 PRO A O 1
ATOM 5402 N N . VAL A 1 659 ? 12.791 9.811 -38.299 1.00 66.69 659 VAL A N 1
ATOM 5403 C CA . VAL A 1 659 ? 13.968 10.622 -37.962 1.00 66.69 659 VAL A CA 1
ATOM 5404 C C . VAL A 1 659 ? 13.491 11.906 -37.292 1.00 66.69 659 VAL A C 1
ATOM 5406 O O . VAL A 1 659 ? 12.803 12.718 -37.913 1.00 66.69 659 VAL A O 1
ATOM 5409 N N . MET A 1 660 ? 13.844 12.082 -36.020 1.00 61.00 660 MET A N 1
ATOM 5410 C CA . MET A 1 660 ? 13.547 13.318 -35.308 1.00 61.00 660 MET A CA 1
ATOM 5411 C C . MET A 1 660 ? 14.556 14.398 -35.715 1.00 61.00 660 MET A C 1
ATOM 5413 O O . MET A 1 660 ? 15.731 14.079 -35.921 1.00 61.00 660 MET A O 1
ATOM 5417 N N . PRO A 1 661 ? 14.137 15.671 -35.840 1.00 49.09 661 PRO A N 1
ATOM 5418 C CA . PRO A 1 661 ? 15.069 16.765 -36.071 1.00 49.09 661 PRO A CA 1
ATOM 5419 C C . PRO A 1 661 ? 16.163 16.747 -34.992 1.00 49.09 661 PRO A C 1
ATOM 5421 O O . PRO A 1 661 ? 15.849 16.466 -33.831 1.00 49.09 661 PRO A O 1
ATOM 5424 N N . PRO A 1 662 ? 17.430 17.057 -35.322 1.00 45.75 662 PRO A N 1
ATOM 5425 C CA . PRO A 1 662 ? 18.441 17.253 -34.293 1.00 45.75 662 PRO A CA 1
ATOM 5426 C C . PRO A 1 662 ? 17.924 18.297 -33.302 1.00 45.75 662 PRO A C 1
ATOM 5428 O O . PRO A 1 662 ? 17.375 19.319 -33.726 1.00 45.75 662 PRO A O 1
ATOM 5431 N N . LEU A 1 663 ? 18.081 18.025 -32.000 1.00 40.31 663 LEU A N 1
ATOM 5432 C CA . LEU A 1 663 ? 17.772 18.975 -30.932 1.00 40.31 663 LEU A CA 1
ATOM 5433 C C . LEU A 1 663 ? 18.382 20.313 -31.331 1.00 40.31 663 LEU A C 1
ATOM 5435 O O . LEU A 1 663 ? 19.609 20.438 -31.398 1.00 40.31 663 LEU A O 1
ATOM 5439 N N . LYS A 1 664 ? 17.532 21.290 -31.680 1.00 38.12 664 LYS A N 1
ATOM 5440 C CA . LYS A 1 664 ? 18.006 22.628 -32.018 1.00 38.12 664 LYS A CA 1
ATOM 5441 C C . LYS A 1 664 ? 18.795 23.099 -30.812 1.00 38.12 664 LYS A C 1
ATOM 5443 O O . LYS A 1 664 ? 18.239 23.408 -29.764 1.00 38.12 664 LYS A O 1
ATOM 5448 N N . THR A 1 665 ? 20.105 23.170 -30.982 1.00 42.38 665 THR A N 1
ATOM 5449 C CA . THR A 1 665 ? 21.094 23.594 -29.989 1.00 42.38 665 THR A CA 1
ATOM 5450 C C . THR A 1 665 ? 21.014 25.111 -29.755 1.00 42.38 665 THR A C 1
ATOM 5452 O O . THR A 1 665 ? 22.018 25.773 -29.511 1.00 42.38 665 THR A O 1
ATOM 5455 N N . ALA A 1 666 ? 19.817 25.685 -29.897 1.00 37.16 666 ALA A N 1
ATOM 5456 C CA . ALA A 1 666 ? 19.531 27.103 -29.770 1.00 37.16 666 ALA A CA 1
ATOM 5457 C C . ALA A 1 666 ? 19.145 27.481 -28.330 1.00 37.16 666 ALA A C 1
ATOM 5459 O O . ALA A 1 666 ? 19.340 28.626 -27.947 1.00 37.16 666 ALA A O 1
ATOM 5460 N N . GLU A 1 667 ? 18.688 26.532 -27.505 1.00 37.50 667 GLU A N 1
ATOM 5461 C CA . GLU A 1 667 ? 18.338 26.809 -26.100 1.00 37.50 667 GLU A CA 1
ATOM 5462 C C . GLU A 1 667 ? 19.525 26.627 -25.136 1.00 37.50 667 GLU A C 1
ATOM 5464 O O . GLU A 1 667 ? 19.619 27.348 -24.148 1.00 37.50 667 GLU A O 1
ATOM 5469 N N . ALA A 1 668 ? 20.504 25.771 -25.463 1.00 36.09 668 ALA A N 1
ATOM 5470 C CA . ALA A 1 668 ? 21.729 25.628 -24.661 1.00 36.09 668 ALA A CA 1
ATOM 5471 C C . ALA A 1 668 ? 22.618 26.889 -24.716 1.00 36.09 668 ALA A C 1
ATOM 5473 O O . ALA A 1 668 ? 23.180 27.299 -23.706 1.00 36.09 668 ALA A O 1
ATOM 5474 N N . LYS A 1 669 ? 22.670 27.570 -25.870 1.00 35.44 669 LYS A N 1
ATOM 5475 C CA . LYS A 1 669 ? 23.414 28.834 -26.020 1.00 35.44 669 LYS A CA 1
ATOM 5476 C C . LYS A 1 669 ? 22.693 30.053 -25.437 1.00 35.44 669 LYS A C 1
ATOM 5478 O O . LYS A 1 669 ? 23.349 31.038 -25.119 1.00 35.44 669 LYS A O 1
ATOM 5483 N N . ALA A 1 670 ? 21.369 30.000 -25.275 1.00 33.94 670 ALA A N 1
ATOM 5484 C CA . ALA A 1 670 ? 20.607 31.093 -24.668 1.00 33.94 670 ALA A CA 1
ATOM 5485 C C . ALA A 1 670 ? 20.778 31.141 -23.135 1.00 33.94 670 ALA A C 1
ATOM 5487 O O . ALA A 1 670 ? 20.800 32.225 -22.558 1.00 33.94 670 ALA A O 1
ATOM 5488 N N . LEU A 1 671 ? 20.977 29.984 -22.490 1.00 33.22 671 LEU A N 1
ATOM 5489 C CA . LEU A 1 671 ? 21.274 29.886 -21.055 1.00 33.22 671 LEU A CA 1
ATOM 5490 C C . LEU A 1 671 ? 22.741 30.200 -20.711 1.00 33.22 671 LEU A C 1
ATOM 5492 O O . LEU A 1 671 ? 23.003 30.778 -19.659 1.00 33.22 671 LEU A O 1
ATOM 5496 N N . GLU A 1 672 ? 23.695 29.916 -21.602 1.00 35.47 672 GLU A N 1
ATOM 5497 C CA . GLU A 1 672 ? 25.092 30.359 -21.431 1.00 35.47 672 GLU A CA 1
ATOM 5498 C C . GLU A 1 672 ? 25.265 31.874 -21.642 1.00 35.47 672 GLU A C 1
ATOM 5500 O O . GLU A 1 672 ? 26.107 32.494 -20.996 1.00 35.47 672 GLU A O 1
ATOM 5505 N N . ALA A 1 673 ? 24.437 32.500 -22.487 1.00 31.78 673 ALA A N 1
ATOM 5506 C CA . ALA A 1 673 ? 24.476 33.947 -22.711 1.00 31.78 673 ALA A CA 1
ATOM 5507 C C . ALA A 1 673 ? 23.848 34.770 -21.567 1.00 31.78 673 ALA A C 1
ATOM 5509 O O . ALA A 1 673 ? 24.201 35.932 -21.407 1.00 31.78 673 ALA A O 1
ATOM 5510 N N . GLN A 1 674 ? 22.961 34.191 -20.746 1.00 32.53 674 GLN A N 1
ATOM 5511 C CA . GLN A 1 674 ? 22.389 34.875 -19.572 1.00 32.53 674 GLN A CA 1
ATOM 5512 C C . GLN A 1 674 ? 23.235 34.749 -18.294 1.00 32.53 674 GLN A C 1
ATOM 5514 O O . GLN A 1 674 ? 23.037 35.532 -17.369 1.00 32.53 674 GLN A O 1
ATOM 5519 N N . ASN A 1 675 ? 24.192 33.816 -18.247 1.00 34.91 675 ASN A N 1
ATOM 5520 C CA . ASN A 1 675 ? 25.094 33.629 -17.102 1.00 34.91 675 ASN A CA 1
ATOM 5521 C C . ASN A 1 675 ? 26.456 34.332 -17.252 1.00 34.91 675 ASN A C 1
ATOM 5523 O O . ASN A 1 675 ? 27.244 34.303 -16.316 1.00 34.91 675 ASN A O 1
ATOM 5527 N N . ASN A 1 676 ? 26.728 34.974 -18.393 1.00 34.19 676 ASN A N 1
ATOM 5528 C CA . ASN A 1 676 ? 27.952 35.756 -18.615 1.00 34.19 676 ASN A CA 1
ATOM 5529 C C . ASN A 1 676 ? 27.755 37.280 -18.480 1.00 34.19 676 ASN A C 1
ATOM 5531 O O . ASN A 1 676 ? 28.704 38.020 -18.711 1.00 34.19 676 ASN A O 1
ATOM 5535 N N . ASP A 1 677 ? 26.562 37.737 -18.080 1.00 34.53 677 ASP A N 1
ATOM 5536 C CA . ASP A 1 677 ? 26.242 39.157 -17.835 1.00 34.53 677 ASP A CA 1
ATOM 5537 C C . ASP A 1 677 ? 25.630 39.405 -16.431 1.00 34.53 677 ASP A C 1
ATOM 5539 O O . ASP A 1 677 ? 24.846 40.336 -16.226 1.00 34.53 677 ASP A O 1
ATOM 5543 N N . LYS A 1 678 ? 25.993 38.587 -15.430 1.00 31.64 678 LYS A N 1
ATOM 5544 C CA . LYS A 1 678 ? 25.735 38.872 -14.006 1.00 31.64 678 LYS A CA 1
ATOM 5545 C C . LYS A 1 678 ? 26.917 38.553 -13.108 1.00 31.64 678 LYS A C 1
ATOM 5547 O O . LYS A 1 678 ? 27.451 37.430 -13.228 1.00 31.64 678 LYS A O 1
#

Secondary structure (DSSP, 8-state):
-HHHHHHHHHHHHHHHHHHHHHHHHHHHHHHTTGGG-HHHHHHHHHHHHHHHHHHHHHHHTTS----HHHHHHHHHHHHHHHHHHHHHHHHHHHHHHHHHHHHHHHHHHH---HHHHHHHHHHHHHHHHHHHHHHHHHHHHHHHHHHHHHHHHHHHHHHHHHHHHHHHHHHHHHHHHHHHHHHHHHHHHHHHHHHHHHHHTT-PEEEEETTTEEEEE--HHHHHHHHSHHHHGGGGSBTTGGGGGT-TTTT-BHHHHHHHHHHHHHHHHHHHHHH-GGG---HHHHHHHHHHHHHTTTT--TTTHHHHHHHHHH--SS--S-SSHHHHHHHHHHHHHHH-HHHHHHHHHH-SSHHHHHHHHHHHHHT-GGGGGS-SS-TT-GGGHHHH--TTTS-SHHHHHHHHHHHHHTT------HHHHHHT-EEEE-TTS-EEEEEEGGGHHHHHHHHHHHHHHIIIIIT-HHHHHHHHHHHHHHHHHTTS--EEETTEEE-HHHHTT-HHHHTT-SGGG--TT---HHHHHHHHHHHTT-B-EEEEEEE--SSS-HHHHHHHHHHH--SS--TTTEEEEEPP-S-TT-TT--EEEE-TTS-EEEE---SS---S-S---EEEEEE----HHHHHHHHHHHHHHHHHHT--EEEPPGGGSSSBPP-PPP--THHHHHHHHHSS--

pLDDT: mean 77.62, std 17.26, range [31.64, 98.81]

Sequence (678 aa):
MLKASLSENEKLKTKATDSSHLLQEKVSHLTEREEENEKLKEIKELLEEQLVLFQSEKEEFIQERSLLETIEIQKRDEEIRLLKIQLASYQKEKESEKESFVEEIKKLQSATDKNERDKIVQGLLSQNGKLKGKLSVADKMTEQLQKELKQEQASLAESKKEIELLQEKITAMNLKQIERNKQVQEKEEILMLKIENLMRSKDNLVFEDDIYGDIVIDNPLILKIIKTRQFQRLKNIKKLGYIFQNIQKSTYSRLQHSIGMYCLAGEYVKQFQRKQPELNITESDVLCVQIAALCFNLGHGPFSHIFGLFLKEVFPNENKPWEKVSEASVMMFDYMIEENDEVKNLLKEFLDNYEEDIAFIKELIHGTLAYKEKKGKRKGKEFLHEIVVNKRSGFDVCMIDYTIHDAAVLGMNISFQWRVFLSKAVVMKCENDERHIFFPQDDLETYNNLFKTHYNLHRELYYLRKNRIVAVIIKGILVKSNKKSIIRDGDRLVTMSEATRSMSAFTQLDDSVFTSHDDDPEVQALLKCLDSKQSIGQIGFVVSTSDWHKERIKEHIIQKTKSCNIADQLVIDPIKNGYKNHESLTQYYYTSDGSTGQWTHEWAKPPPTAYPTPLRIFLVSGDIKLIHEVQKVLRELQANERLNGDTYSDKDNYNLMPVMPPLKTAEAKALEAQNNDK